Protein AF-0000000083110442 (afdb_homodimer)

Sequence (678 aa):
MTRASTTVEPVLPAAHGPLSTAVRQALAAPSSRDQLVRSGTSVRDSDPYGLDLQLALCMCYELHYRGFAGVDPAWEWNPALLALRAELERVFLAGVRRDVGPIEPDRTAAAEMDAISVEPADGTGPSYHLRDNGTWEQMRELFVHRSVYHLKEGDPHAWAIPRLLGGAKAAFVAVEFDEYGAGQPQRLHQQLFADLMVAAGLDPTYLHYVDAVAAESLAAVNLMSMFGLHRSLRAAAIGHFASTEITSPPGSRRFVVALRRMRAPQECVRFYSEHVEADAVHEQVVRTAVVGDLVAREPHLDRDVVFGIRAHAAVENRLAERLMASWEQGQSSLRKPLDMTRASTTVEPVLPAAHGPLSTAVRQALAAPSSRDQLVRSGTSVRDSDPYGLDLQLALCMCYELHYRGFAGVDPAWEWNPALLALRAELERVFLAGVRRDVGPIEPDRTAAAEMDAISVEPADGTGPSYHLRDNGTWEQMRELFVHRSVYHLKEGDPHAWAIPRLLGGAKAAFVAVEFDEYGAGQPQRLHQQLFADLMVAAGLDPTYLHYVDAVAAESLAAVNLMSMFGLHRSLRAAAIGHFASTEITSPPGSRRFVVALRRMRAPQECVRFYSEHVEADAVHEQVVRTAVVGDLVAREPHLDRDVVFGIRAHAAVENRLAERLMASWEQGQSSLRKPLD

Organism: NCBI:txid185642

Structure (mmCIF, N/CA/C/O backbone):
data_AF-0000000083110442-model_v1
#
loop_
_entity.id
_entity.type
_entity.pdbx_description
1 polymer 'Uncharacterized protein'
#
loop_
_atom_site.group_PDB
_atom_site.id
_atom_site.type_symbol
_atom_site.label_atom_id
_atom_site.label_alt_id
_atom_site.label_comp_id
_atom_site.label_asym_id
_atom_site.label_entity_id
_atom_site.label_seq_id
_atom_site.pdbx_PDB_ins_code
_atom_site.Cartn_x
_atom_site.Cartn_y
_atom_site.Cartn_z
_atom_site.occupancy
_atom_site.B_iso_or_equiv
_atom_site.auth_seq_id
_atom_site.auth_comp_id
_atom_site.auth_asym_id
_atom_site.auth_atom_id
_atom_site.pdbx_PDB_model_num
ATOM 1 N N . MET A 1 1 ? -36.844 -13.227 -7.691 1 24.39 1 MET A N 1
ATOM 2 C CA . MET A 1 1 ? -35.688 -12.719 -8.43 1 24.39 1 MET A CA 1
ATOM 3 C C . MET A 1 1 ? -34.5 -12.492 -7.504 1 24.39 1 MET A C 1
ATOM 5 O O . MET A 1 1 ? -34.562 -11.656 -6.602 1 24.39 1 MET A O 1
ATOM 9 N N . THR A 1 2 ? -33.688 -13.555 -7.145 1 25.77 2 THR A N 1
ATOM 10 C CA . THR A 1 2 ? -32.625 -13.672 -6.16 1 25.77 2 THR A CA 1
ATOM 11 C C . THR A 1 2 ? -31.562 -12.586 -6.387 1 25.77 2 THR A C 1
ATOM 13 O O . THR A 1 2 ? -31.016 -12.469 -7.484 1 25.77 2 THR A O 1
ATOM 16 N N . ARG A 1 3 ? -31.562 -11.523 -5.816 1 30.62 3 ARG A N 1
ATOM 17 C CA . ARG A 1 3 ? -30.625 -10.422 -5.965 1 30.62 3 ARG A CA 1
ATOM 18 C C . ARG A 1 3 ? -29.188 -10.922 -5.996 1 30.62 3 ARG A C 1
ATOM 20 O O . ARG A 1 3 ? -28.75 -11.625 -5.082 1 30.62 3 ARG A O 1
ATOM 27 N N . ALA A 1 4 ? -28.5 -11.148 -7.156 1 35.16 4 ALA A N 1
ATOM 28 C CA . ALA A 1 4 ? -27.109 -11.531 -7.34 1 35.16 4 ALA A CA 1
ATOM 29 C C . ALA A 1 4 ? -26.219 -10.906 -6.266 1 35.16 4 ALA A C 1
ATOM 31 O O . ALA A 1 4 ? -26.328 -9.711 -5.98 1 35.16 4 ALA A O 1
ATOM 32 N N . SER A 1 5 ? -25.797 -11.625 -5.289 1 45.22 5 SER A N 1
ATOM 33 C CA . SER A 1 5 ? -24.922 -11.172 -4.211 1 45.22 5 SER A CA 1
ATOM 34 C C . SER A 1 5 ? -23.906 -10.148 -4.711 1 45.22 5 SER A C 1
ATOM 36 O O . SER A 1 5 ? -23.188 -10.398 -5.676 1 45.22 5 SER A O 1
ATOM 38 N N . THR A 1 6 ? -24.078 -8.711 -4.559 1 57.16 6 THR A N 1
ATOM 39 C CA . THR A 1 6 ? -23.281 -7.531 -4.863 1 57.16 6 THR A CA 1
ATOM 40 C C . THR A 1 6 ? -21.953 -7.566 -4.102 1 57.16 6 THR A C 1
ATOM 42 O O . THR A 1 6 ? -21.188 -6.602 -4.125 1 57.16 6 THR A O 1
ATOM 45 N N . THR A 1 7 ? -21.625 -8.781 -3.492 1 75.44 7 THR A N 1
ATOM 46 C CA . THR A 1 7 ? -20.438 -8.789 -2.654 1 75.44 7 THR A CA 1
ATOM 47 C C . THR A 1 7 ? -19.188 -8.992 -3.5 1 75.44 7 THR A C 1
ATOM 49 O O . THR A 1 7 ? -19.156 -9.867 -4.367 1 75.44 7 THR A O 1
ATOM 52 N N . VAL A 1 8 ? -18.328 -8.133 -3.307 1 89.19 8 VAL A N 1
ATOM 53 C CA . VAL A 1 8 ? -17.078 -8.164 -4.059 1 89.19 8 VAL A CA 1
ATOM 54 C C . VAL A 1 8 ? -16.062 -9.055 -3.342 1 89.19 8 VAL A C 1
ATOM 56 O O . VAL A 1 8 ? -15.078 -9.492 -3.943 1 89.19 8 VAL A O 1
ATOM 59 N N . GLU A 1 9 ? -16.328 -9.461 -2.041 1 95.31 9 GLU A N 1
ATOM 60 C CA . GLU A 1 9 ? -15.414 -10.289 -1.259 1 95.31 9 GLU A CA 1
ATOM 61 C C . GLU A 1 9 ? -15.57 -11.766 -1.619 1 95.31 9 GLU A C 1
ATOM 63 O O . GLU A 1 9 ? -16.688 -12.25 -1.798 1 95.31 9 GLU A O 1
ATOM 68 N N . PRO A 1 10 ? -14.547 -12.484 -1.737 1 97.19 10 PRO A N 1
ATOM 69 C CA . PRO A 1 10 ? -14.633 -13.922 -1.989 1 97.19 10 PRO A CA 1
ATOM 70 C C . PRO A 1 10 ? -15.133 -14.711 -0.777 1 97.19 10 PRO A C 1
ATOM 72 O O . PRO A 1 10 ? -15.156 -14.18 0.336 1 97.19 10 PRO A O 1
ATOM 75 N N . VAL A 1 11 ? -15.523 -15.93 -1.018 1 95.94 11 VAL A N 1
ATOM 76 C CA . VAL A 1 11 ? -15.93 -16.844 0.052 1 95.94 11 VAL A CA 1
ATOM 77 C C . VAL A 1 11 ? -14.688 -17.391 0.753 1 95.94 11 VAL A C 1
ATOM 79 O O . VAL A 1 11 ? -13.633 -17.531 0.138 1 95.94 11 VAL A O 1
ATOM 82 N N . LEU A 1 12 ? -14.805 -17.641 2.016 1 96.62 12 LEU A N 1
ATOM 83 C CA . LEU A 1 12 ? -13.727 -18.281 2.771 1 96.62 12 LEU A CA 1
ATOM 84 C C . LEU A 1 12 ? -13.438 -19.672 2.232 1 96.62 12 LEU A C 1
ATOM 86 O O . LEU A 1 12 ? -14.344 -20.5 2.092 1 96.62 12 LEU A O 1
ATOM 90 N N . PRO A 1 13 ? -12.219 -20 1.858 1 96.81 13 PRO A N 1
ATOM 91 C CA . PRO A 1 13 ? -11.922 -21.312 1.261 1 96.81 13 PRO A CA 1
ATOM 92 C C . PRO A 1 13 ? -12.055 -22.453 2.256 1 96.81 13 PRO A C 1
ATOM 94 O O . PRO A 1 13 ? -12.086 -22.234 3.467 1 96.81 13 PRO A O 1
ATOM 97 N N . ALA A 1 14 ? -12.109 -23.656 1.738 1 95.69 14 ALA A N 1
ATOM 98 C CA . ALA A 1 14 ? -12.117 -24.844 2.58 1 95.69 14 ALA A CA 1
ATOM 99 C C . ALA A 1 14 ? -10.734 -25.094 3.191 1 95.69 14 ALA A C 1
ATOM 101 O O . ALA A 1 14 ? -9.711 -24.875 2.537 1 95.69 14 ALA A O 1
ATOM 102 N N . ALA A 1 15 ? -10.711 -25.484 4.41 1 95.12 15 ALA A N 1
ATOM 103 C CA . ALA A 1 15 ? -9.445 -25.797 5.086 1 95.12 15 ALA A CA 1
ATOM 104 C C . ALA A 1 15 ? -8.891 -27.141 4.633 1 95.12 15 ALA A C 1
ATOM 106 O O . ALA A 1 15 ? -9.617 -27.969 4.078 1 95.12 15 ALA A O 1
ATOM 107 N N . HIS A 1 16 ? -7.531 -27.109 4.758 1 94.5 16 HIS A N 1
ATOM 108 C CA . HIS A 1 16 ? -6.773 -28.312 4.465 1 94.5 16 HIS A CA 1
ATOM 109 C C . HIS A 1 16 ? -5.742 -28.594 5.551 1 94.5 16 HIS A C 1
ATOM 111 O O . HIS A 1 16 ? -4.699 -27.938 5.609 1 94.5 16 HIS A O 1
ATOM 117 N N . GLY A 1 17 ? -6.062 -29.375 6.559 1 95.06 17 GLY A N 1
ATOM 118 C CA . GLY A 1 17 ? -5.156 -29.703 7.648 1 95.06 17 GLY A CA 1
ATOM 119 C C . GLY A 1 17 ? -5.355 -28.828 8.875 1 95.06 17 GLY A C 1
ATOM 120 O O . GLY A 1 17 ? -6.273 -28.016 8.914 1 95.06 17 GLY A O 1
ATOM 121 N N . PRO A 1 18 ? -4.48 -28.969 9.836 1 95.44 18 PRO A N 1
ATOM 122 C CA . PRO A 1 18 ? -4.703 -28.328 11.133 1 95.44 18 PRO A CA 1
ATOM 123 C C . PRO A 1 18 ? -4.488 -26.812 11.094 1 95.44 18 PRO A C 1
ATOM 125 O O . PRO A 1 18 ? -5.207 -26.062 11.758 1 95.44 18 PRO A O 1
ATOM 128 N N . LEU A 1 19 ? -3.508 -26.297 10.375 1 96.56 19 LEU A N 1
ATOM 129 C CA . LEU A 1 19 ? -3.193 -24.875 10.359 1 96.56 19 LEU A CA 1
ATOM 130 C C . LEU A 1 19 ? -4.301 -24.078 9.672 1 96.56 19 LEU A C 1
ATOM 132 O O . LEU A 1 19 ? -4.812 -23.094 10.227 1 96.56 19 LEU A O 1
ATOM 136 N N . SER A 1 20 ? -4.684 -24.516 8.461 1 97.12 20 SER A N 1
ATOM 137 C CA . SER A 1 20 ? -5.738 -23.828 7.73 1 97.12 20 SER A CA 1
ATOM 138 C C . SER A 1 20 ? -7.082 -23.969 8.438 1 97.12 20 SER A C 1
ATOM 140 O O . SER A 1 20 ? -7.91 -23.047 8.391 1 97.12 20 SER A O 1
ATOM 142 N N . THR A 1 21 ? -7.305 -25.062 9.102 1 95.94 21 THR A N 1
ATOM 143 C CA . THR A 1 21 ? -8.531 -25.234 9.875 1 95.94 21 THR A CA 1
ATOM 144 C C . THR A 1 21 ? -8.578 -24.234 11.031 1 95.94 21 THR A C 1
ATOM 146 O O . THR A 1 21 ? -9.625 -23.641 11.281 1 95.94 21 THR A O 1
ATOM 149 N N . ALA A 1 22 ? -7.477 -24.062 11.719 1 94.12 22 ALA A N 1
ATOM 150 C CA . ALA A 1 22 ? -7.414 -23.109 12.828 1 94.12 22 ALA A CA 1
ATOM 151 C C . ALA A 1 22 ? -7.723 -21.703 12.359 1 94.12 22 ALA A C 1
ATOM 153 O O . ALA A 1 22 ? -8.508 -20.984 12.992 1 94.12 22 ALA A O 1
ATOM 154 N N . VAL A 1 23 ? -7.129 -21.297 11.242 1 96.44 23 VAL A N 1
ATOM 155 C CA . VAL A 1 23 ? -7.344 -19.953 10.711 1 96.44 23 VAL A CA 1
ATOM 156 C C . VAL A 1 23 ? -8.797 -19.797 10.266 1 96.44 23 VAL A C 1
ATOM 158 O O . VAL A 1 23 ? -9.453 -18.812 10.602 1 96.44 23 VAL A O 1
ATOM 161 N N . ARG A 1 24 ? -9.266 -20.812 9.547 1 96.19 24 ARG A N 1
ATOM 162 C CA . ARG A 1 24 ? -10.641 -20.734 9.047 1 96.19 24 ARG A CA 1
ATOM 163 C C . ARG A 1 24 ? -11.633 -20.641 10.195 1 96.19 24 ARG A C 1
ATOM 165 O O . ARG A 1 24 ? -12.578 -19.844 10.141 1 96.19 24 ARG A O 1
ATOM 172 N N . GLN A 1 25 ? -11.461 -21.406 11.227 1 93.81 25 GLN A N 1
ATOM 173 C CA . GLN A 1 25 ? -12.359 -21.391 12.383 1 93.81 25 GLN A CA 1
ATOM 174 C C . GLN A 1 25 ? -12.328 -20.047 13.086 1 93.81 25 GLN A C 1
ATOM 176 O O . GLN A 1 25 ? -13.367 -19.531 13.5 1 93.81 25 GLN A O 1
ATOM 181 N N . ALA A 1 26 ? -11.156 -19.5 13.211 1 93.81 26 ALA A N 1
ATOM 182 C CA . ALA A 1 26 ? -11.047 -18.156 13.797 1 93.81 26 ALA A CA 1
ATOM 183 C C . ALA A 1 26 ? -11.836 -17.141 12.984 1 93.81 26 ALA A C 1
ATOM 185 O O . ALA A 1 26 ? -12.648 -16.391 13.539 1 93.81 26 ALA A O 1
ATOM 186 N N . LEU A 1 27 ? -11.648 -17.172 11.68 1 96.12 27 LEU A N 1
ATOM 187 C CA . LEU A 1 27 ? -12.234 -16.172 10.797 1 96.12 27 LEU A CA 1
ATOM 188 C C . LEU A 1 27 ? -13.75 -16.312 10.727 1 96.12 27 LEU A C 1
ATOM 190 O O . LEU A 1 27 ? -14.453 -15.383 10.352 1 96.12 27 LEU A O 1
ATOM 194 N N . ALA A 1 28 ? -14.234 -17.469 11.062 1 93.69 28 ALA A N 1
ATOM 195 C CA . ALA A 1 28 ? -15.672 -17.719 11.023 1 93.69 28 ALA A CA 1
ATOM 196 C C . ALA A 1 28 ? -16.359 -17.125 12.25 1 93.69 28 ALA A C 1
ATOM 198 O O . ALA A 1 28 ? -17.594 -17.078 12.32 1 93.69 28 ALA A O 1
ATOM 199 N N . ALA A 1 29 ? -15.547 -16.656 13.203 1 91.31 29 ALA A N 1
ATOM 200 C CA . ALA A 1 29 ? -16.078 -16.062 14.43 1 91.31 29 ALA A CA 1
ATOM 201 C C . ALA A 1 29 ? -15.734 -14.586 14.531 1 91.31 29 ALA A C 1
ATOM 203 O O . ALA A 1 29 ? -14.883 -14.086 13.781 1 91.31 29 ALA A O 1
ATOM 204 N N . PRO A 1 30 ? -16.422 -13.953 15.492 1 91 30 PRO A N 1
ATOM 205 C CA . PRO A 1 30 ? -16.031 -12.562 15.711 1 91 30 PRO A CA 1
ATOM 206 C C . PRO A 1 30 ? -14.602 -12.43 16.25 1 91 30 PRO A C 1
ATOM 208 O O . PRO A 1 30 ? -14.148 -13.273 17.016 1 91 30 PRO A O 1
ATOM 211 N N . SER A 1 31 ? -13.906 -11.383 15.898 1 88.44 31 SER A N 1
ATOM 212 C CA . SER A 1 31 ? -12.5 -11.188 16.219 1 88.44 31 SER A CA 1
ATOM 213 C C . SER A 1 31 ? -12.305 -10.945 17.719 1 88.44 31 SER A C 1
ATOM 215 O O . SER A 1 31 ? -11.203 -11.102 18.25 1 88.44 31 SER A O 1
ATOM 217 N N . SER A 1 32 ? -13.242 -10.5 18.422 1 78.81 32 SER A N 1
ATOM 218 C CA . SER A 1 32 ? -13.164 -10.203 19.859 1 78.81 32 SER A CA 1
ATOM 219 C C . SER A 1 32 ? -12.953 -11.477 20.672 1 78.81 32 SER A C 1
ATOM 221 O O . SER A 1 32 ? -12.508 -11.414 21.828 1 78.81 32 SER A O 1
ATOM 223 N N . ARG A 1 33 ? -13.32 -12.586 20.094 1 64.38 33 ARG A N 1
ATOM 224 C CA . ARG A 1 33 ? -13.227 -13.844 20.828 1 64.38 33 ARG A CA 1
ATOM 225 C C . ARG A 1 33 ? -11.82 -14.43 20.734 1 64.38 33 ARG A C 1
ATOM 227 O O . ARG A 1 33 ? -11.516 -15.43 21.375 1 64.38 33 ARG A O 1
ATOM 234 N N . ASP A 1 34 ? -10.758 -13.773 20.984 1 59.53 34 ASP A N 1
ATOM 235 C CA . ASP A 1 34 ? -9.32 -14.023 20.859 1 59.53 34 ASP A CA 1
ATOM 236 C C . ASP A 1 34 ? -9.031 -15.523 20.828 1 59.53 34 ASP A C 1
ATOM 238 O O . ASP A 1 34 ? -7.902 -15.945 21.094 1 59.53 34 ASP A O 1
ATOM 242 N N . GLN A 1 35 ? -10.008 -16.375 20.656 1 61.75 35 GLN A N 1
ATOM 243 C CA . GLN A 1 35 ? -9.625 -17.766 20.891 1 61.75 35 GLN A CA 1
ATOM 244 C C . GLN A 1 35 ? -9.078 -18.422 19.625 1 61.75 35 GLN A C 1
ATOM 246 O O . GLN A 1 35 ? -9.836 -18.922 18.797 1 61.75 35 GLN A O 1
ATOM 251 N N . LEU A 1 36 ? -7.859 -17.891 19.141 1 69.62 36 LEU A N 1
ATOM 252 C CA . LEU A 1 36 ? -7.266 -18.797 18.172 1 69.62 36 LEU A CA 1
ATOM 253 C C . LEU A 1 36 ? -7.039 -20.172 18.766 1 69.62 36 LEU A C 1
ATOM 255 O O . LEU A 1 36 ? -6.516 -20.297 19.891 1 69.62 36 LEU A O 1
ATOM 259 N N . VAL A 1 37 ? -7.957 -21.031 18.562 1 58.22 37 VAL A N 1
ATOM 260 C CA . VAL A 1 37 ? -7.715 -22.391 19.047 1 58.22 37 VAL A CA 1
ATOM 261 C C . VAL A 1 37 ? -6.281 -22.812 18.719 1 58.22 37 VAL A C 1
ATOM 263 O O . VAL A 1 37 ? -5.859 -22.75 17.562 1 58.22 37 VAL A O 1
ATOM 266 N N . ARG A 1 38 ? -5.414 -22.781 19.75 1 58.34 38 ARG A N 1
ATOM 267 C CA . ARG A 1 38 ? -4.066 -23.281 19.516 1 58.34 38 ARG A CA 1
ATOM 268 C C . ARG A 1 38 ? -4.102 -24.672 18.891 1 58.34 38 ARG A C 1
ATOM 270 O O . ARG A 1 38 ? -4.754 -25.578 19.422 1 58.34 38 ARG A O 1
ATOM 277 N N . SER A 1 39 ? -3.982 -24.719 17.531 1 58.38 39 SER A N 1
ATOM 278 C CA . SER A 1 39 ? -3.822 -26.031 16.922 1 58.38 39 SER A CA 1
ATOM 279 C C . SER A 1 39 ? -2.742 -26.844 17.625 1 58.38 39 SER A C 1
ATOM 281 O O . SER A 1 39 ? -1.75 -26.297 18.094 1 58.38 39 SER A O 1
ATOM 283 N N . GLY A 1 40 ? -3.053 -27.859 18.297 1 57.62 40 GLY A N 1
ATOM 284 C CA . GLY A 1 40 ? -2.082 -28.75 18.891 1 57.62 40 GLY A CA 1
ATOM 285 C C . GLY A 1 40 ? -0.879 -29.016 18.016 1 57.62 40 GLY A C 1
ATOM 286 O O . GLY A 1 40 ? 0.11 -29.594 18.453 1 57.62 40 GLY A O 1
ATOM 287 N N . THR A 1 41 ? -1.002 -28.672 16.688 1 66.94 41 THR A N 1
ATOM 288 C CA . THR A 1 41 ? 0.1 -28.984 15.797 1 66.94 41 THR A CA 1
ATOM 289 C C . THR A 1 41 ? 1.113 -27.844 15.75 1 66.94 41 THR A C 1
ATOM 291 O O . THR A 1 41 ? 0.735 -26.672 15.688 1 66.94 41 THR A O 1
ATOM 294 N N . SER A 1 42 ? 2.303 -28.234 15.867 1 84.5 42 SER A N 1
ATOM 295 C CA . SER A 1 42 ? 3.428 -27.312 15.859 1 84.5 42 SER A CA 1
ATOM 296 C C . SER A 1 42 ? 3.625 -26.703 14.469 1 84.5 42 SER A C 1
ATOM 298 O O . SER A 1 42 ? 3.865 -27.422 13.5 1 84.5 42 SER A O 1
ATOM 300 N N . VAL A 1 43 ? 3.484 -25.406 14.219 1 92.06 43 VAL A N 1
ATOM 301 C CA . VAL A 1 43 ? 3.738 -24.672 12.977 1 92.06 43 VAL A CA 1
ATOM 302 C C . VAL A 1 43 ? 5.176 -24.922 12.523 1 92.06 43 VAL A C 1
ATOM 304 O O . VAL A 1 43 ? 5.434 -25.094 11.328 1 92.06 43 VAL A O 1
ATOM 307 N N . ARG A 1 44 ? 6.066 -25.156 13.414 1 91.31 44 ARG A N 1
ATOM 308 C CA . ARG A 1 44 ? 7.496 -25.25 13.148 1 91.31 44 ARG A CA 1
ATOM 309 C C . ARG A 1 44 ? 7.82 -26.5 12.336 1 91.31 44 ARG A C 1
ATOM 311 O O . ARG A 1 44 ? 8.758 -26.5 11.531 1 91.31 44 ARG A O 1
ATOM 318 N N . ASP A 1 45 ? 7.039 -27.469 12.469 1 92.62 45 ASP A N 1
ATOM 319 C CA . ASP A 1 45 ? 7.328 -28.734 11.812 1 92.62 45 ASP A CA 1
ATOM 320 C C . ASP A 1 45 ? 6.543 -28.875 10.516 1 92.62 45 ASP A C 1
ATOM 322 O O . ASP A 1 45 ? 6.59 -29.922 9.867 1 92.62 45 ASP A O 1
ATOM 326 N N . SER A 1 46 ? 5.887 -27.844 10.133 1 95.94 46 SER A N 1
ATOM 327 C CA . SER A 1 46 ? 5.062 -27.906 8.938 1 95.94 46 SER A CA 1
ATOM 328 C C . SER A 1 46 ? 5.906 -27.766 7.676 1 95.94 46 SER A C 1
ATOM 330 O O . SER A 1 46 ? 7.004 -27.203 7.719 1 95.94 46 SER A O 1
ATOM 332 N N . ASP A 1 47 ? 5.426 -28.375 6.574 1 97.69 47 ASP A N 1
ATOM 333 C CA . ASP A 1 47 ? 6.027 -28.188 5.258 1 97.69 47 ASP A CA 1
ATOM 334 C C . ASP A 1 47 ? 5.816 -26.766 4.754 1 97.69 47 ASP A C 1
ATOM 336 O O . ASP A 1 47 ? 4.68 -26.344 4.516 1 97.69 47 ASP A O 1
ATOM 340 N N . PRO A 1 48 ? 6.891 -26.031 4.523 1 98.5 48 PRO A N 1
ATOM 341 C CA . PRO A 1 48 ? 6.754 -24.625 4.113 1 98.5 48 PRO A CA 1
ATOM 342 C C . PRO A 1 48 ? 5.953 -24.469 2.824 1 98.5 48 PRO A C 1
ATOM 344 O O . PRO A 1 48 ? 5.352 -23.422 2.596 1 98.5 48 PRO A O 1
ATOM 347 N N . TYR A 1 49 ? 5.922 -25.516 2.061 1 98.62 49 TYR A N 1
ATOM 348 C CA . TYR A 1 49 ? 5.246 -25.438 0.769 1 98.62 49 TYR A CA 1
ATOM 349 C C . TYR A 1 49 ? 3.988 -26.297 0.755 1 98.62 49 TYR A C 1
ATOM 351 O O . TYR A 1 49 ? 3.344 -26.453 -0.285 1 98.62 49 TYR A O 1
ATOM 359 N N . GLY A 1 50 ? 3.656 -26.891 1.888 1 98.38 50 GLY A N 1
ATOM 360 C CA . GLY A 1 50 ? 2.475 -27.734 1.978 1 98.38 50 GLY A CA 1
ATOM 361 C C . GLY A 1 50 ? 1.178 -26.953 1.846 1 98.38 50 GLY A C 1
ATOM 362 O O . GLY A 1 50 ? 1.116 -25.781 2.199 1 98.38 50 GLY A O 1
ATOM 363 N N . LEU A 1 51 ? 0.165 -27.625 1.414 1 98.38 51 LEU A N 1
ATOM 364 C CA . LEU A 1 51 ? -1.131 -27 1.167 1 98.38 51 LEU A CA 1
ATOM 365 C C . LEU A 1 51 ? -1.695 -26.391 2.447 1 98.38 51 LEU A C 1
ATOM 367 O O . LEU A 1 51 ? -2.279 -25.297 2.422 1 98.38 51 LEU A O 1
ATOM 371 N N . ASP A 1 52 ? -1.541 -27.078 3.525 1 98 52 ASP A N 1
ATOM 372 C CA . ASP A 1 52 ? -2.09 -26.609 4.793 1 98 52 ASP A CA 1
ATOM 373 C C . ASP A 1 52 ? -1.522 -25.25 5.172 1 98 52 ASP A C 1
ATOM 375 O O . ASP A 1 52 ? -2.275 -24.297 5.391 1 98 52 ASP A O 1
ATOM 379 N N . LEU A 1 53 ? -0.197 -25.094 5.16 1 98.56 53 LEU A N 1
ATOM 380 C CA . LEU A 1 53 ? 0.468 -23.859 5.523 1 98.56 53 LEU A CA 1
ATOM 381 C C . LEU A 1 53 ? 0.141 -22.75 4.523 1 98.56 53 LEU A C 1
ATOM 383 O O . LEU A 1 53 ? -0.183 -21.625 4.91 1 98.56 53 LEU A O 1
ATOM 387 N N . GLN A 1 54 ? 0.192 -23.062 3.264 1 98.88 54 GLN A N 1
ATOM 388 C CA . GLN A 1 54 ? 0.003 -22.062 2.23 1 98.88 54 GLN A CA 1
ATOM 389 C C . GLN A 1 54 ? -1.44 -21.562 2.203 1 98.88 54 GLN A C 1
ATOM 391 O O . GLN A 1 54 ? -1.693 -20.375 1.958 1 98.88 54 GLN A O 1
ATOM 396 N N . LEU A 1 55 ? -2.363 -22.422 2.447 1 98.69 55 LEU A N 1
ATOM 397 C CA . LEU A 1 55 ? -3.762 -22.016 2.535 1 98.69 55 LEU A CA 1
ATOM 398 C C . LEU A 1 55 ? -3.988 -21.109 3.744 1 98.69 55 LEU A C 1
ATOM 400 O O . LEU A 1 55 ? -4.723 -20.125 3.658 1 98.69 55 LEU A O 1
ATOM 404 N N . ALA A 1 56 ? -3.41 -21.438 4.855 1 98.31 56 ALA A N 1
ATOM 405 C CA . ALA A 1 56 ? -3.494 -20.609 6.047 1 98.31 56 ALA A CA 1
ATOM 406 C C . ALA A 1 56 ? -2.951 -19.203 5.773 1 98.31 56 ALA A C 1
ATOM 408 O O . ALA A 1 56 ? -3.596 -18.203 6.102 1 98.31 56 ALA A O 1
ATOM 409 N N . LEU A 1 57 ? -1.768 -19.141 5.133 1 98.88 57 LEU A N 1
ATOM 410 C CA . LEU A 1 57 ? -1.168 -17.859 4.789 1 98.88 57 LEU A CA 1
ATOM 411 C C . LEU A 1 57 ? -2.055 -17.094 3.818 1 98.88 57 LEU A C 1
ATOM 413 O O . LEU A 1 57 ? -2.238 -15.883 3.965 1 98.88 57 LEU A O 1
ATOM 417 N N . CYS A 1 58 ? -2.576 -17.828 2.875 1 98.88 58 CYS A N 1
ATOM 418 C CA . CYS A 1 58 ? -3.459 -17.188 1.901 1 98.88 58 CYS A CA 1
ATOM 419 C C . CYS A 1 58 ? -4.629 -16.5 2.594 1 98.88 58 CYS A C 1
ATOM 421 O O . CYS A 1 58 ? -4.938 -15.352 2.295 1 98.88 58 CYS A O 1
ATOM 423 N N . MET A 1 59 ? -5.254 -17.203 3.545 1 98.69 59 MET A N 1
ATOM 424 C CA . MET A 1 59 ? -6.383 -16.625 4.27 1 98.69 59 MET A CA 1
ATOM 425 C C . MET A 1 59 ? -5.945 -15.414 5.09 1 98.69 59 MET A C 1
ATOM 427 O O . MET A 1 59 ? -6.652 -14.406 5.141 1 98.69 59 MET A O 1
ATOM 431 N N . CYS A 1 60 ? -4.789 -15.5 5.676 1 98.62 60 CYS A N 1
ATOM 432 C CA . CYS A 1 60 ? -4.281 -14.391 6.469 1 98.62 60 CYS A CA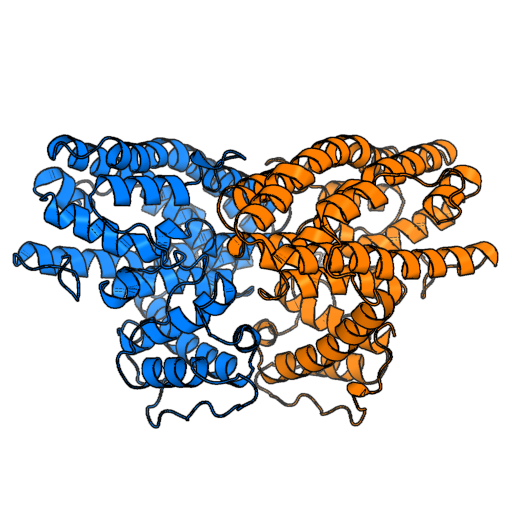 1
ATOM 433 C C . CYS A 1 60 ? -4.004 -13.172 5.594 1 98.62 60 CYS A C 1
ATOM 435 O O . CYS A 1 60 ? -4.41 -12.062 5.926 1 98.62 60 CYS A O 1
ATOM 437 N N . TYR A 1 61 ? -3.33 -13.391 4.469 1 98.88 61 TYR A N 1
ATOM 438 C CA . TYR A 1 61 ? -2.926 -12.281 3.609 1 98.88 61 TYR A CA 1
ATOM 439 C C . TYR A 1 61 ? -4.137 -11.633 2.949 1 98.88 61 TYR A C 1
ATOM 441 O O . TYR A 1 61 ? -4.168 -10.414 2.75 1 98.88 61 TYR A O 1
ATOM 449 N N . GLU A 1 62 ? -5.121 -12.43 2.639 1 98.81 62 GLU A N 1
ATOM 450 C CA . GLU A 1 62 ? -6.289 -11.906 1.933 1 98.81 62 GLU A CA 1
ATOM 451 C C . GLU A 1 62 ? -7.016 -10.852 2.77 1 98.81 62 GLU A C 1
ATOM 453 O O . GLU A 1 62 ? -7.684 -9.969 2.227 1 98.81 62 GLU A O 1
ATOM 458 N N . LEU A 1 63 ? -6.855 -10.906 4.066 1 98.62 63 LEU A N 1
ATOM 459 C CA . LEU A 1 63 ? -7.48 -9.938 4.953 1 98.62 63 LEU A CA 1
ATOM 460 C C . LEU A 1 63 ? -6.953 -8.531 4.676 1 98.62 63 LEU A C 1
ATOM 462 O O . LEU A 1 63 ? -7.574 -7.543 5.078 1 98.62 63 LEU A O 1
ATOM 466 N N . HIS A 1 64 ? -5.859 -8.383 3.998 1 98.62 64 HIS A N 1
ATOM 467 C CA . HIS A 1 64 ? -5.281 -7.082 3.676 1 98.62 64 HIS A CA 1
ATOM 468 C C . HIS A 1 64 ? -5.703 -6.621 2.285 1 98.62 64 HIS A C 1
ATOM 470 O O . HIS A 1 64 ? -5.406 -5.496 1.88 1 98.62 64 HIS A O 1
ATOM 476 N N . TYR A 1 65 ? -6.344 -7.484 1.52 1 98.38 65 TYR A N 1
ATOM 477 C CA . TYR A 1 65 ? -6.824 -7.172 0.178 1 98.38 65 TYR A CA 1
ATOM 478 C C . TYR A 1 65 ? -8.328 -6.941 0.176 1 98.38 65 TYR A C 1
ATOM 480 O O . TYR A 1 65 ? -8.812 -5.941 0.713 1 98.38 65 TYR A O 1
ATOM 488 N N . ARG A 1 66 ? -9.148 -7.945 -0.203 1 97.19 66 ARG A N 1
ATOM 489 C CA . ARG A 1 66 ? -10.594 -7.777 -0.273 1 97.19 66 ARG A CA 1
ATOM 490 C C . ARG A 1 66 ? -11.273 -8.328 0.978 1 97.19 66 ARG A C 1
ATOM 492 O O . ARG A 1 66 ? -12.438 -8.023 1.244 1 97.19 66 ARG A O 1
ATOM 499 N N . GLY A 1 67 ? -10.57 -9.102 1.746 1 97.62 67 GLY A N 1
ATOM 500 C CA . GLY A 1 67 ? -11.211 -9.836 2.826 1 97.62 67 GLY A CA 1
ATOM 501 C C . GLY A 1 67 ? -12.062 -10.992 2.336 1 97.62 67 GLY A C 1
ATOM 502 O O . GLY A 1 67 ? -11.789 -11.57 1.278 1 97.62 67 GLY A O 1
ATOM 503 N N . PHE A 1 68 ? -12.93 -11.469 3.182 1 97.81 68 PHE A N 1
ATOM 504 C CA . PHE A 1 68 ? -13.844 -12.555 2.854 1 97.81 68 PHE A CA 1
ATOM 505 C C . PHE A 1 68 ? -15.273 -12.195 3.234 1 97.81 68 PHE A C 1
ATOM 507 O O . PHE A 1 68 ? -15.5 -11.484 4.215 1 97.81 68 PHE A O 1
ATOM 514 N N . ALA A 1 69 ? -16.156 -12.68 2.441 1 96.69 69 ALA A N 1
ATOM 515 C CA . ALA A 1 69 ? -17.578 -12.469 2.73 1 96.69 69 ALA A CA 1
ATOM 516 C C . ALA A 1 69 ? -17.938 -12.984 4.121 1 96.69 69 ALA A C 1
ATOM 518 O O . ALA A 1 69 ? -17.625 -14.125 4.465 1 96.69 69 ALA A O 1
ATOM 519 N N . GLY A 1 70 ? -18.469 -12.102 4.902 1 95.69 70 GLY A N 1
ATOM 520 C CA . GLY A 1 70 ? -18.984 -12.508 6.203 1 95.69 70 GLY A CA 1
ATOM 521 C C . GLY A 1 70 ? -17.922 -12.5 7.289 1 95.69 70 GLY A C 1
ATOM 522 O O . GLY A 1 70 ? -18.219 -12.773 8.453 1 95.69 70 GLY A O 1
ATOM 523 N N . VAL A 1 71 ? -16.734 -12.289 6.984 1 96.81 71 VAL A N 1
ATOM 524 C CA . VAL A 1 71 ? -15.648 -12.297 7.961 1 96.81 71 VAL A CA 1
ATOM 525 C C . VAL A 1 71 ? -15.484 -10.906 8.57 1 96.81 71 VAL A C 1
ATOM 527 O O . VAL A 1 71 ? -15.5 -9.898 7.852 1 96.81 71 VAL A O 1
ATOM 530 N N . ASP A 1 72 ? -15.43 -10.82 9.875 1 96.56 72 ASP A N 1
ATOM 531 C CA . ASP A 1 72 ? -15.195 -9.586 10.609 1 96.56 72 ASP A CA 1
ATOM 532 C C . ASP A 1 72 ? -13.914 -8.891 10.141 1 96.56 72 ASP A C 1
ATOM 534 O O . ASP A 1 72 ? -12.82 -9.445 10.266 1 96.56 72 ASP A O 1
ATOM 538 N N . PRO A 1 73 ? -14.047 -7.68 9.594 1 96.56 73 PRO A N 1
ATOM 539 C CA . PRO A 1 73 ? -12.867 -7 9.055 1 96.56 73 PRO A CA 1
ATOM 540 C C . PRO A 1 73 ? -11.812 -6.715 10.133 1 96.56 73 PRO A C 1
ATOM 542 O O . PRO A 1 73 ? -10.648 -6.477 9.805 1 96.56 73 PRO A O 1
ATOM 545 N N . ALA A 1 74 ? -12.148 -6.797 11.406 1 96.06 74 ALA A N 1
ATOM 546 C CA . ALA A 1 74 ? -11.219 -6.5 12.492 1 96.06 74 ALA A CA 1
ATOM 547 C C . ALA A 1 74 ? -10.148 -7.586 12.617 1 96.06 74 ALA A C 1
ATOM 549 O O . ALA A 1 74 ? -9.117 -7.383 13.266 1 96.06 74 ALA A O 1
ATOM 550 N N . TRP A 1 75 ? -10.336 -8.703 11.945 1 96.94 75 TRP A N 1
ATOM 551 C CA . TRP A 1 75 ? -9.352 -9.781 11.969 1 96.94 75 TRP A CA 1
ATOM 552 C C . TRP A 1 75 ? -8.07 -9.359 11.258 1 96.94 75 TRP A C 1
ATOM 554 O O . TRP A 1 75 ? -7.004 -9.938 11.492 1 96.94 75 TRP A O 1
ATOM 564 N N . GLU A 1 76 ? -8.172 -8.344 10.383 1 97.94 76 GLU A N 1
ATOM 565 C CA . GLU A 1 76 ? -7.016 -7.859 9.641 1 97.94 76 GLU A CA 1
ATOM 566 C C . GLU A 1 76 ? -5.855 -7.531 10.57 1 97.94 76 GLU A C 1
ATOM 568 O O . GLU A 1 76 ? -4.695 -7.797 10.25 1 97.94 76 GLU A O 1
ATOM 573 N N . TRP A 1 77 ? -6.203 -7.016 11.758 1 97.38 77 TRP A N 1
ATOM 574 C CA . TRP A 1 77 ? -5.164 -6.527 12.664 1 97.38 77 TRP A CA 1
ATOM 575 C C . TRP A 1 77 ? -5.277 -7.191 14.031 1 97.38 77 TRP A C 1
ATOM 577 O O . TRP A 1 77 ? -4.793 -6.656 15.031 1 97.38 77 TRP A O 1
ATOM 587 N N . ASN A 1 78 ? -5.926 -8.344 14.141 1 96.5 78 ASN A N 1
ATOM 588 C CA . ASN A 1 78 ? -6.023 -9.07 15.398 1 96.5 78 ASN A CA 1
ATOM 589 C C . ASN A 1 78 ? -4.664 -9.609 15.836 1 96.5 78 ASN A C 1
ATOM 591 O O . ASN A 1 78 ? -4.023 -10.367 15.109 1 96.5 78 ASN A O 1
ATOM 595 N N . PRO A 1 79 ? -4.227 -9.273 17.031 1 93.88 79 PRO A N 1
ATOM 596 C CA . PRO A 1 79 ? -2.863 -9.617 17.453 1 93.88 79 PRO A CA 1
ATOM 597 C C . PRO A 1 79 ? -2.629 -11.125 17.484 1 93.88 79 PRO A C 1
ATOM 599 O O . PRO A 1 79 ? -1.545 -11.602 17.141 1 93.88 79 PRO A O 1
ATOM 602 N N . ALA A 1 80 ? -3.588 -11.883 17.891 1 93.69 80 ALA A N 1
ATOM 603 C CA . ALA A 1 80 ? -3.418 -13.328 17.969 1 93.69 80 ALA A CA 1
ATOM 604 C C . ALA A 1 80 ? -3.248 -13.938 16.578 1 93.69 80 ALA A C 1
ATOM 606 O O . ALA A 1 80 ? -2.387 -14.797 16.375 1 93.69 80 ALA A O 1
ATOM 607 N N . LEU A 1 81 ? -4.09 -13.508 15.656 1 95.94 81 LEU A N 1
ATOM 608 C CA . LEU A 1 81 ? -3.971 -14.008 14.289 1 95.94 81 LEU A CA 1
ATOM 609 C C . LEU A 1 81 ? -2.646 -13.578 13.664 1 95.94 81 LEU A C 1
ATOM 611 O O . LEU A 1 81 ? -2.01 -14.359 12.953 1 95.94 81 LEU A O 1
ATOM 615 N N . LEU A 1 82 ? -2.242 -12.367 13.992 1 96.38 82 LEU A N 1
ATOM 616 C CA . LEU A 1 82 ? -0.987 -11.859 13.453 1 96.38 82 LEU A CA 1
ATOM 617 C C . LEU A 1 82 ? 0.202 -12.625 14.023 1 96.38 82 LEU A C 1
ATOM 619 O O . LEU A 1 82 ? 1.205 -12.828 13.336 1 96.38 82 LEU A O 1
ATOM 623 N N . ALA A 1 83 ? 0.093 -13.023 15.25 1 94.5 83 ALA A N 1
ATOM 624 C CA . ALA A 1 83 ? 1.137 -13.859 15.836 1 94.5 83 ALA A CA 1
ATOM 625 C C . ALA A 1 83 ? 1.234 -15.203 15.117 1 94.5 83 ALA A C 1
ATOM 627 O O . ALA A 1 83 ? 2.334 -15.68 14.82 1 94.5 83 ALA A O 1
ATOM 628 N N . LEU A 1 84 ? 0.099 -15.781 14.844 1 95.38 84 LEU A N 1
ATOM 629 C CA . LEU A 1 84 ? 0.083 -17.031 14.102 1 95.38 84 LEU A CA 1
ATOM 630 C C . LEU A 1 84 ? 0.643 -16.844 12.695 1 95.38 84 LEU A C 1
ATOM 632 O O . LEU A 1 84 ? 1.457 -17.656 12.234 1 95.38 84 LEU A O 1
ATOM 636 N N . ARG A 1 85 ? 0.222 -15.82 12.016 1 97.69 85 ARG A N 1
ATOM 637 C CA . ARG A 1 85 ? 0.743 -15.531 10.688 1 97.69 85 ARG A CA 1
ATOM 638 C C . ARG A 1 85 ? 2.264 -15.422 10.703 1 97.69 85 ARG A C 1
ATOM 640 O O . ARG A 1 85 ? 2.938 -15.938 9.812 1 97.69 85 ARG A O 1
ATOM 647 N N . ALA A 1 86 ? 2.744 -14.781 11.727 1 97 86 ALA A N 1
ATOM 648 C CA . ALA A 1 86 ? 4.191 -14.617 11.852 1 97 86 ALA A CA 1
ATOM 649 C C . ALA A 1 86 ? 4.895 -15.969 11.93 1 97 86 ALA A C 1
ATOM 651 O O . ALA A 1 86 ? 5.961 -16.156 11.344 1 97 86 ALA A O 1
ATOM 652 N N . GLU A 1 87 ? 4.332 -16.844 12.656 1 96.88 87 GLU A N 1
ATOM 653 C CA . GLU A 1 87 ? 4.902 -18.188 12.758 1 96.88 87 GLU A CA 1
ATOM 654 C C . GLU A 1 87 ? 4.879 -18.906 11.406 1 96.88 87 GLU A C 1
ATOM 656 O O . GLU A 1 87 ? 5.855 -19.547 11.023 1 96.88 87 GLU A O 1
ATOM 661 N N . LEU A 1 88 ? 3.764 -18.812 10.742 1 98.44 88 LEU A N 1
ATOM 662 C CA . LEU A 1 88 ? 3.637 -19.406 9.422 1 98.44 88 LEU A CA 1
ATOM 663 C C . LEU A 1 88 ? 4.656 -18.812 8.453 1 98.44 88 LEU A C 1
ATOM 665 O O . LEU A 1 88 ? 5.305 -19.547 7.703 1 98.44 88 LEU A O 1
ATOM 669 N N . GLU A 1 89 ? 4.82 -17.5 8.508 1 98.75 89 GLU A N 1
ATOM 670 C CA . GLU A 1 89 ? 5.762 -16.781 7.645 1 98.75 89 GLU A CA 1
ATOM 671 C C . GLU A 1 89 ? 7.195 -17.234 7.91 1 98.75 89 GLU A C 1
ATOM 673 O O . GLU A 1 89 ? 7.992 -17.359 6.98 1 98.75 89 GLU A O 1
ATOM 678 N N . ARG A 1 90 ? 7.5 -17.391 9.172 1 98 90 ARG A N 1
ATOM 679 C CA . ARG A 1 90 ? 8.852 -17.812 9.523 1 98 90 ARG A CA 1
ATOM 680 C C . ARG A 1 90 ? 9.195 -19.141 8.867 1 98 90 ARG A C 1
ATOM 682 O O . ARG A 1 90 ? 10.289 -19.312 8.32 1 98 90 ARG A O 1
ATOM 689 N N . VAL A 1 91 ? 8.289 -20.078 8.953 1 98.62 91 VAL A N 1
ATOM 690 C CA . VAL A 1 91 ? 8.5 -21.406 8.367 1 98.62 91 VAL A CA 1
ATOM 691 C C . VAL A 1 91 ? 8.609 -21.281 6.848 1 98.62 91 VAL A C 1
ATOM 693 O O . VAL A 1 91 ? 9.531 -21.828 6.238 1 98.62 91 VAL A O 1
ATOM 696 N N . PHE A 1 92 ? 7.711 -20.578 6.227 1 98.88 92 PHE A N 1
ATOM 697 C CA . PHE A 1 92 ? 7.695 -20.406 4.777 1 98.88 92 PHE A CA 1
ATOM 698 C C . PHE A 1 92 ? 8.977 -19.734 4.301 1 98.88 92 PHE A C 1
ATOM 700 O O . PHE A 1 92 ? 9.641 -20.219 3.389 1 98.88 92 PHE A O 1
ATOM 707 N N . LEU A 1 93 ? 9.359 -18.625 4.977 1 98.88 93 LEU A N 1
ATOM 708 C CA . LEU A 1 93 ? 10.547 -17.859 4.59 1 98.88 93 LEU A CA 1
ATOM 709 C C . LEU A 1 93 ? 11.805 -18.703 4.766 1 98.88 93 LEU A C 1
ATOM 711 O O . LEU A 1 93 ? 12.727 -18.609 3.951 1 98.88 93 LEU A O 1
ATOM 715 N N . ALA A 1 94 ? 11.828 -19.438 5.828 1 98.62 94 ALA A N 1
ATOM 716 C CA . ALA A 1 94 ? 12.969 -20.344 6.02 1 98.62 94 ALA A CA 1
ATOM 717 C C . ALA A 1 94 ? 13.078 -21.344 4.871 1 98.62 94 ALA A C 1
ATOM 719 O O . ALA A 1 94 ? 14.18 -21.641 4.406 1 98.62 94 ALA A O 1
ATOM 720 N N . GLY A 1 95 ? 11.922 -21.891 4.461 1 98.75 95 GLY A N 1
ATOM 721 C CA . GLY A 1 95 ? 11.922 -22.781 3.307 1 98.75 95 GLY A CA 1
ATOM 722 C C . GLY A 1 95 ? 12.422 -22.109 2.041 1 98.75 95 GLY A C 1
ATOM 723 O O . GLY A 1 95 ? 13.234 -22.672 1.311 1 98.75 95 GLY A O 1
ATOM 724 N N . VAL A 1 96 ? 12.023 -20.891 1.796 1 98.94 96 VAL A N 1
ATOM 725 C CA . VAL A 1 96 ? 12.445 -20.141 0.619 1 98.94 96 VAL A CA 1
ATOM 726 C C . VAL A 1 96 ? 13.945 -19.875 0.683 1 98.94 96 VAL A C 1
ATOM 728 O O . VAL A 1 96 ? 14.656 -20.047 -0.312 1 98.94 96 VAL A O 1
ATOM 731 N N . ARG A 1 97 ? 14.438 -19.469 1.849 1 98.75 97 ARG A N 1
ATOM 732 C CA . ARG A 1 97 ? 15.859 -19.188 2.02 1 98.75 97 ARG A CA 1
ATOM 733 C C . ARG A 1 97 ? 16.688 -20.438 1.774 1 98.75 97 ARG A C 1
ATOM 735 O O . ARG A 1 97 ? 17.766 -20.375 1.177 1 98.75 97 ARG A O 1
ATOM 742 N N . ARG A 1 98 ? 16.172 -21.531 2.246 1 98.44 98 ARG A N 1
ATOM 743 C CA . ARG A 1 98 ? 16.859 -22.797 2.01 1 98.44 98 ARG A CA 1
ATOM 744 C C . ARG A 1 98 ? 16.953 -23.109 0.519 1 98.44 98 ARG A C 1
ATOM 746 O O . ARG A 1 98 ? 18.016 -23.516 0.028 1 98.44 98 ARG A O 1
ATOM 753 N N . ASP A 1 99 ? 15.906 -22.891 -0.181 1 98.44 99 ASP A N 1
ATOM 754 C CA . ASP A 1 99 ? 15.859 -23.188 -1.608 1 98.44 99 ASP A CA 1
ATOM 755 C C . ASP A 1 99 ? 16.719 -22.219 -2.404 1 98.44 99 ASP A C 1
ATOM 757 O O . ASP A 1 99 ? 17.328 -22.594 -3.416 1 98.44 99 ASP A O 1
ATOM 761 N N . VAL A 1 100 ? 16.766 -20.969 -2.037 1 98.62 100 VAL A N 1
ATOM 762 C CA . VAL A 1 100 ? 17.594 -19.953 -2.689 1 98.62 100 VAL A CA 1
ATOM 763 C C . VAL A 1 100 ? 19.078 -20.266 -2.473 1 98.62 100 VAL A C 1
ATOM 765 O O . VAL A 1 100 ? 19.891 -20.094 -3.383 1 98.62 100 VAL A O 1
ATOM 768 N N . GLY A 1 101 ? 19.391 -20.719 -1.24 1 98 101 GLY A N 1
ATOM 769 C CA . GLY A 1 101 ? 20.781 -21.016 -0.899 1 98 101 GLY A CA 1
ATOM 770 C C . GLY A 1 101 ? 21.609 -19.781 -0.635 1 98 101 GLY A C 1
ATOM 771 O O . GLY A 1 101 ? 21.094 -18.672 -0.593 1 98 101 GLY A O 1
ATOM 772 N N . PRO A 1 102 ? 22.875 -19.969 -0.468 1 97.69 102 PRO A N 1
ATOM 773 C CA . PRO A 1 102 ? 23.75 -18.844 -0.156 1 97.69 102 PRO A CA 1
ATOM 774 C C . PRO A 1 102 ? 23.891 -17.859 -1.323 1 97.69 102 PRO A C 1
ATOM 776 O O . PRO A 1 102 ? 23.938 -18.281 -2.48 1 97.69 102 PRO A O 1
ATOM 779 N N . ILE A 1 103 ? 23.859 -16.656 -1.02 1 98 103 ILE A N 1
ATOM 780 C CA . ILE A 1 103 ? 24.156 -15.594 -1.986 1 98 103 ILE A CA 1
ATOM 781 C C . ILE A 1 103 ? 25.594 -15.102 -1.797 1 98 103 ILE A C 1
ATOM 783 O O . ILE A 1 103 ? 25.938 -14.586 -0.733 1 98 103 ILE A O 1
ATOM 787 N N . GLU A 1 104 ? 26.375 -15.266 -2.807 1 97 104 GLU A N 1
ATOM 788 C CA . GLU A 1 104 ? 27.781 -14.867 -2.738 1 97 104 GLU A CA 1
ATOM 789 C C . GLU A 1 104 ? 27.906 -13.398 -2.361 1 97 104 GLU A C 1
ATOM 791 O O . GLU A 1 104 ? 27.125 -12.555 -2.816 1 97 104 GLU A O 1
ATOM 796 N N . PRO A 1 105 ? 28.906 -13.078 -1.616 1 94.5 105 PRO A N 1
ATOM 797 C CA . PRO A 1 105 ? 29.062 -11.703 -1.125 1 94.5 105 PRO A CA 1
ATOM 798 C C . PRO A 1 105 ? 29.219 -10.688 -2.254 1 94.5 105 PRO A C 1
ATOM 800 O O . PRO A 1 105 ? 28.859 -9.516 -2.092 1 94.5 105 PRO A O 1
ATOM 803 N N . ASP A 1 106 ? 29.719 -11.141 -3.4 1 95.06 106 ASP A N 1
ATOM 804 C CA . ASP A 1 106 ? 30 -10.188 -4.477 1 95.06 106 ASP A CA 1
ATOM 805 C C . ASP A 1 106 ? 28.891 -10.219 -5.527 1 95.06 106 ASP A C 1
ATOM 807 O O . ASP A 1 106 ? 28.969 -9.516 -6.539 1 95.06 106 ASP A O 1
ATOM 811 N N . ARG A 1 107 ? 27.891 -11.047 -5.262 1 97.5 107 ARG A N 1
ATOM 812 C CA . ARG A 1 107 ? 26.797 -11.094 -6.219 1 97.5 107 ARG A CA 1
ATOM 813 C C . ARG A 1 107 ? 25.953 -9.828 -6.141 1 97.5 107 ARG A C 1
ATOM 815 O O . ARG A 1 107 ? 25.547 -9.414 -5.051 1 97.5 107 ARG A O 1
ATOM 822 N N . THR A 1 108 ? 25.734 -9.172 -7.32 1 98.44 108 THR A N 1
ATOM 823 C CA . THR A 1 108 ? 24.969 -7.934 -7.359 1 98.44 108 THR A CA 1
ATOM 824 C C . THR A 1 108 ? 23.609 -8.164 -8.016 1 98.44 108 THR A C 1
ATOM 826 O O . THR A 1 108 ? 23.422 -9.125 -8.766 1 98.44 108 THR A O 1
ATOM 829 N N . ALA A 1 109 ? 22.703 -7.32 -7.707 1 98.62 109 ALA A N 1
ATOM 830 C CA . ALA A 1 109 ? 21.391 -7.336 -8.367 1 98.62 109 ALA A CA 1
ATOM 831 C C . ALA A 1 109 ? 21.547 -7.203 -9.875 1 98.62 109 ALA A C 1
ATOM 833 O O . ALA A 1 109 ? 20.844 -7.887 -10.641 1 98.62 109 ALA A O 1
ATOM 834 N N . ALA A 1 110 ? 22.438 -6.309 -10.328 1 98.19 110 ALA A N 1
ATOM 835 C CA . ALA A 1 110 ? 22.672 -6.098 -11.75 1 98.19 110 ALA A CA 1
ATOM 836 C C . ALA A 1 110 ? 23.109 -7.387 -12.438 1 98.19 110 ALA A C 1
ATOM 838 O O . ALA A 1 110 ? 22.578 -7.754 -13.484 1 98.19 110 ALA A O 1
ATOM 839 N N . ALA A 1 111 ? 24.031 -8.078 -11.836 1 98.31 111 ALA A N 1
ATOM 840 C CA . ALA A 1 111 ? 24.531 -9.336 -12.391 1 98.31 111 ALA A CA 1
ATOM 841 C C . ALA A 1 111 ? 23.438 -10.398 -12.406 1 98.31 111 ALA A C 1
ATOM 843 O O . ALA A 1 111 ? 23.344 -11.195 -13.344 1 98.31 111 ALA A O 1
ATOM 844 N N . GLU A 1 112 ? 22.672 -10.422 -11.328 1 98.44 112 GLU A N 1
ATOM 845 C CA . GLU A 1 112 ? 21.578 -11.383 -11.25 1 98.44 112 GLU A CA 1
ATOM 846 C C . GLU A 1 112 ? 20.547 -11.125 -12.344 1 98.44 112 GLU A C 1
ATOM 848 O O . GLU A 1 112 ? 20.062 -12.062 -12.977 1 98.44 112 GLU A O 1
ATOM 853 N N . MET A 1 113 ? 20.156 -9.852 -12.539 1 98.5 113 MET A N 1
ATOM 854 C CA . MET A 1 113 ? 19.203 -9.492 -13.586 1 98.5 113 MET A CA 1
ATOM 855 C C . MET A 1 113 ? 19.75 -9.844 -14.961 1 98.5 113 MET A C 1
ATOM 857 O O . MET A 1 113 ? 19.016 -10.312 -15.828 1 98.5 113 MET A O 1
ATOM 861 N N . ASP A 1 114 ? 21.031 -9.656 -15.172 1 97.69 114 ASP A N 1
ATOM 862 C CA . ASP A 1 114 ? 21.656 -10.055 -16.438 1 97.69 114 ASP A CA 1
ATOM 863 C C . ASP A 1 114 ? 21.531 -11.562 -16.656 1 97.69 114 ASP A C 1
ATOM 865 O O . ASP A 1 114 ? 21.234 -12.016 -17.75 1 97.69 114 ASP A O 1
ATOM 869 N N . ALA A 1 115 ? 21.734 -12.289 -15.664 1 97.06 115 ALA A N 1
ATOM 870 C CA . ALA A 1 115 ? 21.734 -13.75 -15.766 1 97.06 115 ALA A CA 1
ATOM 871 C C . ALA A 1 115 ? 20.344 -14.273 -16.141 1 97.06 115 ALA A C 1
ATOM 873 O O . ALA A 1 115 ? 20.219 -15.164 -16.984 1 97.06 115 ALA A O 1
ATOM 874 N N . ILE A 1 116 ? 19.312 -13.68 -15.57 1 96.38 116 ILE A N 1
ATOM 875 C CA . ILE A 1 116 ? 17.984 -14.234 -15.797 1 96.38 116 ILE A CA 1
ATOM 876 C C . ILE A 1 116 ? 17.406 -13.688 -17.094 1 96.38 116 ILE A C 1
ATOM 878 O O . ILE A 1 116 ? 16.359 -14.141 -17.562 1 96.38 116 ILE A O 1
ATOM 882 N N . SER A 1 117 ? 18.047 -12.68 -17.703 1 95 117 SER A N 1
ATOM 883 C CA . SER A 1 117 ? 17.594 -12.125 -18.984 1 95 117 SER A CA 1
ATOM 884 C C . SER A 1 117 ? 17.969 -13.047 -20.141 1 95 117 SER A C 1
ATOM 886 O O . SER A 1 117 ? 17.453 -12.883 -21.25 1 95 117 SER A O 1
ATOM 888 N N . VAL A 1 118 ? 18.812 -14.023 -19.859 1 92.12 118 VAL A N 1
ATOM 889 C CA . VAL A 1 118 ? 19.234 -14.977 -20.891 1 92.12 118 VAL A CA 1
ATOM 890 C C . VAL A 1 118 ? 18.297 -16.188 -20.891 1 92.12 118 VAL A C 1
ATOM 892 O O . VAL A 1 118 ? 18.219 -16.922 -19.906 1 92.12 118 VAL A O 1
ATOM 895 N N . GLU A 1 119 ? 17.594 -16.312 -21.953 1 86 119 GLU A N 1
ATOM 896 C CA . GLU A 1 119 ? 16.703 -17.469 -22.078 1 86 119 GLU A CA 1
ATOM 897 C C . GLU A 1 119 ? 17.484 -18.75 -22.359 1 86 119 GLU A C 1
ATOM 899 O O . GLU A 1 119 ? 18.391 -18.766 -23.203 1 86 119 GLU A O 1
ATOM 904 N N . PRO A 1 120 ? 17.031 -19.75 -21.719 1 81.38 120 PRO A N 1
ATOM 905 C CA . PRO A 1 120 ? 17.688 -21.016 -22.078 1 81.38 120 PRO A CA 1
ATOM 906 C C . PRO A 1 120 ? 17.297 -21.5 -23.469 1 81.38 120 PRO A C 1
ATOM 908 O O . PRO A 1 120 ? 16.141 -21.391 -23.859 1 81.38 120 PRO A O 1
ATOM 911 N N . ALA A 1 121 ? 18.219 -21.953 -24.234 1 78.25 121 ALA A N 1
ATOM 912 C CA . ALA A 1 121 ? 18 -22.469 -25.578 1 78.25 121 ALA A CA 1
ATOM 913 C C . ALA A 1 121 ? 17.125 -23.719 -25.562 1 78.25 121 ALA A C 1
ATOM 915 O O . ALA A 1 121 ? 16.297 -23.922 -26.438 1 78.25 121 ALA A O 1
ATOM 916 N N . ASP A 1 122 ? 17.234 -24.531 -24.547 1 84.12 122 ASP A N 1
ATOM 917 C CA . ASP A 1 122 ? 16.547 -25.812 -24.469 1 84.12 122 ASP A CA 1
ATOM 918 C C . ASP A 1 122 ? 15.641 -25.891 -23.25 1 84.12 122 ASP A C 1
ATOM 920 O O . ASP A 1 122 ? 15.703 -26.859 -22.484 1 84.12 122 ASP A O 1
ATOM 924 N N . GLY A 1 123 ? 14.734 -24.953 -23.141 1 86.88 123 GLY A N 1
ATOM 925 C CA . GLY A 1 123 ? 13.828 -24.938 -22 1 86.88 123 GLY A CA 1
ATOM 926 C C . GLY A 1 123 ? 12.773 -26.031 -22.078 1 86.88 123 GLY A C 1
ATOM 927 O O . GLY A 1 123 ? 12.414 -26.484 -23.156 1 86.88 123 GLY A O 1
ATOM 928 N N . THR A 1 124 ? 12.32 -26.641 -20.984 1 89.5 124 THR A N 1
ATOM 929 C CA . THR A 1 124 ? 11.367 -27.734 -20.953 1 89.5 124 THR A CA 1
ATOM 930 C C . THR A 1 124 ? 10.203 -27.422 -20.016 1 89.5 124 THR A C 1
ATOM 932 O O . THR A 1 124 ? 9.359 -28.281 -19.75 1 89.5 124 THR A O 1
ATOM 935 N N . GLY A 1 125 ? 10.055 -26.281 -19.578 1 94.94 125 GLY A N 1
ATOM 936 C CA . GLY A 1 125 ? 9.016 -25.906 -18.625 1 94.94 125 GLY A CA 1
ATOM 937 C C . GLY A 1 125 ? 7.648 -25.766 -19.266 1 94.94 125 GLY A C 1
ATOM 938 O O . GLY A 1 125 ? 7.473 -26.094 -20.438 1 94.94 125 GLY A O 1
ATOM 939 N N . PRO A 1 126 ? 6.664 -25.359 -18.516 1 97.31 126 PRO A N 1
ATOM 940 C CA . PRO A 1 126 ? 5.27 -25.328 -18.969 1 97.31 126 PRO A CA 1
ATOM 941 C C . PRO A 1 126 ? 5.074 -24.516 -20.234 1 97.31 126 PRO A C 1
ATOM 943 O O . PRO A 1 126 ? 4.312 -24.922 -21.125 1 97.31 126 PRO A O 1
ATOM 946 N N . SER A 1 127 ? 5.746 -23.312 -20.328 1 97 127 SER A N 1
ATOM 947 C CA . SER A 1 127 ? 5.527 -22.484 -21.5 1 97 127 SER A CA 1
ATOM 948 C C . SER A 1 127 ? 6.043 -23.156 -22.766 1 97 127 SER A C 1
ATOM 950 O O . SER A 1 127 ? 5.434 -23.047 -23.828 1 97 127 SER A O 1
ATOM 952 N N . TYR A 1 128 ? 7.164 -23.906 -22.688 1 97.19 128 TYR A N 1
ATOM 953 C CA . TYR A 1 128 ? 7.691 -24.672 -23.828 1 97.19 128 TYR A CA 1
ATOM 954 C C . TYR A 1 128 ? 6.77 -25.828 -24.188 1 97.19 128 TYR A C 1
ATOM 956 O O . TYR A 1 128 ? 6.449 -26.031 -25.359 1 97.19 128 TYR A O 1
ATOM 964 N N . HIS A 1 129 ? 6.387 -26.562 -23.203 1 97.75 129 HIS A N 1
ATOM 965 C CA . HIS A 1 129 ? 5.488 -27.688 -23.406 1 97.75 129 HIS A CA 1
ATOM 966 C C . HIS A 1 129 ? 4.191 -27.234 -24.078 1 97.75 129 HIS A C 1
ATOM 968 O O . HIS A 1 129 ? 3.74 -27.859 -25.047 1 97.75 129 HIS A O 1
ATOM 974 N N . LEU A 1 130 ? 3.566 -26.188 -23.531 1 98.31 130 LEU A N 1
ATOM 975 C CA . LEU A 1 130 ? 2.303 -25.703 -24.078 1 98.31 130 LEU A CA 1
ATOM 976 C C . LEU A 1 130 ? 2.482 -25.203 -25.5 1 98.31 130 LEU A C 1
ATOM 978 O O . LEU A 1 130 ? 1.619 -25.422 -26.359 1 98.31 130 LEU A O 1
ATOM 982 N N . ARG A 1 131 ? 3.592 -24.453 -25.75 1 97.69 131 ARG A N 1
ATOM 983 C CA . ARG A 1 131 ? 3.898 -23.953 -27.094 1 97.69 131 ARG A CA 1
ATOM 984 C C . ARG A 1 131 ? 3.994 -25.109 -28.078 1 97.69 131 ARG A C 1
ATOM 986 O O . ARG A 1 131 ? 3.396 -25.047 -29.156 1 97.69 131 ARG A O 1
ATOM 993 N N . ASP A 1 132 ? 4.641 -26.234 -27.688 1 96.75 132 ASP A N 1
ATOM 994 C CA . ASP A 1 132 ? 5.027 -27.266 -28.625 1 96.75 132 ASP A CA 1
ATOM 995 C C . ASP A 1 132 ? 3.979 -28.375 -28.688 1 96.75 132 ASP A C 1
ATOM 997 O O . ASP A 1 132 ? 3.693 -28.922 -29.766 1 96.75 132 ASP A O 1
ATOM 1001 N N . ASN A 1 133 ? 3.451 -28.75 -27.5 1 95 133 ASN A N 1
ATOM 1002 C CA . ASN A 1 133 ? 2.666 -29.984 -27.453 1 95 133 ASN A CA 1
ATOM 1003 C C . ASN A 1 133 ? 1.446 -29.828 -26.547 1 95 133 ASN A C 1
ATOM 1005 O O . ASN A 1 133 ? 0.689 -30.781 -26.344 1 95 133 ASN A O 1
ATOM 1009 N N . GLY A 1 134 ? 1.285 -28.734 -25.984 1 96.56 134 GLY A N 1
ATOM 1010 C CA . GLY A 1 134 ? 0.254 -28.594 -24.969 1 96.56 134 GLY A CA 1
ATOM 1011 C C . GLY A 1 134 ? -1.152 -28.672 -25.531 1 96.56 134 GLY A C 1
ATOM 1012 O O . GLY A 1 134 ? -1.357 -28.484 -26.734 1 96.56 134 GLY A O 1
ATOM 1013 N N . THR A 1 135 ? -2.094 -28.984 -24.688 1 97.69 135 THR A N 1
ATOM 1014 C CA . THR A 1 135 ? -3.506 -29.047 -25.047 1 97.69 135 THR A CA 1
ATOM 1015 C C . THR A 1 135 ? -4.266 -27.859 -24.469 1 97.69 135 THR A C 1
ATOM 1017 O O . THR A 1 135 ? -3.764 -27.172 -23.578 1 97.69 135 THR A O 1
ATOM 1020 N N . TRP A 1 136 ? -5.469 -27.625 -25.031 1 98.06 136 TRP A N 1
ATOM 1021 C CA . TRP A 1 136 ? -6.32 -26.562 -24.516 1 98.06 136 TRP A CA 1
ATOM 1022 C C . TRP A 1 136 ? -6.68 -26.797 -23.062 1 98.06 136 TRP A C 1
ATOM 1024 O O . TRP A 1 136 ? -6.758 -25.859 -22.266 1 98.06 136 TRP A O 1
ATOM 1034 N N . GLU A 1 137 ? -6.879 -28.078 -22.703 1 97.31 137 GLU A N 1
ATOM 1035 C CA . GLU A 1 137 ? -7.184 -28.438 -21.328 1 97.31 137 GLU A CA 1
ATOM 1036 C C . GLU A 1 137 ? -6.047 -28.047 -20.391 1 97.31 137 GLU A C 1
ATOM 1038 O O . GLU A 1 137 ? -6.281 -27.5 -19.312 1 97.31 137 GLU A O 1
ATOM 1043 N N . GLN A 1 138 ? -4.859 -28.281 -20.812 1 98.19 138 GLN A N 1
ATOM 1044 C CA . GLN A 1 138 ? -3.688 -27.922 -20.031 1 98.19 138 GLN A CA 1
ATOM 1045 C C . GLN A 1 138 ? -3.549 -26.406 -19.906 1 98.19 138 GLN A C 1
ATOM 1047 O O . GLN A 1 138 ? -3.213 -25.891 -18.844 1 98.19 138 GLN A O 1
ATOM 1052 N N . MET A 1 139 ? -3.852 -25.672 -21 1 98.62 139 MET A N 1
ATOM 1053 C CA . MET A 1 139 ? -3.818 -24.219 -20.969 1 98.62 139 MET A CA 1
ATOM 1054 C C . MET A 1 139 ? -4.84 -23.672 -19.984 1 98.62 139 MET A C 1
ATOM 1056 O O . MET A 1 139 ? -4.527 -22.766 -19.203 1 98.62 139 MET A O 1
ATOM 1060 N N . ARG A 1 140 ? -6.016 -24.234 -20 1 98.5 140 ARG A N 1
ATOM 1061 C CA . ARG A 1 140 ? -7.062 -23.812 -19.078 1 98.5 140 ARG A CA 1
ATOM 1062 C C . ARG A 1 140 ? -6.637 -24.047 -17.625 1 98.5 140 ARG A C 1
ATOM 1064 O O . ARG A 1 140 ? -6.922 -23.234 -16.75 1 98.5 140 ARG A O 1
ATOM 1071 N N . GLU A 1 141 ? -5.953 -25.172 -17.391 1 98.44 141 GLU A N 1
ATOM 1072 C CA . GLU A 1 141 ? -5.438 -25.422 -16.047 1 98.44 141 GLU A CA 1
ATOM 1073 C C . GLU A 1 141 ? -4.441 -24.359 -15.617 1 98.44 141 GLU A C 1
ATOM 1075 O O . GLU A 1 141 ? -4.457 -23.906 -14.469 1 98.44 141 GLU A O 1
ATOM 1080 N N . LEU A 1 142 ? -3.572 -23.969 -16.547 1 98.69 142 LEU A N 1
ATOM 1081 C CA . LEU A 1 142 ? -2.619 -22.906 -16.25 1 98.69 142 LEU A CA 1
ATOM 1082 C C . LEU A 1 142 ? -3.344 -21.609 -15.883 1 98.69 142 LEU A C 1
ATOM 1084 O O . LEU A 1 142 ? -2.965 -20.922 -14.922 1 98.69 142 LEU A O 1
ATOM 1088 N N . PHE A 1 143 ? -4.445 -21.281 -16.656 1 98.81 143 PHE A N 1
ATOM 1089 C CA . PHE A 1 143 ? -5.227 -20.094 -16.344 1 98.81 143 P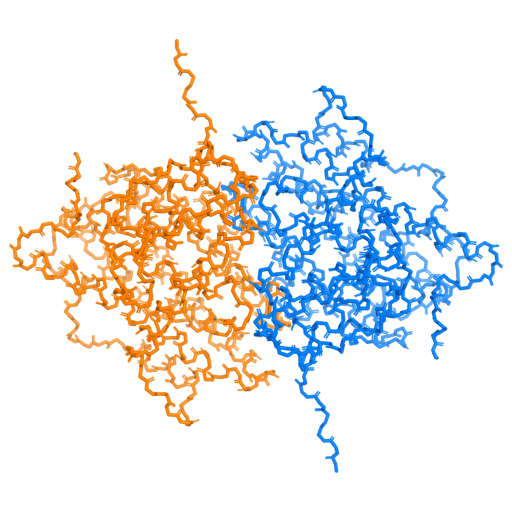HE A CA 1
ATOM 1090 C C . PHE A 1 143 ? -5.785 -20.156 -14.922 1 98.81 143 PHE A C 1
ATOM 1092 O O . PHE A 1 143 ? -5.762 -19.172 -14.188 1 98.81 143 PHE A O 1
ATOM 1099 N N . VAL A 1 144 ? -6.227 -21.312 -14.539 1 98.81 144 VAL A N 1
ATOM 1100 C CA . VAL A 1 144 ? -6.816 -21.516 -13.219 1 98.81 144 VAL A CA 1
ATOM 1101 C C . VAL A 1 144 ? -5.754 -21.328 -12.141 1 98.81 144 VAL A C 1
ATOM 1103 O O . VAL A 1 144 ? -5.973 -20.578 -11.18 1 98.81 144 VAL A O 1
ATOM 1106 N N . HIS A 1 145 ? -4.578 -21.906 -12.32 1 98.81 145 HIS A N 1
ATOM 1107 C CA . HIS A 1 145 ? -3.486 -21.719 -11.375 1 98.81 145 HIS A CA 1
ATOM 1108 C C . HIS A 1 145 ? -3.107 -20.25 -11.242 1 98.81 145 HIS A C 1
ATOM 1110 O O . HIS A 1 145 ? -2.936 -19.75 -10.133 1 98.81 145 HIS A O 1
ATOM 1116 N N . ARG A 1 146 ? -3.059 -19.562 -12.336 1 98.69 146 ARG A N 1
ATOM 1117 C CA . ARG A 1 146 ? -2.555 -18.203 -12.367 1 98.69 146 ARG A CA 1
ATOM 1118 C C . ARG A 1 146 ? -3.633 -17.203 -11.938 1 98.69 146 ARG A C 1
ATOM 1120 O O . ARG A 1 146 ? -3.334 -16.062 -11.617 1 98.69 146 ARG A O 1
ATOM 1127 N N . SER A 1 147 ? -4.918 -17.672 -11.852 1 98.75 147 SER A N 1
ATOM 1128 C CA . SER A 1 147 ? -6.02 -16.781 -11.492 1 98.75 147 SER A CA 1
ATOM 1129 C C . SER A 1 147 ? -5.859 -16.234 -10.078 1 98.75 147 SER A C 1
ATOM 1131 O O . SER A 1 147 ? -6.301 -15.125 -9.773 1 98.75 147 SER A O 1
ATOM 1133 N N . VAL A 1 148 ? -5.188 -16.984 -9.203 1 98.38 148 VAL A N 1
ATOM 1134 C CA . VAL A 1 148 ? -5.031 -16.578 -7.812 1 98.38 148 VAL A CA 1
ATOM 1135 C C . VAL A 1 148 ? -4.207 -15.297 -7.742 1 98.38 148 VAL A C 1
ATOM 1137 O O . VAL A 1 148 ? -4.395 -14.477 -6.836 1 98.38 148 VAL A O 1
ATOM 1140 N N . TYR A 1 149 ? -3.361 -15.109 -8.719 1 98.69 149 TYR A N 1
ATOM 1141 C CA . TYR A 1 149 ? -2.561 -13.891 -8.758 1 98.69 149 TYR A CA 1
ATOM 1142 C C . TYR A 1 149 ? -3.148 -12.883 -9.742 1 98.69 149 TYR A C 1
ATOM 1144 O O . TYR A 1 149 ? -3.402 -11.734 -9.383 1 98.69 149 TYR A O 1
ATOM 1152 N N . HIS A 1 150 ? -3.393 -13.273 -10.977 1 98.69 150 HIS A N 1
ATOM 1153 C CA . HIS A 1 150 ? -3.617 -12.336 -12.062 1 98.69 150 HIS A CA 1
ATOM 1154 C C . HIS A 1 150 ? -4.906 -11.555 -11.859 1 98.69 150 HIS A C 1
ATOM 1156 O O . HIS A 1 150 ? -5.078 -10.469 -12.43 1 98.69 150 HIS A O 1
ATOM 1162 N N . LEU A 1 151 ? -5.797 -12.055 -11 1 98.69 151 LEU A N 1
ATOM 1163 C CA . LEU A 1 151 ? -7.004 -11.289 -10.711 1 98.69 151 LEU A CA 1
ATOM 1164 C C . LEU A 1 151 ? -6.73 -10.211 -9.664 1 98.69 151 LEU A C 1
ATOM 1166 O O . LEU A 1 151 ? -7.594 -9.375 -9.391 1 98.69 151 LEU A O 1
ATOM 1170 N N . LYS A 1 152 ? -5.578 -10.164 -9.062 1 98.44 152 LYS A N 1
ATOM 1171 C CA . LYS A 1 152 ? -5.105 -9.031 -8.273 1 98.44 152 LYS A CA 1
ATOM 1172 C C . LYS A 1 152 ? -3.699 -8.617 -8.688 1 98.44 152 LYS A C 1
ATOM 1174 O O . LYS A 1 152 ? -2.896 -8.195 -7.855 1 98.44 152 LYS A O 1
ATOM 1179 N N . GLU A 1 153 ? -3.383 -8.867 -9.961 1 98.44 153 GLU A N 1
ATOM 1180 C CA . GLU A 1 153 ? -2.07 -8.539 -10.508 1 98.44 153 GLU A CA 1
ATOM 1181 C C . GLU A 1 153 ? -1.686 -7.098 -10.18 1 98.44 153 GLU A C 1
ATOM 1183 O O . GLU A 1 153 ? -2.5 -6.188 -10.328 1 98.44 153 GLU A O 1
ATOM 1188 N N . GLY A 1 154 ? -0.468 -6.934 -9.695 1 98.31 154 GLY A N 1
ATOM 1189 C CA . GLY A 1 154 ? 0.036 -5.621 -9.312 1 98.31 154 GLY A CA 1
ATOM 1190 C C . GLY A 1 154 ? -0.14 -5.316 -7.84 1 98.31 154 GLY A C 1
ATOM 1191 O O . GLY A 1 154 ? 0.663 -4.59 -7.25 1 98.31 154 GLY A O 1
ATOM 1192 N N . ASP A 1 155 ? -1.194 -5.844 -7.156 1 98.81 155 ASP A N 1
ATOM 1193 C CA . ASP A 1 155 ? -1.58 -5.477 -5.797 1 98.81 155 ASP A CA 1
ATOM 1194 C C . ASP A 1 155 ? -0.494 -5.859 -4.797 1 98.81 155 ASP A C 1
ATOM 1196 O O . ASP A 1 155 ? -0.094 -5.043 -3.963 1 98.81 155 ASP A O 1
ATOM 1200 N N . PRO A 1 156 ? 0.084 -7.078 -4.84 1 98.81 156 PRO A N 1
ATOM 1201 C CA . PRO A 1 156 ? 1.09 -7.418 -3.832 1 98.81 156 PRO A CA 1
ATOM 1202 C C . PRO A 1 156 ? 2.326 -6.527 -3.904 1 98.81 156 PRO A C 1
ATOM 1204 O O . PRO A 1 156 ? 2.908 -6.184 -2.871 1 98.81 156 PRO A O 1
ATOM 1207 N N . HIS A 1 157 ? 2.674 -6.102 -5.137 1 98.69 157 HIS A N 1
ATOM 1208 C CA . HIS A 1 157 ? 3.84 -5.238 -5.301 1 98.69 157 HIS A CA 1
ATOM 1209 C C . HIS A 1 157 ? 3.535 -3.809 -4.867 1 98.69 157 HIS A C 1
ATOM 1211 O O . HIS A 1 157 ? 4.418 -3.105 -4.371 1 98.69 157 HIS A O 1
ATOM 1217 N N . ALA A 1 158 ? 2.279 -3.428 -4.992 1 98.81 158 ALA A N 1
ATOM 1218 C CA . ALA A 1 158 ? 1.893 -2.051 -4.699 1 98.81 158 ALA A CA 1
ATOM 1219 C C . ALA A 1 158 ? 2.121 -1.719 -3.227 1 98.81 158 ALA A C 1
ATOM 1221 O O . ALA A 1 158 ? 2.268 -0.549 -2.861 1 98.81 158 ALA A O 1
ATOM 1222 N N . TRP A 1 159 ? 2.207 -2.754 -2.334 1 98.81 159 TRP A N 1
ATOM 1223 C CA . TRP A 1 159 ? 2.486 -2.539 -0.917 1 98.81 159 TRP A CA 1
ATOM 1224 C C . TRP A 1 159 ? 3.867 -1.921 -0.724 1 98.81 159 TRP A C 1
ATOM 1226 O O . TRP A 1 159 ? 4.164 -1.372 0.34 1 98.81 159 TRP A O 1
ATOM 1236 N N . ALA A 1 160 ? 4.754 -1.949 -1.731 1 98.62 160 ALA A N 1
ATOM 1237 C CA . ALA A 1 160 ? 6.121 -1.447 -1.609 1 98.62 160 ALA A CA 1
ATOM 1238 C C . ALA A 1 160 ? 6.172 0.06 -1.837 1 98.62 160 ALA A C 1
ATOM 1240 O O . ALA A 1 160 ? 7.164 0.711 -1.498 1 98.62 160 ALA A O 1
ATOM 1241 N N . ILE A 1 161 ? 5.141 0.678 -2.365 1 98.81 161 ILE A N 1
ATOM 1242 C CA . ILE A 1 161 ? 5.172 2.051 -2.857 1 98.81 161 ILE A CA 1
ATOM 1243 C C . ILE A 1 161 ? 5.539 3 -1.717 1 98.81 161 ILE A C 1
ATOM 1245 O O . ILE A 1 161 ? 6.523 3.734 -1.806 1 98.81 161 ILE A O 1
ATOM 1249 N N . PRO A 1 162 ? 4.844 2.918 -0.554 1 98.75 162 PRO A N 1
ATOM 1250 C CA . PRO A 1 162 ? 5.176 3.877 0.504 1 98.75 162 PRO A CA 1
ATOM 1251 C C . PRO A 1 162 ? 6.539 3.607 1.138 1 98.75 162 PRO A C 1
ATOM 1253 O O . PRO A 1 162 ? 7.031 4.418 1.927 1 98.75 162 PRO A O 1
ATOM 1256 N N . ARG A 1 163 ? 7.16 2.508 0.737 1 98.25 163 ARG A N 1
ATOM 1257 C CA . ARG A 1 163 ? 8.391 2.066 1.379 1 98.25 163 ARG A CA 1
ATOM 1258 C C . ARG A 1 163 ? 9.609 2.402 0.521 1 98.25 163 ARG A C 1
ATOM 1260 O O . ARG A 1 163 ? 10.75 2.162 0.925 1 98.25 163 ARG A O 1
ATOM 1267 N N . LEU A 1 164 ? 9.367 2.947 -0.652 1 98.25 164 LEU A N 1
ATOM 1268 C CA . LEU A 1 164 ? 10.414 3.354 -1.58 1 98.25 164 LEU A CA 1
ATOM 1269 C C . LEU A 1 164 ? 10.633 4.863 -1.531 1 98.25 164 LEU A C 1
ATOM 1271 O O . LEU A 1 164 ? 9.828 5.59 -0.948 1 98.25 164 LEU A O 1
ATOM 1275 N N . LEU A 1 165 ? 11.766 5.355 -2.107 1 96.81 165 LEU A N 1
ATOM 1276 C CA . LEU A 1 165 ? 12.125 6.77 -2.08 1 96.81 165 LEU A CA 1
ATOM 1277 C C . LEU A 1 165 ? 12.57 7.242 -3.461 1 96.81 165 LEU A C 1
ATOM 1279 O O . LEU A 1 165 ? 13.094 6.457 -4.254 1 96.81 165 LEU A O 1
ATOM 1283 N N . GLY A 1 166 ? 12.344 8.484 -3.76 1 96.31 166 GLY A N 1
ATOM 1284 C CA . GLY A 1 166 ? 12.984 9.195 -4.859 1 96.31 166 GLY A CA 1
ATOM 1285 C C . GLY A 1 166 ? 12.711 8.562 -6.211 1 96.31 166 GLY A C 1
ATOM 1286 O O . GLY A 1 166 ? 11.562 8.273 -6.547 1 96.31 166 GLY A O 1
ATOM 1287 N N . GLY A 1 167 ? 13.797 8.43 -6.934 1 97.62 167 GLY A N 1
ATOM 1288 C CA . GLY A 1 167 ? 13.68 7.938 -8.297 1 97.62 167 GLY A CA 1
ATOM 1289 C C . GLY A 1 167 ? 13.117 6.535 -8.383 1 97.62 167 GLY A C 1
ATOM 1290 O O . GLY A 1 167 ? 12.312 6.234 -9.266 1 97.62 167 GLY A O 1
ATOM 1291 N N . ALA A 1 168 ? 13.547 5.688 -7.469 1 98.5 168 ALA A N 1
ATOM 1292 C CA . ALA A 1 168 ? 13.039 4.316 -7.457 1 98.5 168 ALA A CA 1
ATOM 1293 C C . ALA A 1 168 ? 11.523 4.297 -7.285 1 98.5 168 ALA A C 1
ATOM 1295 O O . ALA A 1 168 ? 10.828 3.539 -7.961 1 98.5 168 ALA A O 1
ATOM 1296 N N . LYS A 1 169 ? 11.031 5.18 -6.395 1 98.5 169 LYS A N 1
ATOM 1297 C CA . LYS A 1 169 ? 9.594 5.285 -6.168 1 98.5 169 LYS A CA 1
ATOM 1298 C C . LYS A 1 169 ? 8.875 5.781 -7.418 1 98.5 169 LYS A C 1
ATOM 1300 O O . LYS A 1 169 ? 7.887 5.184 -7.852 1 98.5 169 LYS A O 1
ATOM 1305 N N . ALA A 1 170 ? 9.352 6.828 -8 1 98.62 170 ALA A N 1
ATOM 1306 C CA . ALA A 1 170 ? 8.727 7.41 -9.18 1 98.62 170 ALA A CA 1
ATOM 1307 C C . ALA A 1 170 ? 8.672 6.402 -10.328 1 98.62 170 ALA A C 1
ATOM 1309 O O . ALA A 1 170 ? 7.625 6.23 -10.961 1 98.62 170 ALA A O 1
ATOM 1310 N N . ALA A 1 171 ? 9.773 5.727 -10.555 1 98.69 171 ALA A N 1
ATOM 1311 C CA . ALA A 1 171 ? 9.852 4.758 -11.648 1 98.69 171 ALA A CA 1
ATOM 1312 C C . ALA A 1 171 ? 8.961 3.549 -11.375 1 98.69 171 ALA A C 1
ATOM 1314 O O . ALA A 1 171 ? 8.289 3.051 -12.281 1 98.69 171 ALA A O 1
ATOM 1315 N N . PHE A 1 172 ? 8.969 3.041 -10.172 1 98.81 172 PHE A N 1
ATOM 1316 C CA . PHE A 1 172 ? 8.164 1.885 -9.797 1 98.81 172 PHE A CA 1
ATOM 1317 C C . PHE A 1 172 ? 6.68 2.176 -9.992 1 98.81 172 PHE A C 1
ATOM 1319 O O . PHE A 1 172 ? 5.949 1.356 -10.547 1 98.81 172 PHE A O 1
ATOM 1326 N N . VAL A 1 173 ? 6.238 3.361 -9.531 1 98.75 173 VAL A N 1
ATOM 1327 C CA . VAL A 1 173 ? 4.836 3.738 -9.648 1 98.75 173 VAL A CA 1
ATOM 1328 C C . VAL A 1 173 ? 4.465 3.893 -11.125 1 98.75 173 VAL A C 1
ATOM 1330 O O . VAL A 1 173 ? 3.348 3.562 -11.531 1 98.75 173 VAL A O 1
ATOM 1333 N N . ALA A 1 174 ? 5.402 4.336 -11.961 1 98.5 174 ALA A N 1
ATOM 1334 C CA . ALA A 1 174 ? 5.137 4.449 -13.398 1 98.5 174 ALA A CA 1
ATOM 1335 C C . ALA A 1 174 ? 4.828 3.086 -14.008 1 98.5 174 ALA A C 1
ATOM 1337 O O . ALA A 1 174 ? 3.916 2.957 -14.828 1 98.5 174 ALA A O 1
ATOM 1338 N N . VAL A 1 175 ? 5.594 2.066 -13.594 1 98.5 175 VAL A N 1
ATOM 1339 C CA . VAL A 1 175 ? 5.348 0.714 -14.078 1 98.5 175 VAL A CA 1
ATOM 1340 C C . VAL A 1 175 ? 3.998 0.217 -13.562 1 98.5 175 VAL A C 1
ATOM 1342 O O . VAL A 1 175 ? 3.199 -0.333 -14.328 1 98.5 175 VAL A O 1
ATOM 1345 N N . GLU A 1 176 ? 3.699 0.42 -12.273 1 98.56 176 GLU A N 1
ATOM 1346 C CA . GLU A 1 176 ? 2.422 0.009 -11.695 1 98.56 176 GLU A CA 1
ATOM 1347 C C . GLU A 1 176 ? 1.255 0.709 -12.383 1 98.56 176 GLU A C 1
ATOM 1349 O O . GLU A 1 176 ? 0.194 0.111 -12.578 1 98.56 176 GLU A O 1
ATOM 1354 N N . PHE A 1 177 ? 1.475 1.976 -12.742 1 98.69 177 PHE A N 1
ATOM 1355 C CA . PHE A 1 177 ? 0.461 2.738 -13.461 1 98.69 177 PHE A CA 1
ATOM 1356 C C . PHE A 1 177 ? 0.047 2.016 -14.742 1 98.69 177 PHE A C 1
ATOM 1358 O O . PHE A 1 177 ? -1.146 1.883 -15.023 1 98.69 177 PHE A O 1
ATOM 1365 N N . ASP A 1 178 ? 1.001 1.5 -15.445 1 98 178 ASP A N 1
ATOM 1366 C CA . ASP A 1 178 ? 0.729 0.747 -16.656 1 98 178 ASP A CA 1
ATOM 1367 C C . ASP A 1 178 ? -0.01 -0.553 -16.359 1 98 178 ASP A C 1
ATOM 1369 O O . ASP A 1 178 ? -0.959 -0.916 -17.047 1 98 178 ASP A O 1
ATOM 1373 N N . GLU A 1 179 ? 0.412 -1.243 -15.297 1 98.06 179 GLU A N 1
ATOM 1374 C CA . GLU A 1 179 ? -0.217 -2.502 -14.906 1 98.06 179 GLU A CA 1
ATOM 1375 C C . GLU A 1 179 ? -1.686 -2.297 -14.547 1 98.06 179 GLU A C 1
ATOM 1377 O O . GLU A 1 179 ? -2.516 -3.178 -14.781 1 98.06 179 GLU A O 1
ATOM 1382 N N . TYR A 1 180 ? -1.944 -1.131 -13.977 1 98.44 180 TYR A N 1
ATOM 1383 C CA . TYR A 1 180 ? -3.305 -0.852 -13.523 1 98.44 180 TYR A CA 1
ATOM 1384 C C . TYR A 1 180 ? -4.113 -0.172 -14.625 1 98.44 180 TYR A C 1
ATOM 1386 O O . TYR A 1 180 ? -5.121 0.478 -14.352 1 98.44 180 TYR A O 1
ATOM 1394 N N . GLY A 1 181 ? -3.623 -0.168 -15.891 1 97.69 181 GLY A N 1
ATOM 1395 C CA . GLY A 1 181 ? -4.449 0.186 -17.031 1 97.69 181 GLY A CA 1
ATOM 1396 C C . GLY A 1 181 ? -4.273 1.627 -17.469 1 97.69 181 GLY A C 1
ATOM 1397 O O . GLY A 1 181 ? -4.996 2.105 -18.344 1 97.69 181 GLY A O 1
ATOM 1398 N N . ALA A 1 182 ? -3.363 2.4 -16.797 1 97.38 182 ALA A N 1
ATOM 1399 C CA . ALA A 1 182 ? -3.072 3.785 -17.172 1 97.38 182 ALA A CA 1
ATOM 1400 C C . ALA A 1 182 ? -4.344 4.629 -17.172 1 97.38 182 ALA A C 1
ATOM 1402 O O . ALA A 1 182 ? -4.594 5.379 -18.125 1 97.38 182 ALA A O 1
ATOM 1403 N N . GLY A 1 183 ? -5.172 4.414 -16.219 1 96.56 183 GLY A N 1
ATOM 1404 C CA . GLY A 1 183 ? -6.375 5.215 -16.047 1 96.56 183 GLY A CA 1
ATOM 1405 C C . GLY A 1 183 ? -7.574 4.652 -16.797 1 96.56 183 GLY A C 1
ATOM 1406 O O . GLY A 1 183 ? -8.68 5.176 -16.672 1 96.56 183 GLY A O 1
ATOM 1407 N N . GLN A 1 184 ? -7.348 3.615 -17.547 1 97.31 184 GLN A N 1
ATOM 1408 C CA . GLN A 1 184 ? -8.414 3.006 -18.328 1 97.31 184 GLN A CA 1
ATOM 1409 C C . GLN A 1 184 ? -8.844 1.667 -17.734 1 97.31 184 GLN A C 1
ATOM 1411 O O . GLN A 1 184 ? -8.086 0.691 -17.781 1 97.31 184 GLN A O 1
ATOM 1416 N N . PRO A 1 185 ? -10.078 1.57 -17.266 1 96.12 185 PRO A N 1
ATOM 1417 C CA . PRO A 1 185 ? -10.516 0.367 -16.562 1 96.12 185 PRO A CA 1
ATOM 1418 C C . PRO A 1 185 ? -10.406 -0.895 -17.406 1 96.12 185 PRO A C 1
ATOM 1420 O O . PRO A 1 185 ? -10.086 -1.969 -16.891 1 96.12 185 PRO A O 1
ATOM 1423 N N . GLN A 1 186 ? -10.641 -0.794 -18.719 1 96.62 186 GLN A N 1
ATOM 1424 C CA . GLN A 1 186 ? -10.656 -1.967 -19.578 1 96.62 186 GLN A CA 1
ATOM 1425 C C . GLN A 1 186 ? -9.242 -2.457 -19.875 1 96.62 186 GLN A C 1
ATOM 1427 O O . GLN A 1 186 ? -9.062 -3.547 -20.422 1 96.62 186 GLN A O 1
ATOM 1432 N N . ARG A 1 187 ? -8.242 -1.646 -19.484 1 97.5 187 ARG A N 1
ATOM 1433 C CA . ARG A 1 187 ? -6.852 -2.008 -19.75 1 97.5 187 ARG A CA 1
ATOM 1434 C C . ARG A 1 187 ? -6.16 -2.516 -18.484 1 97.5 187 ARG A C 1
ATOM 1436 O O . ARG A 1 187 ? -4.988 -2.9 -18.531 1 97.5 187 ARG A O 1
ATOM 1443 N N . LEU A 1 188 ? -6.941 -2.508 -17.406 1 97.81 188 LEU A N 1
ATOM 1444 C CA . LEU A 1 188 ? -6.41 -3.121 -16.188 1 97.81 188 LEU A CA 1
ATOM 1445 C C . LEU A 1 188 ? -6 -4.566 -16.453 1 97.81 188 LEU A C 1
ATOM 1447 O O . LEU A 1 188 ? -6.789 -5.355 -16.969 1 97.81 188 LEU A O 1
ATOM 1451 N N . HIS A 1 189 ? -4.742 -4.855 -16.094 1 98.56 189 HIS A N 1
ATOM 1452 C CA . HIS A 1 189 ? -4.289 -6.223 -16.344 1 98.56 189 HIS A CA 1
ATOM 1453 C C . HIS A 1 189 ? -5.184 -7.23 -15.625 1 98.56 189 HIS A C 1
ATOM 1455 O O . HIS A 1 189 ? -5.406 -8.336 -16.141 1 98.56 189 HIS A O 1
ATOM 1461 N N . GLN A 1 190 ? -5.699 -6.926 -14.453 1 98.56 190 GLN A N 1
ATOM 1462 C CA . GLN A 1 190 ? -6.66 -7.766 -13.75 1 98.56 190 GLN A CA 1
ATOM 1463 C C . GLN A 1 190 ? -7.906 -8.008 -14.594 1 98.56 190 GLN A C 1
ATOM 1465 O O . GLN A 1 190 ? -8.414 -9.125 -14.656 1 98.56 190 GLN A O 1
ATOM 1470 N N . GLN A 1 191 ? -8.375 -6.926 -15.266 1 98.5 191 GLN A N 1
ATOM 1471 C CA . GLN A 1 191 ? -9.555 -7.031 -16.109 1 98.5 191 GLN A CA 1
ATOM 1472 C C . GLN A 1 191 ? -9.258 -7.84 -17.375 1 98.5 191 GLN A C 1
ATOM 1474 O O . GLN A 1 191 ? -10.062 -8.664 -17.797 1 98.5 191 GLN A O 1
ATOM 1479 N N . LEU A 1 192 ? -8.094 -7.582 -17.969 1 98.69 192 LEU A N 1
ATOM 1480 C CA . LEU A 1 192 ? -7.684 -8.359 -19.141 1 98.69 192 LEU A CA 1
ATOM 1481 C C . LEU A 1 192 ? -7.672 -9.852 -18.812 1 98.69 192 LEU A C 1
ATOM 1483 O O . LEU A 1 192 ? -8.094 -10.664 -19.641 1 98.69 192 LEU A O 1
ATOM 1487 N N . PHE A 1 193 ? -7.188 -10.211 -17.656 1 98.81 193 PHE A N 1
ATOM 1488 C CA . PHE A 1 193 ? -7.152 -11.625 -17.297 1 98.81 193 PHE A CA 1
ATOM 1489 C C . PHE A 1 193 ? -8.562 -12.164 -17.047 1 98.81 193 PHE A C 1
ATOM 1491 O O . PHE A 1 193 ? -8.867 -13.297 -17.422 1 98.81 193 PHE A O 1
ATOM 1498 N N . ALA A 1 194 ? -9.367 -11.352 -16.359 1 98.75 194 ALA A N 1
ATOM 1499 C CA . ALA A 1 194 ? -10.758 -11.766 -16.188 1 98.75 194 ALA A CA 1
ATOM 1500 C C . ALA A 1 194 ? -11.422 -12.039 -17.531 1 98.75 194 ALA A C 1
ATOM 1502 O O . ALA A 1 194 ? -12.141 -13.039 -17.672 1 98.75 194 ALA A O 1
ATOM 1503 N N . ASP A 1 195 ? -11.211 -11.172 -18.5 1 98.75 195 ASP A N 1
ATOM 1504 C CA . ASP A 1 195 ? -11.758 -11.352 -19.828 1 98.75 195 ASP A CA 1
ATOM 1505 C C . ASP A 1 195 ? -11.25 -12.648 -20.469 1 98.75 195 ASP A C 1
ATOM 1507 O O . ASP A 1 195 ? -12.008 -13.367 -21.109 1 98.75 195 ASP A O 1
ATOM 1511 N N . LEU A 1 196 ? -9.961 -12.93 -20.266 1 98.81 196 LEU A N 1
ATOM 1512 C CA . LEU A 1 196 ? -9.359 -14.18 -20.719 1 98.81 196 LEU A CA 1
ATOM 1513 C C . LEU A 1 196 ? -10.062 -15.383 -20.109 1 98.81 196 LEU A C 1
ATOM 1515 O O . LEU A 1 196 ? -10.359 -16.359 -20.797 1 98.81 196 LEU A O 1
ATOM 1519 N N . MET A 1 197 ? -10.352 -15.344 -18.859 1 98.75 197 MET A N 1
ATOM 1520 C CA . MET A 1 197 ? -11 -16.469 -18.172 1 98.75 197 MET A CA 1
ATOM 1521 C C . MET A 1 197 ? -12.398 -16.703 -18.734 1 98.75 197 MET A C 1
ATOM 1523 O O . MET A 1 197 ? -12.758 -17.844 -19.031 1 98.75 197 MET A O 1
ATOM 1527 N N . VAL A 1 198 ? -13.148 -15.617 -18.906 1 98.81 198 VAL A N 1
ATOM 1528 C CA . VAL A 1 198 ? -14.492 -15.734 -19.469 1 98.81 198 VAL A CA 1
ATOM 1529 C C . VAL A 1 198 ? -14.422 -16.359 -20.859 1 98.81 198 VAL A C 1
ATOM 1531 O O . VAL A 1 198 ? -15.148 -17.312 -21.156 1 98.81 198 VAL A O 1
ATOM 1534 N N . ALA A 1 199 ? -13.531 -15.875 -21.672 1 98.88 199 ALA A N 1
ATOM 1535 C CA . ALA A 1 199 ? -13.383 -16.344 -23.047 1 98.88 199 ALA A CA 1
ATOM 1536 C C . ALA A 1 199 ? -12.961 -17.812 -23.078 1 98.88 199 ALA A C 1
ATOM 1538 O O . ALA A 1 199 ? -13.305 -18.547 -24.016 1 98.88 199 ALA A O 1
ATOM 1539 N N . ALA A 1 200 ? -12.258 -18.281 -22.078 1 98.75 200 ALA A N 1
ATOM 1540 C CA . ALA A 1 200 ? -11.773 -19.656 -21.984 1 98.75 200 ALA A CA 1
ATOM 1541 C C . ALA A 1 200 ? -12.812 -20.562 -21.328 1 98.75 200 ALA A C 1
ATOM 1543 O O . ALA A 1 200 ? -12.539 -21.734 -21.062 1 98.75 200 ALA A O 1
ATOM 1544 N N . GLY A 1 201 ? -13.977 -19.984 -21.031 1 98.38 201 GLY A N 1
ATOM 1545 C CA . GLY A 1 201 ? -15.039 -20.75 -20.406 1 98.38 201 GLY A CA 1
ATOM 1546 C C . GLY A 1 201 ? -14.812 -20.969 -18.922 1 98.38 201 GLY A C 1
ATOM 1547 O O . GLY A 1 201 ? -15.305 -21.953 -18.359 1 98.38 201 GLY A O 1
ATOM 1548 N N . LEU A 1 202 ? -14 -20.156 -18.312 1 98.5 202 LEU A N 1
ATOM 1549 C CA . LEU A 1 202 ? -13.695 -20.25 -16.875 1 98.5 202 LEU A CA 1
ATOM 1550 C C . LEU A 1 202 ? -14.422 -19.172 -16.094 1 98.5 202 LEU A C 1
ATOM 1552 O O . LEU A 1 202 ? -14.961 -18.219 -16.688 1 98.5 202 LEU A O 1
ATOM 1556 N N . ASP A 1 203 ? -14.539 -19.312 -14.75 1 97.88 203 ASP A N 1
ATOM 1557 C CA . ASP A 1 203 ? -15.164 -18.344 -13.852 1 97.88 203 ASP A CA 1
ATOM 1558 C C . ASP A 1 203 ? -14.172 -17.266 -13.445 1 97.88 203 ASP A C 1
ATOM 1560 O O . ASP A 1 203 ? -13.141 -17.547 -12.828 1 97.88 203 ASP A O 1
ATOM 1564 N N . PRO A 1 204 ? -14.414 -16.047 -13.789 1 97.69 204 PRO A N 1
ATOM 1565 C CA . PRO A 1 204 ? -13.469 -14.961 -13.492 1 97.69 204 PRO A CA 1
ATOM 1566 C C . PRO A 1 204 ? -13.625 -14.414 -12.078 1 97.69 204 PRO A C 1
ATOM 1568 O O . PRO A 1 204 ? -12.961 -13.438 -11.719 1 97.69 204 PRO A O 1
ATOM 1571 N N . THR A 1 205 ? -14.477 -15.016 -11.219 1 97.25 205 THR A N 1
ATOM 1572 C CA . THR A 1 205 ? -14.695 -14.508 -9.867 1 97.25 205 THR A CA 1
ATOM 1573 C C . THR A 1 205 ? -13.406 -14.57 -9.047 1 97.25 205 THR A C 1
ATOM 1575 O O . THR A 1 205 ? -12.68 -15.57 -9.102 1 97.25 205 THR A O 1
ATOM 1578 N N . TYR A 1 206 ? -13.164 -13.453 -8.336 1 97.69 206 TYR A N 1
ATOM 1579 C CA . TYR A 1 206 ? -11.969 -13.297 -7.512 1 97.69 206 TYR A CA 1
ATOM 1580 C C . TYR A 1 206 ? -11.852 -14.438 -6.504 1 97.69 206 TYR A C 1
ATOM 1582 O O . TYR A 1 206 ? -12.773 -14.672 -5.719 1 97.69 206 TYR A O 1
ATOM 1590 N N . LEU A 1 207 ? -10.75 -15.273 -6.562 1 97.75 207 LEU A N 1
ATOM 1591 C CA . LEU A 1 207 ? -10.359 -16.359 -5.68 1 97.75 207 LEU A CA 1
ATOM 1592 C C . LEU A 1 207 ? -11.344 -17.531 -5.781 1 97.75 207 LEU A C 1
ATOM 1594 O O . LEU A 1 207 ? -11.414 -18.359 -4.879 1 97.75 207 LEU A O 1
ATOM 1598 N N . HIS A 1 208 ? -12.039 -17.609 -6.852 1 96.75 208 HIS A N 1
ATOM 1599 C CA . HIS A 1 208 ? -13 -18.688 -7.062 1 96.75 208 HIS A CA 1
ATOM 1600 C C . HIS A 1 208 ? -12.312 -20.047 -7.051 1 96.75 208 HIS A C 1
ATOM 1602 O O . HIS A 1 208 ? -12.859 -21.031 -6.531 1 96.75 208 HIS A O 1
ATOM 1608 N N . TYR A 1 209 ? -11.078 -20.125 -7.551 1 97.75 209 TYR A N 1
ATOM 1609 C CA . TYR A 1 209 ? -10.438 -21.406 -7.797 1 97.75 209 TYR A CA 1
ATOM 1610 C C . TYR A 1 209 ? -9.422 -21.734 -6.707 1 97.75 209 TYR A C 1
ATOM 1612 O O . TYR A 1 209 ? -8.578 -22.609 -6.883 1 97.75 209 TYR A O 1
ATOM 1620 N N . VAL A 1 210 ? -9.453 -21.047 -5.582 1 97.81 210 VAL A N 1
ATOM 1621 C CA . VAL A 1 210 ? -8.469 -21.234 -4.52 1 97.81 210 VAL A CA 1
ATOM 1622 C C . VAL A 1 210 ? -8.492 -22.688 -4.043 1 97.81 210 VAL A C 1
ATOM 1624 O O . VAL A 1 210 ? -7.457 -23.25 -3.686 1 97.81 210 VAL A O 1
ATOM 1627 N N . ASP A 1 211 ? -9.602 -23.359 -4.145 1 96.56 211 ASP A N 1
ATOM 1628 C CA . ASP A 1 211 ? -9.734 -24.734 -3.672 1 96.56 211 ASP A CA 1
ATOM 1629 C C . ASP A 1 211 ? -9.227 -25.719 -4.719 1 96.56 211 ASP A C 1
ATOM 1631 O O . ASP A 1 211 ? -9.008 -26.891 -4.418 1 96.56 211 ASP A O 1
ATOM 1635 N N . ALA A 1 212 ? -9.016 -25.234 -5.906 1 97.75 212 ALA A N 1
ATOM 1636 C CA . ALA A 1 212 ? -8.664 -26.141 -6.996 1 97.75 212 ALA A CA 1
ATOM 1637 C C . ALA A 1 212 ? -7.172 -26.094 -7.301 1 97.75 212 ALA A C 1
ATOM 1639 O O . ALA A 1 212 ? -6.609 -27.031 -7.848 1 97.75 212 ALA A O 1
ATOM 1640 N N . VAL A 1 213 ? -6.52 -25.062 -6.938 1 98.44 213 VAL A N 1
ATOM 1641 C CA . VAL A 1 213 ? -5.129 -24.875 -7.34 1 98.44 213 VAL A CA 1
ATOM 1642 C C . VAL A 1 213 ? -4.215 -25.656 -6.391 1 98.44 213 VAL A C 1
ATOM 1644 O O . VAL A 1 213 ? -4.602 -25.969 -5.266 1 98.44 213 VAL A O 1
ATOM 1647 N N . ALA A 1 214 ? -3.031 -26 -6.852 1 97.94 214 ALA A N 1
ATOM 1648 C CA . ALA A 1 214 ? -2.01 -26.688 -6.062 1 97.94 214 ALA A CA 1
ATOM 1649 C C . ALA A 1 214 ? -1.383 -25.734 -5.039 1 97.94 214 ALA A C 1
ATOM 1651 O O . ALA A 1 214 ? -1.474 -24.516 -5.172 1 97.94 214 ALA A O 1
ATOM 1652 N N . ALA A 1 215 ? -0.773 -26.297 -4.023 1 98.56 215 ALA A N 1
ATOM 1653 C CA . ALA A 1 215 ? -0.082 -25.531 -2.988 1 98.56 215 ALA A CA 1
ATOM 1654 C C . ALA A 1 215 ? 0.966 -24.594 -3.602 1 98.56 215 ALA A C 1
ATOM 1656 O O . ALA A 1 215 ? 1.196 -23.5 -3.1 1 98.56 215 ALA A O 1
ATOM 1657 N N . GLU A 1 216 ? 1.582 -25.094 -4.684 1 98.75 216 GLU A N 1
ATOM 1658 C CA . GLU A 1 216 ? 2.656 -24.344 -5.332 1 98.75 216 GLU A CA 1
ATOM 1659 C C . GLU A 1 216 ? 2.141 -23.031 -5.914 1 98.75 216 GLU A C 1
ATOM 1661 O O . GLU A 1 216 ? 2.855 -22.031 -5.926 1 98.75 216 GLU A O 1
ATOM 1666 N N . SER A 1 217 ? 0.858 -23 -6.383 1 98.75 217 SER A N 1
ATOM 1667 C CA . SER A 1 217 ? 0.244 -21.781 -6.875 1 98.75 217 SER A CA 1
ATOM 1668 C C . SER A 1 217 ? 0.056 -20.766 -5.754 1 98.75 217 SER A C 1
ATOM 1670 O O . SER A 1 217 ? 0.295 -19.562 -5.941 1 98.75 217 SER A O 1
ATOM 1672 N N . LEU A 1 218 ? -0.354 -21.25 -4.609 1 98.88 218 LEU A N 1
ATOM 1673 C CA . LEU A 1 218 ? -0.55 -20.375 -3.455 1 98.88 218 LEU A CA 1
ATOM 1674 C C . LEU A 1 218 ? 0.784 -19.844 -2.947 1 98.88 218 LEU A C 1
ATOM 1676 O O . LEU A 1 218 ? 0.886 -18.672 -2.574 1 98.88 218 LEU A O 1
ATOM 1680 N N . ALA A 1 219 ? 1.818 -20.703 -2.967 1 98.94 219 ALA A N 1
ATOM 1681 C CA . ALA A 1 219 ? 3.141 -20.312 -2.494 1 98.94 219 ALA A CA 1
ATOM 1682 C C . ALA A 1 219 ? 3.678 -19.125 -3.309 1 98.94 219 ALA A C 1
ATOM 1684 O O . ALA A 1 219 ? 4.266 -18.203 -2.754 1 98.94 219 ALA A O 1
ATOM 1685 N N . ALA A 1 220 ? 3.453 -19.156 -4.602 1 98.88 220 ALA A N 1
ATOM 1686 C CA . ALA A 1 220 ? 3.936 -18.109 -5.484 1 98.88 220 ALA A CA 1
ATOM 1687 C C . ALA A 1 220 ? 3.299 -16.766 -5.129 1 98.88 220 ALA A C 1
ATOM 1689 O O . ALA A 1 220 ? 3.984 -15.742 -5.062 1 98.88 220 ALA A O 1
ATOM 1690 N N . VAL A 1 221 ? 2.051 -16.75 -4.809 1 98.81 221 VAL A N 1
ATOM 1691 C CA . VAL A 1 221 ? 1.327 -15.516 -4.523 1 98.81 221 VAL A CA 1
ATOM 1692 C C . VAL A 1 221 ? 1.591 -15.078 -3.082 1 98.81 221 VAL A C 1
ATOM 1694 O O . VAL A 1 221 ? 1.72 -13.891 -2.799 1 98.81 221 VAL A O 1
ATOM 1697 N N . ASN A 1 222 ? 1.659 -16.094 -2.178 1 98.94 222 ASN A N 1
ATOM 1698 C CA . ASN A 1 222 ? 1.933 -15.781 -0.779 1 98.94 222 ASN A CA 1
ATOM 1699 C C . ASN A 1 222 ? 3.307 -15.141 -0.603 1 98.94 222 ASN A C 1
ATOM 1701 O O . ASN A 1 222 ? 3.488 -14.273 0.252 1 98.94 222 ASN A O 1
ATOM 1705 N N . LEU A 1 223 ? 4.27 -15.562 -1.409 1 98.94 223 LEU A N 1
ATOM 1706 C CA . LEU A 1 223 ? 5.598 -14.961 -1.339 1 98.94 223 LEU A CA 1
ATOM 1707 C C . LEU A 1 223 ? 5.543 -13.477 -1.667 1 98.94 223 LEU A C 1
ATOM 1709 O O . LEU A 1 223 ? 6.121 -12.656 -0.951 1 98.94 223 LEU A O 1
ATOM 1713 N N . MET A 1 224 ? 4.781 -13.102 -2.715 1 98.88 224 MET A N 1
ATOM 1714 C CA . MET A 1 224 ? 4.613 -11.703 -3.096 1 98.88 224 MET A CA 1
ATOM 1715 C C . MET A 1 224 ? 3.988 -10.898 -1.96 1 98.88 224 MET A C 1
ATOM 1717 O O . MET A 1 224 ? 4.449 -9.805 -1.643 1 98.88 224 MET A O 1
ATOM 1721 N N . SER A 1 225 ? 2.986 -11.477 -1.389 1 98.88 225 SER A N 1
ATOM 1722 C CA . SER A 1 225 ? 2.293 -10.789 -0.305 1 98.88 225 SER A CA 1
ATOM 1723 C C . SER A 1 225 ? 3.201 -10.609 0.907 1 98.88 225 SER A C 1
ATOM 1725 O O . SER A 1 225 ? 3.217 -9.539 1.524 1 98.88 225 SER A O 1
ATOM 1727 N N . MET A 1 226 ? 3.963 -11.695 1.229 1 98.94 226 MET A N 1
ATOM 1728 C CA . MET A 1 226 ? 4.902 -11.602 2.344 1 98.94 226 MET A CA 1
ATOM 1729 C C . MET A 1 226 ? 5.914 -10.484 2.105 1 98.94 226 MET A C 1
ATOM 1731 O O . MET A 1 226 ? 6.133 -9.641 2.977 1 98.94 226 MET A O 1
ATOM 1735 N N . PHE A 1 227 ? 6.508 -10.461 0.939 1 98.94 227 PHE A N 1
ATOM 1736 C CA . PHE A 1 227 ? 7.484 -9.43 0.607 1 98.94 227 PHE A CA 1
ATOM 1737 C C . PHE A 1 227 ? 6.855 -8.047 0.667 1 98.94 227 PHE A C 1
ATOM 1739 O O . PHE A 1 227 ? 7.406 -7.133 1.285 1 98.94 227 PHE A O 1
ATOM 1746 N N . GLY A 1 228 ? 5.656 -7.891 0.067 1 98.75 228 GLY A N 1
ATOM 1747 C CA . GLY A 1 228 ? 5.008 -6.59 -0.015 1 98.75 228 GLY A CA 1
ATOM 1748 C C . GLY A 1 228 ? 4.566 -6.055 1.335 1 98.75 228 GLY A C 1
ATOM 1749 O O . GLY A 1 228 ? 4.637 -4.852 1.583 1 98.75 228 GLY A O 1
ATOM 1750 N N . LEU A 1 229 ? 4.184 -6.914 2.246 1 98.69 229 LEU A N 1
ATOM 1751 C CA . LEU A 1 229 ? 3.572 -6.492 3.502 1 98.69 229 LEU A CA 1
ATOM 1752 C C . LEU A 1 229 ? 4.633 -6.242 4.566 1 98.69 229 LEU A C 1
ATOM 1754 O O . LEU A 1 229 ? 4.34 -5.68 5.625 1 98.69 229 LEU A O 1
ATOM 1758 N N . HIS A 1 230 ? 5.891 -6.594 4.316 1 98.69 230 HIS A N 1
ATOM 1759 C CA . HIS A 1 230 ? 6.953 -6.391 5.297 1 98.69 230 HIS A CA 1
ATOM 1760 C C . HIS A 1 230 ? 7.973 -5.375 4.793 1 98.69 230 HIS A C 1
ATOM 1762 O O . HIS A 1 230 ? 8.703 -5.641 3.834 1 98.69 230 HIS A O 1
ATOM 1768 N N . ARG A 1 231 ? 8.086 -4.336 5.492 1 98.06 231 ARG A N 1
ATOM 1769 C CA . ARG A 1 231 ? 9.008 -3.271 5.125 1 98.06 231 ARG A CA 1
ATOM 1770 C C . ARG A 1 231 ? 10.438 -3.797 5.035 1 98.06 231 ARG A C 1
ATOM 1772 O O . ARG A 1 231 ? 11.195 -3.406 4.141 1 98.06 231 ARG A O 1
ATOM 1779 N N . SER A 1 232 ? 10.805 -4.695 5.91 1 98 232 SER A N 1
ATOM 1780 C CA . SER A 1 232 ? 12.164 -5.23 5.949 1 98 232 SER A CA 1
ATOM 1781 C C . SER A 1 232 ? 12.461 -6.074 4.715 1 98 232 SER A C 1
ATOM 1783 O O . SER A 1 232 ? 13.617 -6.398 4.441 1 98 232 SER A O 1
ATOM 1785 N N . LEU A 1 233 ? 11.438 -6.414 3.967 1 98.75 233 LEU A N 1
ATOM 1786 C CA . LEU A 1 233 ? 11.594 -7.25 2.781 1 98.75 233 LEU A CA 1
ATOM 1787 C C . LEU A 1 233 ? 11.305 -6.453 1.514 1 98.75 233 LEU A C 1
ATOM 1789 O O . LEU A 1 233 ? 11.078 -7.031 0.448 1 98.75 233 LEU A O 1
ATOM 1793 N N . ARG A 1 234 ? 11.312 -5.125 1.585 1 98.62 234 ARG A N 1
ATOM 1794 C CA . ARG A 1 234 ? 10.938 -4.27 0.462 1 98.62 234 ARG A CA 1
ATOM 1795 C C . ARG A 1 234 ? 11.891 -4.461 -0.712 1 98.62 234 ARG A C 1
ATOM 1797 O O . ARG A 1 234 ? 11.477 -4.398 -1.872 1 98.62 234 ARG A O 1
ATOM 1804 N N . ALA A 1 235 ? 13.172 -4.676 -0.441 1 98.81 235 ALA A N 1
ATOM 1805 C CA . ALA A 1 235 ? 14.117 -4.887 -1.533 1 98.81 235 ALA A CA 1
ATOM 1806 C C . ALA A 1 235 ? 13.898 -6.246 -2.189 1 98.81 235 ALA A C 1
ATOM 1808 O O . ALA A 1 235 ? 14.086 -6.395 -3.4 1 98.81 235 ALA A O 1
ATOM 1809 N N . ALA A 1 236 ? 13.531 -7.246 -1.391 1 98.94 236 ALA A N 1
ATOM 1810 C CA . ALA A 1 236 ? 13.148 -8.539 -1.953 1 98.94 236 ALA A CA 1
ATOM 1811 C C . ALA A 1 236 ? 11.93 -8.406 -2.854 1 98.94 236 ALA A C 1
ATOM 1813 O O . ALA A 1 236 ? 11.852 -9.039 -3.908 1 98.94 236 ALA A O 1
ATOM 1814 N N . ALA A 1 237 ? 10.977 -7.578 -2.418 1 98.94 237 ALA A N 1
ATOM 1815 C CA . ALA A 1 237 ? 9.805 -7.309 -3.25 1 98.94 237 ALA A CA 1
ATOM 1816 C C . ALA A 1 237 ? 10.219 -6.727 -4.598 1 98.94 237 ALA A C 1
ATOM 1818 O O . ALA A 1 237 ? 9.695 -7.129 -5.641 1 98.94 237 ALA A O 1
ATOM 1819 N N . ILE A 1 238 ? 11.156 -5.828 -4.59 1 98.94 238 ILE A N 1
ATOM 1820 C CA . ILE A 1 238 ? 11.633 -5.176 -5.805 1 98.94 238 ILE A CA 1
ATOM 1821 C C . ILE A 1 238 ? 12.391 -6.18 -6.668 1 98.94 238 ILE A C 1
ATOM 1823 O O . ILE A 1 238 ? 12.25 -6.184 -7.895 1 98.94 238 ILE A O 1
ATOM 1827 N N . GLY A 1 239 ? 13.195 -7.023 -6.043 1 98.94 239 GLY A N 1
ATOM 1828 C CA . GLY A 1 239 ? 13.852 -8.086 -6.785 1 98.94 239 GLY A CA 1
ATOM 1829 C C . GLY A 1 239 ? 12.883 -9.047 -7.445 1 98.94 239 GLY A C 1
ATOM 1830 O O . GLY A 1 239 ? 13.07 -9.43 -8.602 1 98.94 239 GLY A O 1
ATOM 1831 N N . HIS A 1 240 ? 11.922 -9.492 -6.672 1 98.94 240 HIS A N 1
ATOM 1832 C CA . HIS A 1 240 ? 10.859 -10.344 -7.191 1 98.94 240 HIS A CA 1
ATOM 1833 C C . HIS A 1 240 ? 10.188 -9.711 -8.398 1 98.94 240 HIS A C 1
ATOM 1835 O O . HIS A 1 240 ? 9.984 -10.367 -9.422 1 98.94 240 HIS A O 1
ATOM 1841 N N . PHE A 1 241 ? 9.867 -8.414 -8.273 1 98.81 241 PHE A N 1
ATOM 1842 C CA . PHE A 1 241 ? 9.242 -7.633 -9.336 1 98.81 241 PHE A CA 1
ATOM 1843 C C . PHE A 1 241 ? 10.125 -7.586 -10.57 1 98.81 241 PHE A C 1
ATOM 1845 O O . PHE A 1 241 ? 9.656 -7.781 -11.695 1 98.81 241 PHE A O 1
ATOM 1852 N N . ALA A 1 242 ? 11.375 -7.332 -10.367 1 98.75 242 ALA A N 1
ATOM 1853 C CA . ALA A 1 242 ? 12.336 -7.289 -11.469 1 98.75 242 ALA A CA 1
ATOM 1854 C C . ALA A 1 242 ? 12.398 -8.633 -12.195 1 98.75 242 ALA A C 1
ATOM 1856 O O . ALA A 1 242 ? 12.383 -8.68 -13.422 1 98.75 242 ALA A O 1
ATOM 1857 N N . SER A 1 243 ? 12.461 -9.711 -11.43 1 98.5 243 SER A N 1
ATOM 1858 C CA . SER A 1 243 ? 12.492 -11.047 -12.016 1 98.5 243 SER A CA 1
ATOM 1859 C C . SER A 1 243 ? 11.266 -11.305 -12.883 1 98.5 243 SER A C 1
ATOM 1861 O O . SER A 1 243 ? 11.383 -11.844 -13.984 1 98.5 243 SER A O 1
ATOM 1863 N N . THR A 1 244 ? 10.109 -10.906 -12.383 1 98.12 244 THR A N 1
ATOM 1864 C CA . THR A 1 244 ? 8.859 -11.062 -13.117 1 98.12 244 THR A CA 1
ATOM 1865 C C . THR A 1 244 ? 8.906 -10.297 -14.438 1 98.12 244 THR A C 1
ATOM 1867 O O . THR A 1 244 ? 8.602 -10.852 -15.492 1 98.12 244 THR A O 1
ATOM 1870 N N . GLU A 1 245 ? 9.344 -9.062 -14.422 1 98.06 245 GLU A N 1
ATOM 1871 C CA . GLU A 1 245 ? 9.352 -8.203 -15.602 1 98.06 245 GLU A CA 1
ATOM 1872 C C . GLU A 1 245 ? 10.359 -8.703 -16.641 1 98.06 245 GLU A C 1
ATOM 1874 O O . GLU A 1 245 ? 10.133 -8.562 -17.844 1 98.06 245 GLU A O 1
ATOM 1879 N N . ILE A 1 246 ? 11.43 -9.281 -16.141 1 97.31 246 ILE A N 1
ATOM 1880 C CA . ILE A 1 246 ? 12.492 -9.734 -17.031 1 97.31 246 ILE A CA 1
ATOM 1881 C C . ILE A 1 246 ? 12.094 -11.039 -17.703 1 97.31 246 ILE A C 1
ATOM 1883 O O . ILE A 1 246 ? 12.32 -11.227 -18.906 1 97.31 246 ILE A O 1
ATOM 1887 N N . THR A 1 247 ? 11.453 -11.922 -17.016 1 96.12 247 THR A N 1
ATOM 1888 C CA . THR A 1 247 ? 11.219 -13.273 -17.516 1 96.12 247 THR A CA 1
ATOM 1889 C C . THR A 1 247 ? 9.836 -13.375 -18.156 1 96.12 247 THR A C 1
ATOM 1891 O O . THR A 1 247 ? 9.562 -14.32 -18.906 1 96.12 247 THR A O 1
ATOM 1894 N N . SER A 1 248 ? 8.961 -12.391 -17.938 1 95.88 248 SER A N 1
ATOM 1895 C CA . SER A 1 248 ? 7.578 -12.43 -18.406 1 95.88 248 SER A CA 1
ATOM 1896 C C . SER A 1 248 ? 7.516 -12.328 -19.938 1 95.88 248 SER A C 1
ATOM 1898 O O . SER A 1 248 ? 6.789 -13.094 -20.578 1 95.88 248 SER A O 1
ATOM 1900 N N . PRO A 1 249 ? 8.305 -11.445 -20.656 1 95.56 249 PRO A N 1
ATOM 1901 C CA . PRO A 1 249 ? 8.109 -11.273 -22.094 1 95.56 249 PRO A CA 1
ATOM 1902 C C . PRO A 1 249 ? 8.414 -12.539 -22.891 1 95.56 249 PRO A C 1
ATOM 1904 O O . PRO A 1 249 ? 7.582 -12.984 -23.688 1 95.56 249 PRO A O 1
ATOM 1907 N N . PRO A 1 250 ? 9.523 -13.195 -22.703 1 95.44 250 PRO A N 1
ATOM 1908 C CA . PRO A 1 250 ? 9.75 -14.422 -23.484 1 95.44 250 PRO A CA 1
ATOM 1909 C C . PRO A 1 250 ? 8.734 -15.516 -23.156 1 95.44 250 PRO A C 1
ATOM 1911 O O . PRO A 1 250 ? 8.305 -16.234 -24.062 1 95.44 250 PRO A O 1
ATOM 1914 N N . GLY A 1 251 ? 8.375 -15.672 -21.891 1 96.12 251 GLY A N 1
ATOM 1915 C CA . GLY A 1 251 ? 7.328 -16.625 -21.547 1 96.12 251 GLY A CA 1
ATOM 1916 C C . GLY A 1 251 ? 5.996 -16.312 -22.203 1 96.12 251 GLY A C 1
ATOM 1917 O O . GLY A 1 251 ? 5.336 -17.219 -22.734 1 96.12 251 GLY A O 1
ATOM 1918 N N . SER A 1 252 ? 5.637 -15.039 -22.172 1 97.94 252 SER A N 1
ATOM 1919 C CA . SER A 1 252 ? 4.383 -14.609 -22.781 1 97.94 252 SER A CA 1
ATOM 1920 C C . SER A 1 252 ? 4.391 -14.828 -24.297 1 97.94 252 SER A C 1
ATOM 1922 O O . SER A 1 252 ? 3.363 -15.172 -24.875 1 97.94 252 SER A O 1
ATOM 1924 N N . ARG A 1 253 ? 5.52 -14.602 -24.938 1 97.62 253 ARG A N 1
ATOM 1925 C CA . ARG A 1 253 ? 5.633 -14.875 -26.359 1 97.62 253 ARG A CA 1
ATOM 1926 C C . ARG A 1 253 ? 5.32 -16.328 -26.672 1 97.62 253 ARG A C 1
ATOM 1928 O O . ARG A 1 253 ? 4.609 -16.641 -27.625 1 97.62 253 ARG A O 1
ATOM 1935 N N . ARG A 1 254 ? 5.844 -17.25 -25.891 1 97.94 254 ARG A N 1
ATOM 1936 C CA . ARG A 1 254 ? 5.574 -18.672 -26.094 1 97.94 254 ARG A CA 1
ATOM 1937 C C . ARG A 1 254 ? 4.098 -18.984 -25.875 1 97.94 254 ARG A C 1
ATOM 1939 O O . ARG A 1 254 ? 3.514 -19.797 -26.594 1 97.94 254 ARG A O 1
ATOM 1946 N N . PHE A 1 255 ? 3.492 -18.312 -24.891 1 98.5 255 PHE A N 1
ATOM 1947 C CA . PHE A 1 255 ? 2.072 -18.531 -24.641 1 98.5 255 PHE A CA 1
ATOM 1948 C C . PHE A 1 255 ? 1.234 -18.031 -25.812 1 98.5 255 PHE A C 1
ATOM 1950 O O . PHE A 1 255 ? 0.222 -18.641 -26.156 1 98.5 255 PHE A O 1
ATOM 1957 N N . VAL A 1 256 ? 1.638 -16.875 -26.406 1 98.75 256 VAL A N 1
ATOM 1958 C CA . VAL A 1 256 ? 0.922 -16.359 -27.562 1 98.75 256 VAL A CA 1
ATOM 1959 C C . VAL A 1 256 ? 0.953 -17.406 -28.688 1 98.75 256 VAL A C 1
ATOM 1961 O O . VAL A 1 256 ? -0.078 -17.703 -29.297 1 98.75 256 VAL A O 1
ATOM 1964 N N . VAL A 1 257 ? 2.111 -18 -28.969 1 98.62 257 VAL A N 1
ATOM 1965 C CA . VAL A 1 257 ? 2.256 -19.031 -30 1 98.62 257 VAL A CA 1
ATOM 1966 C C . VAL A 1 257 ? 1.368 -20.219 -29.656 1 98.62 257 VAL A C 1
ATOM 1968 O O . VAL A 1 257 ? 0.647 -20.734 -30.516 1 98.62 257 VAL A O 1
ATOM 1971 N N . ALA A 1 258 ? 1.424 -20.656 -28.422 1 98.81 258 ALA A N 1
ATOM 1972 C CA . ALA A 1 258 ? 0.625 -21.797 -27.969 1 98.81 258 ALA A CA 1
ATOM 1973 C C . ALA A 1 258 ? -0.865 -21.531 -28.172 1 98.81 258 ALA A C 1
ATOM 1975 O O . ALA A 1 258 ? -1.591 -22.391 -28.672 1 98.81 258 ALA A O 1
ATOM 1976 N N . LEU A 1 259 ? -1.305 -20.375 -27.766 1 98.88 259 LEU A N 1
ATOM 1977 C CA . LEU A 1 259 ? -2.719 -20.031 -27.812 1 98.88 259 LEU A CA 1
ATOM 1978 C C . LEU A 1 259 ? -3.205 -19.969 -29.266 1 98.88 259 LEU A C 1
ATOM 1980 O O . LEU A 1 259 ? -4.312 -20.422 -29.562 1 98.88 259 LEU A O 1
ATOM 1984 N N . ARG A 1 260 ? -2.396 -19.422 -30.109 1 98.69 260 ARG A N 1
ATOM 1985 C CA . ARG A 1 260 ? -2.744 -19.375 -31.516 1 98.69 260 ARG A CA 1
ATOM 1986 C C . ARG A 1 260 ? -2.799 -20.781 -32.125 1 98.69 260 ARG A C 1
ATOM 1988 O O . ARG A 1 260 ? -3.717 -21.094 -32.875 1 98.69 260 ARG A O 1
ATOM 1995 N N . ARG A 1 261 ? -1.803 -21.609 -31.766 1 98.56 261 ARG A N 1
ATOM 1996 C CA . ARG A 1 261 ? -1.804 -22.984 -32.219 1 98.56 261 ARG A CA 1
ATOM 1997 C C . ARG A 1 261 ? -3.082 -23.703 -31.797 1 98.56 261 ARG A C 1
ATOM 1999 O O . ARG A 1 261 ? -3.617 -24.531 -32.531 1 98.56 261 ARG A O 1
ATOM 2006 N N . MET A 1 262 ? -3.592 -23.359 -30.672 1 98.5 262 MET A N 1
ATOM 2007 C CA . MET A 1 262 ? -4.766 -24 -30.094 1 98.5 262 MET A CA 1
ATOM 2008 C C . MET A 1 262 ? -6.047 -23.344 -30.578 1 98.5 262 MET A C 1
ATOM 2010 O O . MET A 1 262 ? -7.145 -23.703 -30.156 1 98.5 262 MET A O 1
ATOM 2014 N N . ARG A 1 263 ? -5.926 -22.328 -31.406 1 98.38 263 ARG A N 1
ATOM 2015 C CA . ARG A 1 263 ? -7.055 -21.531 -31.891 1 98.38 263 ARG A CA 1
ATOM 2016 C C . ARG A 1 263 ? -7.883 -20.984 -30.719 1 98.38 263 ARG A C 1
ATOM 2018 O O . ARG A 1 263 ? -9.109 -21.078 -30.734 1 98.38 263 ARG A O 1
ATOM 2025 N N . ALA A 1 264 ? -7.199 -20.562 -29.719 1 98.75 264 ALA A N 1
ATOM 2026 C CA . ALA A 1 264 ? -7.828 -20 -28.516 1 98.75 264 ALA A CA 1
ATOM 2027 C C . ALA A 1 264 ? -8.539 -18.688 -28.828 1 98.75 264 ALA A C 1
ATOM 2029 O O . ALA A 1 264 ? -8.227 -18.031 -29.828 1 98.75 264 ALA A O 1
ATOM 2030 N N . PRO A 1 265 ? -9.539 -18.297 -27.953 1 98.62 265 PRO A N 1
ATOM 2031 C CA . PRO A 1 265 ? -10.195 -17 -28.125 1 98.62 265 PRO A CA 1
ATOM 2032 C C . PRO A 1 265 ? -9.211 -15.836 -28.094 1 98.62 265 PRO A C 1
ATOM 2034 O O . PRO A 1 265 ? -8.18 -15.906 -27.422 1 98.62 265 PRO A O 1
ATOM 2037 N N . GLN A 1 266 ? -9.578 -14.742 -28.734 1 98.62 266 GLN A N 1
ATOM 2038 C CA . GLN A 1 266 ? -8.703 -13.586 -28.891 1 98.62 266 GLN A CA 1
ATOM 2039 C C . GLN A 1 266 ? -8.367 -12.945 -27.547 1 98.62 266 GLN A C 1
ATOM 2041 O O . GLN A 1 266 ? -7.266 -12.438 -27.359 1 98.62 266 GLN A O 1
ATOM 2046 N N . GLU A 1 267 ? -9.289 -12.969 -26.625 1 98.69 267 GLU A N 1
ATOM 2047 C CA . GLU A 1 267 ? -9.062 -12.398 -25.297 1 98.69 267 GLU A CA 1
ATOM 2048 C C . GLU A 1 267 ? -7.906 -13.094 -24.594 1 98.69 267 GLU A C 1
ATOM 2050 O O . GLU A 1 267 ? -7.168 -12.469 -23.828 1 98.69 267 GLU A O 1
ATOM 2055 N N . CYS A 1 268 ? -7.762 -14.398 -24.828 1 98.88 268 CYS A N 1
ATOM 2056 C CA . CYS A 1 268 ? -6.656 -15.148 -24.25 1 98.88 268 CYS A CA 1
ATOM 2057 C C . CYS A 1 268 ? -5.324 -14.711 -24.859 1 98.88 268 CYS A C 1
ATOM 2059 O O . CYS A 1 268 ? -4.348 -14.508 -24.125 1 98.88 268 CYS A O 1
ATOM 2061 N N . VAL A 1 269 ? -5.312 -14.508 -26.141 1 98.88 269 VAL A N 1
ATOM 2062 C CA . VAL A 1 269 ? -4.105 -14.078 -26.828 1 98.88 269 VAL A CA 1
ATOM 2063 C C . VAL A 1 269 ? -3.756 -12.648 -26.422 1 98.88 269 VAL A C 1
ATOM 2065 O O . VAL A 1 269 ? -2.584 -12.328 -26.203 1 98.88 269 VAL A O 1
ATOM 2068 N N . ARG A 1 270 ? -4.75 -11.82 -26.297 1 98.62 270 ARG A N 1
ATOM 2069 C CA . ARG A 1 270 ? -4.566 -10.398 -25.984 1 98.62 270 ARG A CA 1
ATOM 2070 C C . ARG A 1 270 ? -3.844 -10.219 -24.656 1 98.62 270 ARG A C 1
ATOM 2072 O O . ARG A 1 270 ? -2.943 -9.383 -24.547 1 98.62 270 ARG A O 1
ATOM 2079 N N . PHE A 1 271 ? -4.242 -10.953 -23.688 1 98.69 271 PHE A N 1
ATOM 2080 C CA . PHE A 1 271 ? -3.615 -10.812 -22.375 1 98.69 271 PHE A CA 1
ATOM 2081 C C . PHE A 1 271 ? -2.109 -11.023 -22.469 1 98.69 271 PHE A C 1
ATOM 2083 O O . PHE A 1 271 ? -1.331 -10.211 -21.969 1 98.69 271 PHE A O 1
ATOM 2090 N N . TYR A 1 272 ? -1.688 -12.078 -23.062 1 98.62 272 TYR A N 1
ATOM 2091 C CA . TYR A 1 272 ? -0.268 -12.414 -23.109 1 98.62 272 TYR A CA 1
ATOM 2092 C C . TYR A 1 272 ? 0.464 -11.531 -24.109 1 98.62 272 TYR A C 1
ATOM 2094 O O . TYR A 1 272 ? 1.632 -11.188 -23.922 1 98.62 272 TYR A O 1
ATOM 2102 N N . SER A 1 273 ? -0.195 -11.133 -25.219 1 98.38 273 SER A N 1
ATOM 2103 C CA . SER A 1 273 ? 0.426 -10.219 -26.172 1 98.38 273 SER A CA 1
ATOM 2104 C C . SER A 1 273 ? 0.724 -8.867 -25.531 1 98.38 273 SER A C 1
ATOM 2106 O O . SER A 1 273 ? 1.758 -8.258 -25.797 1 98.38 273 SER A O 1
ATOM 2108 N N . GLU A 1 274 ? -0.21 -8.422 -24.656 1 97.69 274 GLU A N 1
ATOM 2109 C CA . GLU A 1 274 ? 0.013 -7.195 -23.906 1 97.69 274 GLU A CA 1
ATOM 2110 C C . GLU A 1 274 ? 1.251 -7.312 -23.016 1 97.69 274 GLU A C 1
ATOM 2112 O O . GLU A 1 274 ? 2.027 -6.363 -22.891 1 97.69 274 GLU A O 1
ATOM 2117 N N . HIS A 1 275 ? 1.481 -8.445 -22.453 1 97.38 275 HIS A N 1
ATOM 2118 C CA . HIS A 1 275 ? 2.609 -8.648 -21.547 1 97.38 275 HIS A CA 1
ATOM 2119 C C . HIS A 1 275 ? 3.918 -8.781 -22.312 1 97.38 275 HIS A C 1
ATOM 2121 O O . HIS A 1 275 ? 4.988 -8.453 -21.797 1 97.38 275 HIS A O 1
ATOM 2127 N N . VAL A 1 276 ? 3.867 -9.297 -23.625 1 96.69 276 VAL A N 1
ATOM 2128 C CA . VAL A 1 276 ? 5.062 -9.312 -24.453 1 96.69 276 VAL A CA 1
ATOM 2129 C C . VAL A 1 276 ? 5.578 -7.891 -24.656 1 96.69 276 VAL A C 1
ATOM 2131 O O . VAL A 1 276 ? 6.773 -7.625 -24.484 1 96.69 276 VAL A O 1
ATOM 2134 N N . GLU A 1 277 ? 4.691 -6.961 -24.906 1 92.69 277 GLU A N 1
ATOM 2135 C CA . GLU A 1 277 ? 5.055 -5.582 -25.234 1 92.69 277 GLU A CA 1
ATOM 2136 C C . GLU A 1 277 ? 5.344 -4.777 -23.969 1 92.69 277 GLU A C 1
ATOM 2138 O O . GLU A 1 277 ? 6.422 -4.191 -23.828 1 92.69 277 GLU A O 1
ATOM 2143 N N . ALA A 1 278 ? 4.461 -4.797 -23.047 1 89.5 278 ALA A N 1
ATOM 2144 C CA . ALA A 1 278 ? 4.547 -3.957 -21.859 1 89.5 278 ALA A CA 1
ATOM 2145 C C . ALA A 1 278 ? 5.75 -4.332 -21 1 89.5 278 ALA A C 1
ATOM 2147 O O . ALA A 1 278 ? 6.539 -3.469 -20.609 1 89.5 278 ALA A O 1
ATOM 2148 N N . ASP A 1 279 ? 5.918 -5.609 -20.75 1 91.06 279 ASP A N 1
ATOM 2149 C CA . ASP A 1 279 ? 6.953 -6.039 -19.812 1 91.06 279 ASP A CA 1
ATOM 2150 C C . ASP A 1 279 ? 8.344 -5.871 -20.422 1 91.06 279 ASP A C 1
ATOM 2152 O O . ASP A 1 279 ? 9.32 -5.668 -19.688 1 91.06 279 ASP A O 1
ATOM 2156 N N . ALA A 1 280 ? 8.453 -5.836 -21.719 1 89.31 280 ALA A N 1
ATOM 2157 C CA . ALA A 1 280 ? 9.727 -5.555 -22.375 1 89.31 280 ALA A CA 1
ATOM 2158 C C . ALA A 1 280 ? 10.18 -4.121 -22.109 1 89.31 280 ALA A C 1
ATOM 2160 O O . ALA A 1 280 ? 11.359 -3.863 -21.891 1 89.31 280 ALA A O 1
ATOM 2161 N N . VAL A 1 281 ? 9.266 -3.25 -22.109 1 90.5 281 VAL A N 1
ATOM 2162 C CA . VAL A 1 281 ? 9.547 -1.851 -21.797 1 90.5 281 VAL A CA 1
ATOM 2163 C C . VAL A 1 281 ? 9.812 -1.689 -20.312 1 90.5 281 VAL A C 1
ATOM 2165 O O . VAL A 1 281 ? 10.75 -0.988 -19.906 1 90.5 281 VAL A O 1
ATOM 2168 N N . HIS A 1 282 ? 9.031 -2.344 -19.469 1 95.5 282 HIS A N 1
ATOM 2169 C CA . HIS A 1 282 ? 9.141 -2.248 -18.031 1 95.5 282 HIS A CA 1
ATOM 2170 C C . HIS A 1 282 ? 10.492 -2.76 -17.531 1 95.5 282 HIS A C 1
ATOM 2172 O O . HIS A 1 282 ? 11.039 -2.232 -16.562 1 95.5 282 HIS A O 1
ATOM 2178 N N . GLU A 1 283 ? 10.945 -3.811 -18.219 1 94.81 283 GLU A N 1
ATOM 2179 C CA . GLU A 1 283 ? 12.211 -4.398 -17.781 1 94.81 283 GLU A CA 1
ATOM 2180 C C . GLU A 1 283 ? 13.328 -3.354 -17.75 1 94.81 283 GLU A C 1
ATOM 2182 O O . GLU A 1 283 ? 14.102 -3.297 -16.797 1 94.81 283 GLU A O 1
ATOM 2187 N N . GLN A 1 284 ? 13.391 -2.531 -18.719 1 93.25 284 GLN A N 1
ATOM 2188 C CA . GLN A 1 284 ? 14.438 -1.52 -18.797 1 93.25 284 GLN A CA 1
ATOM 2189 C C . GLN A 1 284 ? 14.289 -0.482 -17.688 1 93.25 284 GLN A C 1
ATOM 2191 O O . GLN A 1 284 ? 15.273 -0.093 -17.047 1 93.25 284 GLN A O 1
ATOM 2196 N N . VAL A 1 285 ? 13.094 -0.077 -17.453 1 96 285 VAL A N 1
ATOM 2197 C CA . VAL A 1 285 ? 12.812 0.895 -16.391 1 96 285 VAL A CA 1
ATOM 2198 C C . VAL A 1 285 ? 13.148 0.297 -15.031 1 96 285 VAL A C 1
ATOM 2200 O O . VAL A 1 285 ? 13.789 0.95 -14.203 1 96 285 VAL A O 1
ATOM 2203 N N . VAL A 1 286 ? 12.781 -0.969 -14.828 1 97.88 286 VAL A N 1
ATOM 2204 C CA . VAL A 1 286 ? 12.977 -1.622 -13.539 1 97.88 286 VAL A CA 1
ATOM 2205 C C . VAL A 1 286 ? 14.469 -1.797 -13.266 1 97.88 286 VAL A C 1
ATOM 2207 O O . VAL A 1 286 ? 14.938 -1.561 -12.148 1 97.88 286 VAL A O 1
ATOM 2210 N N . ARG A 1 287 ? 15.234 -2.143 -14.281 1 97.19 287 ARG A N 1
ATOM 2211 C CA . ARG A 1 287 ? 16.656 -2.404 -14.141 1 97.19 287 ARG A CA 1
ATOM 2212 C C . ARG A 1 287 ? 17.406 -1.15 -13.695 1 97.19 287 ARG A C 1
ATOM 2214 O O . ARG A 1 287 ? 18.141 -1.176 -12.703 1 97.19 287 ARG A O 1
ATOM 2221 N N . THR A 1 288 ? 17.141 -0.084 -14.344 1 96.44 288 THR A N 1
ATOM 2222 C CA . THR A 1 288 ? 17.984 1.09 -14.141 1 96.44 288 THR A CA 1
ATOM 2223 C C . THR A 1 288 ? 17.328 2.057 -13.148 1 96.44 288 THR A C 1
ATOM 2225 O O . THR A 1 288 ? 17.984 2.502 -12.203 1 96.44 288 THR A O 1
ATOM 2228 N N . ALA A 1 289 ? 16.094 2.283 -13.305 1 97.75 289 ALA A N 1
ATOM 2229 C CA . ALA A 1 289 ? 15.461 3.389 -12.586 1 97.75 289 ALA A CA 1
ATOM 2230 C C . ALA A 1 289 ? 14.859 2.914 -11.266 1 97.75 289 ALA A C 1
ATOM 2232 O O . ALA A 1 289 ? 14.711 3.699 -10.328 1 97.75 289 ALA A O 1
ATOM 2233 N N . VAL A 1 290 ? 14.523 1.634 -11.125 1 98.69 290 VAL A N 1
ATOM 2234 C CA . VAL A 1 290 ? 14 1.135 -9.859 1 98.69 290 VAL A CA 1
ATOM 2235 C C . VAL A 1 290 ? 15.117 0.474 -9.062 1 98.69 290 VAL A C 1
ATOM 2237 O O . VAL A 1 290 ? 15.609 1.045 -8.086 1 98.69 290 VAL A O 1
ATOM 2240 N N . VAL A 1 291 ? 15.648 -0.639 -9.57 1 98.81 291 VAL A N 1
ATOM 2241 C CA . VAL A 1 291 ? 16.672 -1.383 -8.852 1 98.81 291 VAL A CA 1
ATOM 2242 C C . VAL A 1 291 ? 17.953 -0.554 -8.773 1 98.81 291 VAL A C 1
ATOM 2244 O O . VAL A 1 291 ? 18.562 -0.423 -7.707 1 98.81 291 VAL A O 1
ATOM 2247 N N . GLY A 1 292 ? 18.375 0.02 -9.961 1 98.38 292 GLY A N 1
ATOM 2248 C CA . GLY A 1 292 ? 19.594 0.811 -9.992 1 98.38 292 GLY A CA 1
ATOM 2249 C C . GLY A 1 292 ? 19.594 1.964 -9.008 1 98.38 292 GLY A C 1
ATOM 2250 O O . GLY A 1 292 ? 20.531 2.139 -8.234 1 98.38 292 GLY A O 1
ATOM 2251 N N . ASP A 1 293 ? 18.531 2.727 -9 1 98.06 293 ASP A N 1
ATOM 2252 C CA . ASP A 1 293 ? 18.422 3.871 -8.102 1 98.06 293 ASP A CA 1
ATOM 2253 C C . ASP A 1 293 ? 18.344 3.42 -6.648 1 98.06 293 ASP A C 1
ATOM 2255 O O . ASP A 1 293 ? 18.969 4.02 -5.77 1 98.06 293 ASP A O 1
ATOM 2259 N N . LEU A 1 294 ? 17.578 2.355 -6.336 1 98.19 294 LEU A N 1
ATOM 2260 C CA . LEU A 1 294 ? 17.438 1.821 -4.984 1 98.19 294 LEU A CA 1
ATOM 2261 C C . LEU A 1 294 ? 18.797 1.428 -4.406 1 98.19 294 LEU A C 1
ATOM 2263 O O . LEU A 1 294 ? 19.141 1.835 -3.293 1 98.19 294 LEU A O 1
ATOM 2267 N N . VAL A 1 295 ? 19.562 0.735 -5.168 1 98 295 VAL A N 1
ATOM 2268 C CA . VAL A 1 295 ? 20.844 0.199 -4.695 1 98 295 VAL A CA 1
ATOM 2269 C C . VAL A 1 295 ? 21.875 1.32 -4.605 1 98 295 VAL A C 1
ATOM 2271 O O . VAL A 1 295 ? 22.719 1.318 -3.713 1 98 295 VAL A O 1
ATOM 2274 N N . ALA A 1 296 ? 21.781 2.281 -5.547 1 97.31 296 ALA A N 1
ATOM 2275 C CA . ALA A 1 296 ? 22.703 3.424 -5.477 1 97.31 296 ALA A CA 1
ATOM 2276 C C . ALA A 1 296 ? 22.484 4.215 -4.191 1 97.31 296 ALA A C 1
ATOM 2278 O O . ALA A 1 296 ? 23.438 4.656 -3.555 1 97.31 296 ALA A O 1
ATOM 2279 N N . ARG A 1 297 ? 21.25 4.363 -3.824 1 95.62 297 ARG A N 1
ATOM 2280 C CA . ARG A 1 297 ? 20.891 5.133 -2.633 1 95.62 297 ARG A CA 1
ATOM 2281 C C . ARG A 1 297 ? 21.141 4.316 -1.367 1 95.62 297 ARG A C 1
ATOM 2283 O O . ARG A 1 297 ? 21.578 4.859 -0.348 1 95.62 297 ARG A O 1
ATOM 2290 N N . GLU A 1 298 ? 20.828 3.043 -1.431 1 96.44 298 GLU A N 1
ATOM 2291 C CA . GLU A 1 298 ? 20.953 2.133 -0.297 1 96.44 298 GLU A CA 1
ATOM 2292 C C . GLU A 1 298 ? 21.688 0.858 -0.693 1 96.44 298 GLU A C 1
ATOM 2294 O O . GLU A 1 298 ? 21.094 -0.214 -0.781 1 96.44 298 GLU A O 1
ATOM 2299 N N . PRO A 1 299 ? 22.969 0.91 -0.765 1 96.38 299 PRO A N 1
ATOM 2300 C CA . PRO A 1 299 ? 23.75 -0.205 -1.297 1 96.38 299 PRO A CA 1
ATOM 2301 C C . PRO A 1 299 ? 23.594 -1.484 -0.479 1 96.38 299 PRO A C 1
ATOM 2303 O O . PRO A 1 299 ? 23.734 -2.586 -1.013 1 96.38 299 PRO A O 1
ATOM 2306 N N . HIS A 1 300 ? 23.234 -1.353 0.804 1 95 300 HIS A N 1
ATOM 2307 C CA . HIS A 1 300 ? 23.109 -2.521 1.668 1 95 300 HIS A CA 1
ATOM 2308 C C . HIS A 1 300 ? 21.906 -3.375 1.268 1 95 300 HIS A C 1
ATOM 2310 O O . HIS A 1 300 ? 21.781 -4.52 1.709 1 95 300 HIS A O 1
ATOM 2316 N N . LEU A 1 301 ? 21.062 -2.906 0.368 1 97.31 301 LEU A N 1
ATOM 2317 C CA . LEU A 1 301 ? 19.859 -3.615 -0.057 1 97.31 301 LEU A CA 1
ATOM 2318 C C . LEU A 1 301 ? 20.141 -4.496 -1.269 1 97.31 301 LEU A C 1
ATOM 2320 O O . LEU A 1 301 ? 19.297 -5.281 -1.688 1 97.31 301 LEU A O 1
ATOM 2324 N N . ASP A 1 302 ? 21.328 -4.387 -1.827 1 98.44 302 ASP A N 1
ATOM 2325 C CA . ASP A 1 302 ? 21.656 -5.09 -3.061 1 98.44 302 ASP A CA 1
ATOM 2326 C C . ASP A 1 302 ? 21.438 -6.594 -2.916 1 98.44 302 ASP A C 1
ATOM 2328 O O . ASP A 1 302 ? 20.781 -7.211 -3.764 1 98.44 302 ASP A O 1
ATOM 2332 N N . ARG A 1 303 ? 21.859 -7.152 -1.828 1 98.31 303 ARG A N 1
ATOM 2333 C CA . ARG A 1 303 ? 21.75 -8.586 -1.575 1 98.31 303 ARG A CA 1
ATOM 2334 C C . ARG A 1 303 ? 20.281 -9.008 -1.441 1 98.31 303 ARG A C 1
ATOM 2336 O O . ARG A 1 303 ? 19.906 -10.102 -1.874 1 98.31 303 ARG A O 1
ATOM 2343 N N . ASP A 1 304 ? 19.484 -8.203 -0.821 1 98.62 304 ASP A N 1
ATOM 2344 C CA . ASP A 1 304 ? 18.062 -8.5 -0.653 1 98.62 304 ASP A CA 1
ATOM 2345 C C . ASP A 1 304 ? 17.344 -8.516 -1.998 1 98.62 304 ASP A C 1
ATOM 2347 O O . ASP A 1 304 ? 16.391 -9.281 -2.191 1 98.62 304 ASP A O 1
ATOM 2351 N N . VAL A 1 305 ? 17.766 -7.621 -2.947 1 98.94 305 VAL A N 1
ATOM 2352 C CA . VAL A 1 305 ? 17.219 -7.652 -4.297 1 98.94 305 VAL A CA 1
ATOM 2353 C C . VAL A 1 305 ? 17.562 -8.984 -4.961 1 98.94 305 VAL A C 1
ATOM 2355 O O . VAL A 1 305 ? 16.688 -9.625 -5.566 1 98.94 305 VAL A O 1
ATOM 2358 N N . VAL A 1 306 ? 18.781 -9.453 -4.773 1 98.94 306 VAL A N 1
ATOM 2359 C CA . VAL A 1 306 ? 19.188 -10.75 -5.305 1 98.94 306 VAL A CA 1
ATOM 2360 C C . VAL A 1 306 ? 18.312 -11.852 -4.711 1 98.94 306 VAL A C 1
ATOM 2362 O O . VAL A 1 306 ? 17.828 -12.719 -5.434 1 98.94 306 VAL A O 1
ATOM 2365 N N . PHE A 1 307 ? 18.125 -11.812 -3.434 1 98.94 307 PHE A N 1
ATOM 2366 C CA . PHE A 1 307 ? 17.281 -12.789 -2.762 1 98.94 307 PHE A CA 1
ATOM 2367 C C . PHE A 1 307 ? 15.883 -12.812 -3.379 1 98.94 307 PHE A C 1
ATOM 2369 O O . PHE A 1 307 ? 15.336 -13.883 -3.645 1 98.94 307 PHE A O 1
ATOM 2376 N N . GLY A 1 308 ? 15.32 -11.609 -3.607 1 98.94 308 GLY A N 1
ATOM 2377 C CA . GLY A 1 308 ? 14 -11.531 -4.211 1 98.94 308 GLY A CA 1
ATOM 2378 C C . GLY A 1 308 ? 13.938 -12.172 -5.586 1 98.94 308 GLY A C 1
ATOM 2379 O O . GLY A 1 308 ? 12.977 -12.875 -5.902 1 98.94 308 GLY A O 1
ATOM 2380 N N . ILE A 1 309 ? 14.93 -11.945 -6.391 1 98.94 309 ILE A N 1
ATOM 2381 C CA . ILE A 1 309 ? 15 -12.508 -7.734 1 98.94 309 ILE A CA 1
ATOM 2382 C C . ILE A 1 309 ? 15.039 -14.039 -7.652 1 98.94 309 ILE A C 1
ATOM 2384 O O . ILE A 1 309 ? 14.258 -14.719 -8.32 1 98.94 309 ILE A O 1
ATOM 2388 N N . ARG A 1 310 ? 15.867 -14.562 -6.781 1 98.88 310 ARG A N 1
ATOM 2389 C CA . ARG A 1 310 ? 16.047 -16 -6.668 1 98.88 310 ARG A CA 1
ATOM 2390 C C . ARG A 1 310 ? 14.82 -16.656 -6.016 1 98.88 310 ARG A C 1
ATOM 2392 O O . ARG A 1 310 ? 14.461 -17.781 -6.352 1 98.88 310 ARG A O 1
ATOM 2399 N N . ALA A 1 311 ? 14.25 -15.961 -5.086 1 98.94 311 ALA A N 1
ATOM 2400 C CA . ALA A 1 311 ? 13.047 -16.484 -4.434 1 98.94 311 ALA A CA 1
ATOM 2401 C C . ALA A 1 311 ? 11.898 -16.625 -5.43 1 98.94 311 ALA A C 1
ATOM 2403 O O . ALA A 1 311 ? 11.148 -17.594 -5.383 1 98.94 311 ALA A O 1
ATOM 2404 N N . HIS A 1 312 ? 11.75 -15.609 -6.32 1 98.88 312 HIS A N 1
ATOM 2405 C CA . HIS A 1 312 ? 10.773 -15.703 -7.395 1 98.88 312 HIS A CA 1
ATOM 2406 C C . HIS A 1 312 ? 10.961 -16.984 -8.203 1 98.88 312 HIS A C 1
ATOM 2408 O O . HIS A 1 312 ? 10.008 -17.734 -8.422 1 98.88 312 HIS A O 1
ATOM 2414 N N . ALA A 1 313 ? 12.18 -17.266 -8.625 1 98.06 313 ALA A N 1
ATOM 2415 C CA . ALA A 1 313 ? 12.484 -18.469 -9.398 1 98.06 313 ALA A CA 1
ATOM 2416 C C . ALA A 1 313 ? 12.18 -19.734 -8.602 1 98.06 313 ALA A C 1
ATOM 2418 O O . ALA A 1 313 ? 11.648 -20.703 -9.148 1 98.06 313 ALA A O 1
ATOM 2419 N N . ALA A 1 314 ? 12.516 -19.688 -7.355 1 98.62 314 ALA A N 1
ATOM 2420 C CA . ALA A 1 314 ? 12.336 -20.875 -6.512 1 98.62 314 ALA A CA 1
ATOM 2421 C C . ALA A 1 314 ? 10.875 -21.297 -6.465 1 98.62 314 ALA A C 1
ATOM 2423 O O . ALA A 1 314 ? 10.547 -22.469 -6.68 1 98.62 314 ALA A O 1
ATOM 2424 N N . VAL A 1 315 ? 9.969 -20.391 -6.254 1 98.75 315 VAL A N 1
ATOM 2425 C CA . VAL A 1 315 ? 8.57 -20.75 -6.094 1 98.75 315 VAL A CA 1
ATOM 2426 C C . VAL A 1 315 ? 7.941 -21.016 -7.465 1 98.75 315 VAL A C 1
ATOM 2428 O O . VAL A 1 315 ? 7.094 -21.891 -7.605 1 98.75 315 VAL A O 1
ATOM 2431 N N . GLU A 1 316 ? 8.32 -20.281 -8.523 1 98.25 316 GLU A N 1
ATOM 2432 C CA . GLU A 1 316 ? 7.785 -20.484 -9.867 1 98.25 316 GLU A CA 1
ATOM 2433 C C . GLU A 1 316 ? 8.234 -21.844 -10.43 1 98.25 316 GLU A C 1
ATOM 2435 O O . GLU A 1 316 ? 7.469 -22.5 -11.125 1 98.25 316 GLU A O 1
ATOM 2440 N N . ASN A 1 317 ? 9.469 -22.203 -10.117 1 97.56 317 ASN A N 1
ATOM 2441 C CA . ASN A 1 317 ? 9.969 -23.5 -10.562 1 97.56 317 ASN A CA 1
ATOM 2442 C C . ASN A 1 317 ? 9.203 -24.641 -9.914 1 97.56 317 ASN A C 1
ATOM 2444 O O . ASN A 1 317 ? 8.969 -25.672 -10.547 1 97.56 317 ASN A O 1
ATOM 2448 N N . ARG A 1 318 ? 8.852 -24.516 -8.68 1 98.19 318 ARG A N 1
ATOM 2449 C CA . ARG A 1 318 ? 8.062 -25.531 -8.016 1 98.19 318 ARG A CA 1
ATOM 2450 C C . ARG A 1 318 ? 6.707 -25.719 -8.695 1 98.19 318 ARG A C 1
ATOM 2452 O O . ARG A 1 318 ? 6.242 -26.844 -8.883 1 98.19 318 ARG A O 1
ATOM 2459 N N . LEU A 1 319 ? 6.078 -24.594 -9.031 1 98.44 319 LEU A N 1
ATOM 2460 C CA . LEU A 1 319 ? 4.801 -24.672 -9.742 1 98.44 319 LEU A CA 1
ATOM 2461 C C . LEU A 1 319 ? 4.977 -25.312 -11.109 1 98.44 319 LEU A C 1
ATOM 2463 O O . LEU A 1 319 ? 4.188 -26.172 -11.5 1 98.44 319 LEU A O 1
ATOM 2467 N N . ALA A 1 320 ? 6.035 -24.906 -11.789 1 98.19 320 ALA A N 1
ATOM 2468 C CA . ALA A 1 320 ? 6.328 -25.469 -13.102 1 98.19 320 ALA A CA 1
ATOM 2469 C C . ALA A 1 320 ? 6.512 -26.984 -13.016 1 98.19 320 ALA A C 1
ATOM 2471 O O . ALA A 1 320 ? 5.98 -27.734 -13.844 1 98.19 320 ALA A O 1
ATOM 2472 N N . GLU A 1 321 ? 7.238 -27.391 -12.016 1 98.06 321 GLU A N 1
ATOM 2473 C CA . GLU A 1 321 ? 7.484 -28.812 -11.82 1 98.06 321 GLU A CA 1
ATOM 2474 C C . GLU A 1 321 ? 6.184 -29.562 -11.547 1 98.06 321 GLU A C 1
ATOM 2476 O O . GLU A 1 321 ? 5.969 -30.656 -12.078 1 98.06 321 GLU A O 1
ATOM 2481 N N . ARG A 1 322 ? 5.359 -28.984 -10.758 1 97.75 322 ARG A N 1
ATOM 2482 C CA . ARG A 1 322 ? 4.066 -29.578 -10.445 1 97.75 322 ARG A CA 1
ATOM 2483 C C . ARG A 1 322 ? 3.215 -29.75 -11.695 1 97.75 322 ARG A C 1
ATOM 2485 O O . ARG A 1 322 ? 2.615 -30.797 -11.914 1 97.75 322 ARG A O 1
ATOM 2492 N N . LEU A 1 323 ? 3.129 -28.719 -12.547 1 98.31 323 LEU A N 1
ATOM 2493 C CA . LEU A 1 323 ? 2.363 -28.766 -13.789 1 98.31 323 LEU A CA 1
ATOM 2494 C C . LEU A 1 323 ? 2.902 -29.828 -14.727 1 98.31 323 LEU A C 1
ATOM 2496 O O . LEU A 1 323 ? 2.148 -30.688 -15.203 1 98.31 323 LEU A O 1
ATOM 2500 N N . MET A 1 324 ? 4.215 -29.875 -14.906 1 98.25 324 MET A N 1
ATOM 2501 C CA . MET A 1 324 ? 4.844 -30.781 -15.867 1 98.25 324 MET A CA 1
ATOM 2502 C C . MET A 1 324 ? 4.715 -32.219 -15.414 1 98.25 324 MET A C 1
ATOM 2504 O O . MET A 1 324 ? 4.434 -33.125 -16.219 1 98.25 324 MET A O 1
ATOM 2508 N N . ALA A 1 325 ? 4.949 -32.406 -14.133 1 98.06 325 ALA A N 1
ATOM 2509 C CA . ALA A 1 325 ? 4.824 -33.75 -13.609 1 98.06 325 ALA A CA 1
ATOM 2510 C C . ALA A 1 325 ? 3.428 -34.312 -13.859 1 98.06 325 ALA A C 1
ATOM 2512 O O . ALA A 1 325 ? 3.275 -35.5 -14.242 1 98.06 325 ALA A O 1
ATOM 2513 N N . SER A 1 326 ? 2.416 -33.531 -13.633 1 97.75 326 SER A N 1
ATOM 2514 C CA . SER A 1 326 ? 1.036 -33.969 -13.852 1 97.75 326 SER A CA 1
ATOM 2515 C C . SER A 1 326 ? 0.756 -34.188 -15.336 1 97.75 326 SER A C 1
ATOM 2517 O O . SER A 1 326 ? 0.226 -35.219 -15.727 1 97.75 326 SER A O 1
ATOM 2519 N N . TRP A 1 327 ? 1.154 -33.25 -16.172 1 97.5 327 TRP A N 1
ATOM 2520 C CA . TRP A 1 327 ? 0.839 -33.281 -17.594 1 97.5 327 TRP A CA 1
ATOM 2521 C C . TRP A 1 327 ? 1.578 -34.406 -18.297 1 97.5 327 TRP A C 1
ATOM 2523 O O . TRP A 1 327 ? 1.031 -35.062 -19.188 1 97.5 327 TRP A O 1
ATOM 2533 N N . GLU A 1 328 ? 2.816 -34.688 -17.875 1 96.69 328 GLU A N 1
ATOM 2534 C CA . GLU A 1 328 ? 3.604 -35.781 -18.453 1 96.69 328 GLU A CA 1
ATOM 2535 C C . GLU A 1 328 ? 2.982 -37.125 -18.141 1 96.69 328 GLU A C 1
ATOM 2537 O O . GLU A 1 328 ? 3.143 -38.094 -18.891 1 96.69 328 GLU A O 1
ATOM 2542 N N . GLN A 1 329 ? 2.219 -37.156 -17.125 1 97.06 329 GLN A N 1
ATOM 2543 C CA . GLN A 1 329 ? 1.552 -38.406 -16.734 1 97.06 329 GLN A CA 1
ATOM 2544 C C . GLN A 1 329 ? 0.122 -38.438 -17.25 1 97.06 329 GLN A C 1
ATOM 2546 O O . GLN A 1 329 ? -0.632 -39.375 -16.938 1 97.06 329 GLN A O 1
ATOM 2551 N N . GLY A 1 330 ? -0.21 -37.438 -17.953 1 95.94 330 GLY A N 1
ATOM 2552 C CA . GLY A 1 330 ? -1.558 -37.375 -18.5 1 95.94 330 GLY A CA 1
ATOM 2553 C C . GLY A 1 330 ? -2.613 -37.094 -17.438 1 95.94 330 GLY A C 1
ATOM 2554 O O . GLY A 1 330 ? -3.762 -37.531 -17.578 1 95.94 330 GLY A O 1
ATOM 2555 N N . GLN A 1 331 ? -2.137 -36.469 -16.359 1 96.69 331 GLN A N 1
ATOM 2556 C CA . GLN A 1 331 ? -3.041 -36.156 -15.266 1 96.69 331 GLN A CA 1
ATOM 2557 C C . GLN A 1 331 ? -3.238 -34.625 -15.133 1 96.69 331 GLN A C 1
ATOM 2559 O O . GLN A 1 331 ? -2.432 -33.844 -15.641 1 96.69 331 GLN A O 1
ATOM 2564 N N . SER A 1 332 ? -4.344 -34.312 -14.461 1 97.5 332 SER A N 1
ATOM 2565 C CA . SER A 1 332 ? -4.59 -32.906 -14.188 1 97.5 332 SER A CA 1
ATOM 2566 C C . SER A 1 332 ? -3.65 -32.375 -13.102 1 97.5 332 SER A C 1
ATOM 2568 O O . SER A 1 332 ? -3.359 -33.094 -12.133 1 97.5 332 SER A O 1
ATOM 2570 N N . SER A 1 333 ? -3.234 -31.156 -13.25 1 97.69 333 SER A N 1
ATOM 2571 C CA . SER A 1 333 ? -2.404 -30.5 -12.242 1 97.69 333 SER A CA 1
ATOM 2572 C C . SER A 1 333 ? -3.254 -29.891 -11.133 1 97.69 333 SER A C 1
ATOM 2574 O O . SER A 1 333 ? -2.725 -29.422 -10.117 1 97.69 333 SER A O 1
ATOM 2576 N N . LEU A 1 334 ? -4.574 -29.844 -11.273 1 98.44 334 LEU A N 1
ATOM 2577 C CA . LEU A 1 334 ? -5.488 -29.234 -10.305 1 98.44 334 LEU A CA 1
ATOM 2578 C C . LEU A 1 334 ? -5.883 -30.25 -9.234 1 98.44 334 LEU A C 1
ATOM 2580 O O . LEU A 1 334 ? -5.863 -31.453 -9.477 1 98.44 334 LEU A O 1
ATOM 2584 N N . ARG A 1 335 ? -6.273 -29.766 -8.117 1 97 335 ARG A N 1
ATOM 2585 C CA . ARG A 1 335 ? -6.688 -30.625 -7.016 1 97 335 ARG A CA 1
ATOM 2586 C C . ARG A 1 335 ? -8.141 -31.062 -7.18 1 97 335 ARG A C 1
ATOM 2588 O O . ARG A 1 335 ? -8.578 -32.031 -6.551 1 97 335 ARG A O 1
ATOM 2595 N N . LYS A 1 336 ? -8.859 -30.234 -7.895 1 93.5 336 LYS A N 1
ATOM 2596 C CA . LYS A 1 336 ? -10.25 -30.516 -8.242 1 93.5 336 LYS A CA 1
ATOM 2597 C C . LYS A 1 336 ? -10.484 -30.359 -9.742 1 93.5 336 LYS A C 1
ATOM 2599 O O . LYS A 1 336 ? -9.938 -29.453 -10.367 1 93.5 336 LYS A O 1
ATOM 2604 N N . PRO A 1 337 ? -11.289 -31.266 -10.289 1 88.56 337 PRO A N 1
ATOM 2605 C CA . PRO A 1 337 ? -11.578 -31.141 -11.719 1 88.56 337 PRO A CA 1
ATOM 2606 C C . PRO A 1 337 ? -12.359 -29.875 -12.055 1 88.56 337 PRO A C 1
ATOM 2608 O O . PRO A 1 337 ? -13.141 -29.391 -11.227 1 88.56 337 PRO A O 1
ATOM 2611 N N . LEU A 1 338 ? -12.07 -29.359 -13.195 1 88.44 338 LEU A N 1
ATOM 2612 C CA . LEU A 1 338 ? -12.836 -28.219 -13.688 1 88.44 338 LEU A CA 1
ATOM 2613 C C . LEU A 1 338 ? -14.195 -28.656 -14.211 1 88.44 338 LEU A C 1
ATOM 2615 O O . LEU A 1 338 ? -14.328 -29.75 -14.766 1 88.44 338 LEU A O 1
ATOM 2619 N N . ASP A 1 339 ? -15.359 -28.25 -13.844 1 68.06 339 ASP A N 1
ATOM 2620 C CA . ASP A 1 339 ? -16.656 -28.625 -14.375 1 68.06 339 ASP A CA 1
ATOM 2621 C C . ASP A 1 339 ? -16.75 -28.344 -15.867 1 68.06 339 ASP A C 1
ATOM 2623 O O . ASP A 1 339 ? -16.078 -27.438 -16.375 1 68.06 339 ASP A O 1
ATOM 2627 N N . MET B 1 1 ? 37.219 12.18 8.133 1 24.11 1 MET B N 1
ATOM 2628 C CA . MET B 1 1 ? 36.125 12.586 7.254 1 24.11 1 MET B CA 1
ATOM 2629 C C . MET B 1 1 ? 34.875 11.773 7.543 1 24.11 1 MET B C 1
ATOM 2631 O O . MET B 1 1 ? 34.875 10.555 7.383 1 24.11 1 MET B O 1
ATOM 2635 N N . THR B 1 2 ? 34 12.156 8.555 1 25.69 2 THR B N 1
ATOM 2636 C CA . THR B 1 2 ? 32.875 11.477 9.156 1 25.69 2 THR B CA 1
ATOM 2637 C C . THR B 1 2 ? 31.859 11.07 8.086 1 25.69 2 THR B C 1
ATOM 2639 O O . THR B 1 2 ? 31.391 11.914 7.305 1 25.69 2 THR B O 1
ATOM 2642 N N . ARG B 1 3 ? 31.844 9.984 7.578 1 30.84 3 ARG B N 1
ATOM 2643 C CA . ARG B 1 3 ? 30.953 9.508 6.531 1 30.84 3 ARG B CA 1
ATOM 2644 C C . ARG B 1 3 ? 29.5 9.906 6.82 1 30.84 3 ARG B C 1
ATOM 2646 O O . ARG B 1 3 ? 28.984 9.617 7.895 1 30.84 3 ARG B O 1
ATOM 2653 N N . ALA B 1 4 ? 28.938 11.008 6.258 1 35.09 4 ALA B N 1
ATOM 2654 C CA . ALA B 1 4 ? 27.547 11.445 6.359 1 35.09 4 ALA B CA 1
ATOM 2655 C C . ALA B 1 4 ? 26.594 10.258 6.453 1 35.09 4 ALA B C 1
ATOM 2657 O O . ALA B 1 4 ? 26.719 9.297 5.691 1 35.09 4 ALA B O 1
ATOM 2658 N N . SER B 1 5 ? 26.062 9.953 7.578 1 45.09 5 SER B N 1
ATOM 2659 C CA . SER B 1 5 ? 25.125 8.859 7.816 1 45.09 5 SER B CA 1
ATOM 2660 C C . SER B 1 5 ? 24.203 8.656 6.625 1 45.09 5 SER B C 1
ATOM 2662 O O . SER B 1 5 ? 23.547 9.602 6.172 1 45.09 5 SER B O 1
ATOM 2664 N N . THR B 1 6 ? 24.422 7.648 5.59 1 56.81 6 THR B N 1
ATOM 2665 C CA . THR B 1 6 ? 23.688 7.188 4.414 1 56.81 6 THR B CA 1
ATOM 2666 C C . THR B 1 6 ? 22.312 6.652 4.809 1 56.81 6 THR B C 1
ATOM 2668 O O . THR B 1 6 ? 21.594 6.105 3.975 1 56.81 6 THR B O 1
ATOM 2671 N N . THR B 1 7 ? 21.891 6.926 6.117 1 74.94 7 THR B N 1
ATOM 2672 C CA . THR B 1 7 ? 20.641 6.316 6.551 1 74.94 7 THR B CA 1
ATOM 2673 C C . THR B 1 7 ? 19.453 7.152 6.094 1 74.94 7 THR B C 1
ATOM 2675 O O . THR B 1 7 ? 19.453 8.375 6.238 1 74.94 7 THR B O 1
ATOM 2678 N N . VAL B 1 8 ? 18.594 6.5 5.48 1 89.19 8 VAL B N 1
ATOM 2679 C CA . VAL B 1 8 ? 17.406 7.156 4.945 1 89.19 8 VAL B CA 1
ATOM 2680 C C . VAL B 1 8 ? 16.312 7.184 6.008 1 89.19 8 VAL B C 1
ATOM 2682 O O . VAL B 1 8 ? 15.359 7.957 5.906 1 89.19 8 VAL B O 1
ATOM 2685 N N . GLU B 1 9 ? 16.453 6.406 7.152 1 95.31 9 GLU B N 1
ATOM 2686 C CA . GLU B 1 9 ? 15.469 6.34 8.219 1 95.31 9 GLU B CA 1
ATOM 2687 C C . GLU B 1 9 ? 15.594 7.531 9.164 1 95.31 9 GLU B C 1
ATOM 2689 O O . GLU B 1 9 ? 16.703 7.934 9.516 1 95.31 9 GLU B O 1
ATOM 2694 N N . PRO B 1 10 ? 14.555 8.102 9.578 1 97.19 10 PRO B N 1
ATOM 2695 C CA . PRO B 1 10 ? 14.602 9.188 10.562 1 97.19 10 PRO B CA 1
ATOM 2696 C C . PRO B 1 10 ? 14.984 8.703 11.961 1 97.19 10 PRO B C 1
ATOM 2698 O O . PRO B 1 10 ? 14.953 7.504 12.227 1 97.19 10 PRO B O 1
ATOM 2701 N N . VAL B 1 11 ? 15.336 9.633 12.797 1 95.94 11 VAL B N 1
ATOM 2702 C CA . VAL B 1 11 ? 15.633 9.344 14.195 1 95.94 11 VAL B CA 1
ATOM 2703 C C . VAL B 1 11 ? 14.328 9.188 14.977 1 95.94 11 VAL B C 1
ATOM 2705 O O . VAL B 1 11 ? 13.312 9.797 14.625 1 95.94 11 VAL B O 1
ATOM 2708 N N . LEU B 1 12 ? 14.344 8.344 15.969 1 96.62 12 LEU B N 1
ATOM 2709 C CA . LEU B 1 12 ? 13.195 8.188 16.844 1 96.62 12 LEU B CA 1
ATOM 2710 C C . LEU B 1 12 ? 12.891 9.484 17.578 1 96.62 12 LEU B C 1
ATOM 2712 O O . LEU B 1 12 ? 13.773 10.078 18.203 1 96.62 12 LEU B O 1
ATOM 2716 N N . PRO B 1 13 ? 11.695 10.023 17.531 1 96.75 13 PRO B N 1
ATOM 2717 C CA . PRO B 1 13 ? 11.391 11.305 18.156 1 96.75 13 PRO B CA 1
ATOM 2718 C C . PRO B 1 13 ? 11.406 11.234 19.688 1 96.75 13 PRO B C 1
ATOM 2720 O O . PRO B 1 13 ? 11.359 10.141 20.25 1 96.75 13 PRO B O 1
ATOM 2723 N N . ALA B 1 14 ? 11.461 12.383 20.297 1 95.56 14 ALA B N 1
ATOM 2724 C CA . ALA B 1 14 ? 11.359 12.461 21.75 1 95.56 14 ALA B CA 1
ATOM 2725 C C . ALA B 1 14 ? 9.938 12.188 22.219 1 95.56 14 ALA B C 1
ATOM 2727 O O . ALA B 1 14 ? 8.969 12.602 21.578 1 95.56 14 ALA B O 1
ATOM 2728 N N . ALA B 1 15 ? 9.797 11.469 23.281 1 95 15 ALA B N 1
ATOM 2729 C CA . ALA B 1 15 ? 8.484 11.172 23.828 1 95 15 ALA B CA 1
ATOM 2730 C C . ALA B 1 15 ? 7.918 12.375 24.578 1 95 15 ALA B C 1
ATOM 2732 O O . ALA B 1 15 ? 8.656 13.297 24.938 1 95 15 ALA B O 1
ATOM 2733 N N . HIS B 1 16 ? 6.555 12.297 24.516 1 94.38 16 HIS B N 1
ATOM 2734 C CA . HIS B 1 16 ? 5.777 13.305 25.234 1 94.38 16 HIS B CA 1
ATOM 2735 C C . HIS B 1 16 ? 4.664 12.664 26.047 1 94.38 16 HIS B C 1
ATOM 2737 O O . HIS B 1 16 ? 3.652 12.227 25.5 1 94.38 16 HIS B O 1
ATOM 2743 N N . GLY B 1 17 ? 4.879 12.344 27.297 1 95.06 17 GLY B N 1
ATOM 2744 C CA . GLY B 1 17 ? 3.891 11.727 28.172 1 95.06 17 GLY B CA 1
ATOM 2745 C C . GLY B 1 17 ? 4.027 10.219 28.25 1 95.06 17 GLY B C 1
ATOM 2746 O O . GLY B 1 17 ? 4.965 9.641 27.703 1 95.06 17 GLY B O 1
ATOM 2747 N N . PRO B 1 18 ? 3.078 9.594 28.891 1 95.44 18 PRO B N 1
ATOM 2748 C CA . PRO B 1 18 ? 3.229 8.172 29.203 1 95.44 18 PRO B CA 1
ATOM 2749 C C . PRO B 1 18 ? 3.068 7.277 27.984 1 95.44 18 PRO B C 1
ATOM 2751 O O . PRO B 1 18 ? 3.764 6.266 27.859 1 95.44 18 PRO B O 1
ATOM 2754 N N . LEU B 1 19 ? 2.164 7.543 27.047 1 96.56 19 LEU B N 1
ATOM 2755 C CA . LEU B 1 19 ? 1.904 6.684 25.906 1 96.56 19 LEU B CA 1
ATOM 2756 C C . LEU B 1 19 ? 3.088 6.691 24.938 1 96.56 19 LEU B C 1
ATOM 2758 O O . LEU B 1 19 ? 3.59 5.633 24.562 1 96.56 19 LEU B O 1
ATOM 2762 N N . SER B 1 20 ? 3.535 7.902 24.562 1 97.19 20 SER B N 1
ATOM 2763 C CA . SER B 1 20 ? 4.668 8.008 23.656 1 97.19 20 SER B CA 1
ATOM 2764 C C . SER B 1 20 ? 5.949 7.492 24.297 1 97.19 20 SER B C 1
ATOM 2766 O O . SER B 1 20 ? 6.809 6.934 23.609 1 97.19 20 SER B O 1
ATOM 2768 N N . THR B 1 21 ? 6.086 7.648 25.578 1 96 21 THR B N 1
ATOM 2769 C CA . THR B 1 21 ? 7.242 7.105 26.281 1 96 21 THR B CA 1
ATOM 2770 C C . THR B 1 21 ? 7.25 5.582 26.219 1 96 21 THR B C 1
ATOM 2772 O O . THR B 1 21 ? 8.289 4.969 25.984 1 96 21 THR B O 1
ATOM 2775 N N . ALA B 1 22 ? 6.102 4.973 26.422 1 94.12 22 ALA B N 1
ATOM 2776 C CA . ALA B 1 22 ? 5.992 3.516 26.359 1 94.12 22 ALA B CA 1
ATOM 2777 C C . ALA B 1 22 ? 6.387 2.996 24.984 1 94.12 22 ALA B C 1
ATOM 2779 O O . ALA B 1 22 ? 7.145 2.031 24.875 1 94.12 22 ALA B O 1
ATOM 2780 N N . VAL B 1 23 ? 5.895 3.641 23.938 1 96.44 23 VAL B N 1
ATOM 2781 C CA . VAL B 1 23 ? 6.191 3.217 22.562 1 96.44 23 VAL B CA 1
ATOM 2782 C C . VAL B 1 23 ? 7.676 3.418 22.281 1 96.44 23 VAL B C 1
ATOM 2784 O O . VAL B 1 23 ? 8.344 2.52 21.75 1 96.44 23 VAL B O 1
ATOM 2787 N N . ARG B 1 24 ? 8.164 4.602 22.672 1 96.19 24 ARG B N 1
ATOM 2788 C CA . ARG B 1 24 ? 9.57 4.898 22.406 1 96.19 24 ARG B CA 1
ATOM 2789 C C . ARG B 1 24 ? 10.477 3.895 23.109 1 96.19 24 ARG B C 1
ATOM 2791 O O . ARG B 1 24 ? 11.453 3.412 22.516 1 96.19 24 ARG B O 1
ATOM 2798 N N . GLN B 1 25 ? 10.203 3.568 24.344 1 93.81 25 GLN B N 1
ATOM 2799 C CA . GLN B 1 25 ? 11.008 2.621 25.094 1 93.81 25 GLN B CA 1
ATOM 2800 C C . GLN B 1 25 ? 10.977 1.232 24.469 1 93.81 25 GLN B C 1
ATOM 2802 O O . GLN B 1 25 ? 12 0.552 24.391 1 93.81 25 GLN B O 1
ATOM 2807 N N . ALA B 1 26 ? 9.82 0.836 24.031 1 93.75 26 ALA B N 1
ATOM 2808 C CA . ALA B 1 26 ? 9.711 -0.443 23.328 1 93.75 26 ALA B CA 1
ATOM 2809 C C . ALA B 1 26 ? 10.602 -0.469 22.094 1 93.75 26 ALA B C 1
ATOM 2811 O O . ALA B 1 26 ? 11.391 -1.395 21.906 1 93.75 26 ALA B O 1
ATOM 2812 N N . LEU B 1 27 ? 10.516 0.588 21.297 1 96.12 27 LEU B N 1
ATOM 2813 C CA . LEU B 1 27 ? 11.195 0.637 20.016 1 96.12 27 LEU B CA 1
ATOM 2814 C C . LEU B 1 27 ? 12.703 0.735 20.203 1 96.12 27 LEU B C 1
ATOM 2816 O O . LEU B 1 27 ? 13.469 0.424 19.281 1 96.12 27 LEU B O 1
ATOM 2820 N N . ALA B 1 28 ? 13.117 1.165 21.344 1 93.69 28 ALA B N 1
ATOM 2821 C CA . ALA B 1 28 ? 14.539 1.303 21.625 1 93.69 28 ALA B CA 1
ATOM 2822 C C . ALA B 1 28 ? 15.164 -0.045 21.969 1 93.69 28 ALA B C 1
ATOM 2824 O O . ALA B 1 28 ? 16.391 -0.166 22.062 1 93.69 28 ALA B O 1
ATOM 2825 N N . ALA B 1 29 ? 14.312 -1.059 22.109 1 91.31 29 ALA B N 1
ATOM 2826 C CA . ALA B 1 29 ? 14.766 -2.404 22.453 1 91.31 29 ALA B CA 1
ATOM 2827 C C . ALA B 1 29 ? 14.461 -3.389 21.328 1 91.31 29 ALA B C 1
ATOM 2829 O O . ALA B 1 29 ? 13.695 -3.08 20.422 1 91.31 29 ALA B O 1
ATOM 2830 N N . PRO B 1 30 ? 15.109 -4.559 21.484 1 90.94 30 PRO B N 1
ATOM 2831 C CA . PRO B 1 30 ? 14.742 -5.582 20.5 1 90.94 30 PRO B CA 1
ATOM 2832 C C . PRO B 1 30 ? 13.281 -6.027 20.625 1 90.94 30 PRO B C 1
ATOM 2834 O O . PRO B 1 30 ? 12.75 -6.09 21.734 1 90.94 30 PRO B O 1
ATOM 2837 N N . SER B 1 31 ? 12.656 -6.387 19.547 1 88.19 31 SER B N 1
ATOM 2838 C CA . SER B 1 31 ? 11.234 -6.715 19.5 1 88.19 31 SER B CA 1
ATOM 2839 C C . SER B 1 31 ? 10.945 -8.023 20.219 1 88.19 31 SER B C 1
ATOM 2841 O O . SER B 1 31 ? 9.805 -8.297 20.594 1 88.19 31 SER B O 1
ATOM 2843 N N . SER B 1 32 ? 11.844 -8.891 20.375 1 78.94 32 SER B N 1
ATOM 2844 C CA . SER B 1 32 ? 11.68 -10.18 21.031 1 78.94 32 SER B CA 1
ATOM 2845 C C . SER B 1 32 ? 11.367 -10.023 22.516 1 78.94 32 SER B C 1
ATOM 2847 O O . SER B 1 32 ? 10.852 -10.945 23.156 1 78.94 32 SER B O 1
ATOM 2849 N N . ARG B 1 33 ? 11.75 -8.898 23.062 1 64.44 33 ARG B N 1
ATOM 2850 C CA . ARG B 1 33 ? 11.57 -8.695 24.484 1 64.44 33 ARG B CA 1
ATOM 2851 C C . ARG B 1 33 ? 10.148 -8.242 24.797 1 64.44 33 ARG B C 1
ATOM 2853 O O . ARG B 1 33 ? 9.742 -8.219 25.969 1 64.44 33 ARG B O 1
ATOM 2860 N N . ASP B 1 34 ? 9.094 -8.758 24.328 1 59.34 34 ASP B N 1
ATOM 2861 C CA . ASP B 1 34 ? 7.66 -8.477 24.344 1 59.34 34 ASP B CA 1
ATOM 2862 C C . ASP B 1 34 ? 7.305 -7.508 25.469 1 59.34 34 ASP B C 1
ATOM 2864 O O . ASP B 1 34 ? 6.16 -7.461 25.922 1 59.34 34 ASP B O 1
ATOM 2868 N N . GLN B 1 35 ? 8.273 -6.844 26.078 1 61.84 35 GLN B N 1
ATOM 2869 C CA . GLN B 1 35 ? 7.844 -6.148 27.297 1 61.84 35 GLN B CA 1
ATOM 2870 C C . GLN B 1 35 ? 7.336 -4.746 26.969 1 61.84 35 GLN B C 1
ATOM 2872 O O . GLN B 1 35 ? 8.117 -3.793 26.922 1 61.84 35 GLN B O 1
ATOM 2877 N N . LEU B 1 36 ? 6.18 -4.656 26.188 1 69.5 36 LEU B N 1
ATOM 2878 C CA . LEU B 1 36 ? 5.605 -3.318 26.25 1 69.5 36 LEU B CA 1
ATOM 2879 C C . LEU B 1 36 ? 5.277 -2.932 27.688 1 69.5 36 LEU B C 1
ATOM 2881 O O . LEU B 1 36 ? 4.66 -3.707 28.422 1 69.5 36 LEU B O 1
ATOM 2885 N N . VAL B 1 37 ? 6.172 -2.27 28.281 1 58.03 37 VAL B N 1
ATOM 2886 C CA . VAL B 1 37 ? 5.852 -1.797 29.625 1 58.03 37 VAL B CA 1
ATOM 2887 C C . VAL B 1 37 ? 4.426 -1.249 29.656 1 58.03 37 VAL B C 1
ATOM 2889 O O . VAL B 1 37 ? 4.07 -0.377 28.859 1 58.03 37 VAL B O 1
ATOM 2892 N N . ARG B 1 38 ? 3.508 -2.039 30.219 1 58.47 38 ARG B N 1
ATOM 2893 C CA . ARG B 1 38 ? 2.158 -1.516 30.406 1 58.47 38 ARG B CA 1
ATOM 2894 C C . ARG B 1 38 ? 2.186 -0.147 31.078 1 58.47 38 ARG B C 1
ATOM 2896 O O . ARG B 1 38 ? 2.777 0.013 32.156 1 58.47 38 ARG B O 1
ATOM 2903 N N . SER B 1 39 ? 2.137 0.931 30.234 1 58.28 39 SER B N 1
ATOM 2904 C CA . SER B 1 39 ? 1.971 2.242 30.859 1 58.28 39 SER B CA 1
ATOM 2905 C C . SER B 1 39 ? 0.832 2.236 31.859 1 58.28 39 SER B C 1
ATOM 2907 O O . SER B 1 39 ? -0.177 1.556 31.672 1 58.28 39 SER B O 1
ATOM 2909 N N . GLY B 1 40 ? 1.09 2.324 33.094 1 57.53 40 GLY B N 1
ATOM 2910 C CA . GLY B 1 40 ? 0.064 2.451 34.094 1 57.53 40 GLY B CA 1
ATOM 2911 C C . GLY B 1 40 ? -1.091 3.342 33.688 1 57.53 40 GLY B C 1
ATOM 2912 O O . GLY B 1 40 ? -2.119 3.393 34.375 1 57.53 40 GLY B O 1
ATOM 2913 N N . THR B 1 41 ? -0.876 4.148 32.625 1 66.94 41 THR B N 1
ATOM 2914 C CA . THR B 1 41 ? -1.93 5.086 32.25 1 66.94 41 THR B CA 1
ATOM 2915 C C . THR B 1 41 ? -2.895 4.453 31.25 1 66.94 41 THR B C 1
ATOM 2917 O O . THR B 1 41 ? -2.469 3.771 30.312 1 66.94 41 THR B O 1
ATOM 2920 N N . SER B 1 42 ? -4.113 4.652 31.531 1 84.44 42 SER B N 1
ATOM 2921 C CA . SER B 1 42 ? -5.195 4.125 30.719 1 84.44 42 SER B CA 1
ATOM 2922 C C . SER B 1 42 ? -5.266 4.848 29.375 1 84.44 42 SER B C 1
ATOM 2924 O O . SER B 1 42 ? -5.465 6.062 29.328 1 84.44 42 SER B O 1
ATOM 2926 N N . VAL B 1 43 ? -5.07 4.238 28.203 1 92.06 43 VAL B N 1
ATOM 2927 C CA . VAL B 1 43 ? -5.203 4.777 26.859 1 92.06 43 VAL B CA 1
ATOM 2928 C C . VAL B 1 43 ? -6.609 5.336 26.656 1 92.06 43 VAL B C 1
ATOM 2930 O O . VAL B 1 43 ? -6.785 6.395 26.047 1 92.06 43 VAL B O 1
ATOM 2933 N N . ARG B 1 44 ? -7.57 4.809 27.328 1 91.31 44 ARG B N 1
ATOM 2934 C CA . ARG B 1 44 ? -8.977 5.133 27.141 1 91.31 44 ARG B CA 1
ATOM 2935 C C . ARG B 1 44 ? -9.281 6.555 27.594 1 91.31 44 ARG B C 1
ATOM 2937 O O . ARG B 1 44 ? -10.156 7.219 27.016 1 91.31 44 ARG B O 1
ATOM 2944 N N . ASP B 1 45 ? -8.555 7.027 28.484 1 92.56 45 ASP B N 1
ATOM 2945 C CA . ASP B 1 45 ? -8.836 8.336 29.047 1 92.56 45 ASP B CA 1
ATOM 2946 C C . ASP B 1 45 ? -7.961 9.414 28.422 1 92.56 45 ASP B C 1
ATOM 2948 O O . ASP B 1 45 ? -8 10.578 28.828 1 92.56 45 ASP B O 1
ATOM 2952 N N . SER B 1 46 ? -7.242 9.047 27.438 1 95.94 46 SER B N 1
ATOM 2953 C CA . SER B 1 46 ? -6.332 9.992 26.797 1 95.94 46 SER B CA 1
ATOM 2954 C C . SER B 1 46 ? -7.07 10.922 25.844 1 95.94 46 SER B C 1
ATOM 2956 O O . SER B 1 46 ? -8.148 10.578 25.344 1 95.94 46 SER B O 1
ATOM 2958 N N . ASP B 1 47 ? -6.531 12.141 25.688 1 97.62 47 ASP B N 1
ATOM 2959 C CA . ASP B 1 47 ? -7.027 13.078 24.688 1 97.62 47 ASP B CA 1
ATOM 2960 C C . ASP B 1 47 ? -6.727 12.586 23.281 1 97.62 47 ASP B C 1
ATOM 2962 O O . ASP B 1 47 ? -5.562 12.469 22.891 1 97.62 47 ASP B O 1
ATOM 2966 N N . PRO B 1 48 ? -7.754 12.359 22.484 1 98.5 48 PRO B N 1
ATOM 2967 C CA . PRO B 1 48 ? -7.539 11.805 21.141 1 98.5 48 PRO B CA 1
ATOM 2968 C C . PRO B 1 48 ? -6.637 12.688 20.281 1 98.5 48 PRO B C 1
ATOM 2970 O O . PRO B 1 48 ? -5.98 12.188 19.359 1 98.5 48 PRO B O 1
ATOM 2973 N N . TYR B 1 49 ? -6.586 13.938 20.625 1 98.62 49 TYR B N 1
ATOM 2974 C CA . TYR B 1 49 ? -5.812 14.867 19.812 1 98.62 49 TYR B CA 1
ATOM 2975 C C . TYR B 1 49 ? -4.586 15.359 20.578 1 98.62 49 TYR B C 1
ATOM 2977 O O . TYR B 1 49 ? -3.865 16.234 20.094 1 98.62 49 TYR B O 1
ATOM 2985 N N . GLY B 1 50 ? -4.363 14.836 21.766 1 98.38 50 GLY B N 1
ATOM 2986 C CA . GLY B 1 50 ? -3.223 15.242 22.562 1 98.38 50 GLY B CA 1
ATOM 2987 C C . GLY B 1 50 ? -1.892 14.82 21.969 1 98.38 50 GLY B C 1
ATOM 2988 O O . GLY B 1 50 ? -1.812 13.812 21.266 1 98.38 50 GLY B O 1
ATOM 2989 N N . LEU B 1 51 ? -0.875 15.523 22.297 1 98.38 51 LEU B N 1
ATOM 2990 C CA . LEU B 1 51 ? 0.457 15.289 21.75 1 98.38 51 LEU B CA 1
ATOM 2991 C C . LEU B 1 51 ? 0.948 13.891 22.109 1 98.38 51 LEU B C 1
ATOM 2993 O O . LEU B 1 51 ? 1.571 13.211 21.281 1 98.38 51 LEU B O 1
ATOM 2997 N N . ASP B 1 52 ? 0.688 13.477 23.312 1 98.06 52 ASP B N 1
ATOM 2998 C CA . ASP B 1 52 ? 1.158 12.172 23.766 1 98.06 52 ASP B CA 1
ATOM 2999 C C . ASP B 1 52 ? 0.614 11.055 22.891 1 98.06 52 ASP B C 1
ATOM 3001 O O . ASP B 1 52 ? 1.382 10.266 22.328 1 98.06 52 ASP B O 1
ATOM 3005 N N . LEU B 1 53 ? -0.698 11.023 22.672 1 98.56 53 LEU B N 1
ATOM 3006 C CA . LEU B 1 53 ? -1.343 9.984 21.859 1 98.56 53 LEU B CA 1
ATOM 3007 C C . LEU B 1 53 ? -0.905 10.078 20.406 1 98.56 53 LEU B C 1
ATOM 3009 O O . LEU B 1 53 ? -0.573 9.062 19.797 1 98.56 53 LEU B O 1
ATOM 3013 N N . GLN B 1 54 ? -0.873 11.266 19.875 1 98.88 54 GLN B N 1
ATOM 3014 C CA . GLN B 1 54 ? -0.573 11.438 18.453 1 98.88 54 GLN B CA 1
ATOM 3015 C C . GLN B 1 54 ? 0.885 11.102 18.156 1 98.88 54 GLN B C 1
ATOM 3017 O O . GLN B 1 54 ? 1.196 10.555 17.094 1 98.88 54 GLN B O 1
ATOM 3022 N N . LEU B 1 55 ? 1.755 11.414 19.047 1 98.69 55 LEU B N 1
ATOM 3023 C CA . LEU B 1 55 ? 3.154 11.039 18.891 1 98.69 55 LEU B CA 1
ATOM 3024 C C . LEU B 1 55 ? 3.32 9.523 18.938 1 98.69 55 LEU B C 1
ATOM 3026 O O . LEU B 1 55 ? 4.094 8.953 18.172 1 98.69 55 LEU B O 1
ATOM 3030 N N . ALA B 1 56 ? 2.648 8.875 19.844 1 98.31 56 ALA B N 1
ATOM 3031 C CA . ALA B 1 56 ? 2.674 7.418 19.922 1 98.31 56 ALA B CA 1
ATOM 3032 C C . ALA B 1 56 ? 2.201 6.789 18.609 1 98.31 56 ALA B C 1
ATOM 3034 O O . ALA B 1 56 ? 2.854 5.887 18.078 1 98.31 56 ALA B O 1
ATOM 3035 N N . LEU B 1 57 ? 1.074 7.297 18.094 1 98.88 57 LEU B N 1
ATOM 3036 C CA . LEU B 1 57 ? 0.547 6.793 16.828 1 98.88 57 LEU B CA 1
ATOM 3037 C C . LEU B 1 57 ? 1.529 7.047 15.695 1 98.88 57 LEU B C 1
ATOM 3039 O O . LEU B 1 57 ? 1.745 6.176 14.852 1 98.88 57 LEU B O 1
ATOM 3043 N N . CYS B 1 58 ? 2.094 8.227 15.727 1 98.88 58 CYS B N 1
ATOM 3044 C CA . CYS B 1 58 ? 3.068 8.562 14.695 1 98.88 58 CYS B CA 1
ATOM 3045 C C . CYS B 1 58 ? 4.207 7.555 14.672 1 98.88 58 CYS B C 1
ATOM 3047 O O . CYS B 1 58 ? 4.578 7.062 13.602 1 98.88 58 CYS B O 1
ATOM 3049 N N . MET B 1 59 ? 4.734 7.215 15.836 1 98.69 59 MET B N 1
ATOM 3050 C CA . MET B 1 59 ? 5.828 6.25 15.922 1 98.69 59 MET B CA 1
ATOM 3051 C C . MET B 1 59 ? 5.375 4.871 15.445 1 98.69 59 MET B C 1
ATOM 3053 O O . MET B 1 59 ? 6.109 4.18 14.734 1 98.69 59 MET B O 1
ATOM 3057 N N . CYS B 1 60 ? 4.176 4.508 15.789 1 98.62 60 CYS B N 1
ATOM 3058 C CA . CYS B 1 60 ? 3.652 3.215 15.367 1 98.62 60 CYS B CA 1
ATOM 3059 C C . CYS B 1 60 ? 3.484 3.16 13.852 1 98.62 60 CYS B C 1
ATOM 3061 O O . CYS B 1 60 ? 3.906 2.195 13.211 1 98.62 60 CYS B O 1
ATOM 3063 N N . TYR B 1 61 ? 2.885 4.195 13.281 1 98.88 61 TYR B N 1
ATOM 3064 C CA . TYR B 1 61 ? 2.586 4.195 11.852 1 98.88 61 TYR B CA 1
ATOM 3065 C C . TYR B 1 61 ? 3.863 4.27 11.023 1 98.88 61 TYR B C 1
ATOM 3067 O O . TYR B 1 61 ? 3.949 3.674 9.953 1 98.88 61 TYR B O 1
ATOM 3075 N N . GLU B 1 62 ? 4.844 4.969 11.531 1 98.81 62 GLU B N 1
ATOM 3076 C CA . GLU B 1 62 ? 6.074 5.16 10.773 1 98.81 62 GLU B CA 1
ATOM 3077 C C . GLU B 1 62 ? 6.777 3.828 10.516 1 98.81 62 GLU B C 1
ATOM 3079 O O . GLU B 1 62 ? 7.516 3.686 9.539 1 98.81 62 GLU B O 1
ATOM 3084 N N . LEU B 1 63 ? 6.516 2.855 11.344 1 98.62 63 LEU B N 1
ATOM 3085 C CA . LEU B 1 63 ? 7.109 1.535 11.172 1 98.62 63 LEU B CA 1
ATOM 3086 C C . LEU B 1 63 ? 6.66 0.904 9.859 1 98.62 63 LEU B C 1
ATOM 3088 O O . LEU B 1 63 ? 7.285 -0.04 9.367 1 98.62 63 LEU B O 1
ATOM 3092 N N . HIS B 1 64 ? 5.621 1.376 9.25 1 98.62 64 HIS B N 1
ATOM 3093 C CA . HIS B 1 64 ? 5.117 0.846 7.984 1 98.62 64 HIS B CA 1
ATOM 3094 C C . HIS B 1 64 ? 5.656 1.64 6.801 1 98.62 64 HIS B C 1
ATOM 3096 O O . HIS B 1 64 ? 5.426 1.272 5.645 1 98.62 64 HIS B O 1
ATOM 3102 N N . TYR B 1 65 ? 6.324 2.752 7.051 1 98.38 65 TYR B N 1
ATOM 3103 C CA . TYR B 1 65 ? 6.906 3.592 6.012 1 98.38 65 TYR B CA 1
ATOM 3104 C C . TYR B 1 65 ? 8.422 3.398 5.941 1 98.38 65 TYR B C 1
ATOM 3106 O O . TYR B 1 65 ? 8.898 2.342 5.523 1 98.38 65 TYR B O 1
ATOM 3114 N N . ARG B 1 66 ? 9.227 4.293 6.555 1 97.25 66 ARG B N 1
ATOM 3115 C CA . ARG B 1 66 ? 10.68 4.191 6.484 1 97.25 66 ARG B CA 1
ATOM 3116 C C . ARG B 1 66 ? 11.242 3.521 7.734 1 97.25 66 ARG B C 1
ATOM 3118 O O . ARG B 1 66 ? 12.391 3.076 7.746 1 97.25 66 ARG B O 1
ATOM 3125 N N . GLY B 1 67 ? 10.461 3.424 8.773 1 97.62 67 GLY B N 1
ATOM 3126 C CA . GLY B 1 67 ? 10.992 3.008 10.062 1 97.62 67 GLY B CA 1
ATOM 3127 C C . GLY B 1 67 ? 11.836 4.074 10.734 1 97.62 67 GLY B C 1
ATOM 3128 O O . GLY B 1 67 ? 11.617 5.27 10.516 1 97.62 67 GLY B O 1
ATOM 3129 N N . PHE B 1 68 ? 12.609 3.674 11.695 1 97.88 68 PHE B N 1
ATOM 3130 C CA . PHE B 1 68 ? 13.508 4.57 12.414 1 97.88 68 PHE B CA 1
ATOM 3131 C C . PHE B 1 68 ? 14.914 3.996 12.461 1 97.88 68 PHE B C 1
ATOM 3133 O O . PHE B 1 68 ? 15.094 2.777 12.523 1 97.88 68 PHE B O 1
ATOM 3140 N N . ALA B 1 69 ? 15.844 4.895 12.414 1 96.69 69 ALA B N 1
ATOM 3141 C CA . ALA B 1 69 ? 17.25 4.484 12.531 1 96.69 69 ALA B CA 1
ATOM 3142 C C . ALA B 1 69 ? 17.484 3.699 13.812 1 96.69 69 ALA B C 1
ATOM 3144 O O . ALA B 1 69 ? 17.109 4.152 14.906 1 96.69 69 ALA B O 1
ATOM 3145 N N . GLY B 1 70 ? 17.984 2.518 13.648 1 95.69 70 GLY B N 1
ATOM 3146 C CA . GLY B 1 70 ? 18.391 1.728 14.797 1 95.69 70 GLY B CA 1
ATOM 3147 C C . GLY B 1 70 ? 17.266 0.912 15.391 1 95.69 70 GLY B C 1
ATOM 3148 O O . GLY B 1 70 ? 17.469 0.153 16.344 1 95.69 70 GLY B O 1
ATOM 3149 N N . VAL B 1 71 ? 16.094 1.07 14.945 1 96.81 71 VAL B N 1
ATOM 3150 C CA . VAL B 1 71 ? 14.945 0.347 15.484 1 96.81 71 VAL B CA 1
ATOM 3151 C C . VAL B 1 71 ? 14.789 -0.987 14.758 1 96.81 71 VAL B C 1
ATOM 3153 O O . VAL B 1 71 ? 14.891 -1.049 13.531 1 96.81 71 VAL B O 1
ATOM 3156 N N . ASP B 1 72 ? 14.633 -2.057 15.492 1 96.56 72 ASP B N 1
ATOM 3157 C CA . ASP B 1 72 ? 14.391 -3.396 14.969 1 96.56 72 ASP B CA 1
ATOM 3158 C C . ASP B 1 72 ? 13.18 -3.406 14.039 1 96.56 72 ASP B C 1
ATOM 3160 O O . ASP B 1 72 ? 12.062 -3.117 14.469 1 96.56 72 ASP B O 1
ATOM 3164 N N . PRO B 1 73 ? 13.398 -3.744 12.758 1 96.5 73 PRO B N 1
ATOM 3165 C CA . PRO B 1 73 ? 12.281 -3.703 11.812 1 96.5 73 PRO B CA 1
ATOM 3166 C C . PRO B 1 73 ? 11.164 -4.676 12.164 1 96.5 73 PRO B C 1
ATOM 3168 O O . PRO B 1 73 ? 10.039 -4.531 11.688 1 96.5 73 PRO B O 1
ATOM 3171 N N . ALA B 1 74 ? 11.383 -5.641 13.039 1 96.12 74 ALA B N 1
ATOM 3172 C CA . ALA B 1 74 ? 10.383 -6.641 13.406 1 96.12 74 ALA B CA 1
ATOM 3173 C C . ALA B 1 74 ? 9.273 -6.02 14.25 1 96.12 74 ALA B C 1
ATOM 3175 O O . ALA B 1 74 ? 8.203 -6.613 14.406 1 96.12 74 ALA B O 1
ATOM 3176 N N . TRP B 1 75 ? 9.477 -4.812 14.734 1 96.94 75 TRP B N 1
ATOM 3177 C CA . TRP B 1 75 ? 8.453 -4.121 15.516 1 96.94 75 TRP B CA 1
ATOM 3178 C C . TRP B 1 75 ? 7.242 -3.785 14.648 1 96.94 75 TRP B C 1
ATOM 3180 O O . TRP B 1 75 ? 6.145 -3.57 15.164 1 96.94 75 TRP B O 1
ATOM 3190 N N . GLU B 1 76 ? 7.449 -3.73 13.32 1 97.94 76 GLU B N 1
ATOM 3191 C CA . GLU B 1 76 ? 6.367 -3.402 12.398 1 97.94 76 GLU B CA 1
ATOM 3192 C C . GLU B 1 76 ? 5.152 -4.301 12.633 1 97.94 76 GLU B C 1
ATOM 3194 O O . GLU B 1 76 ? 4.012 -3.84 12.555 1 97.94 76 GLU B O 1
ATOM 3199 N N . TRP B 1 77 ? 5.43 -5.562 12.977 1 97.38 77 TRP B N 1
ATOM 3200 C CA . TRP B 1 77 ? 4.344 -6.535 13.07 1 97.38 77 TRP B CA 1
ATOM 3201 C C . TRP B 1 77 ? 4.336 -7.203 14.445 1 97.38 77 TRP B C 1
ATOM 3203 O O . TRP B 1 77 ? 3.801 -8.305 14.602 1 97.38 77 TRP B O 1
ATOM 3213 N N . ASN B 1 78 ? 4.938 -6.598 15.453 1 96.5 78 ASN B N 1
ATOM 3214 C CA . ASN B 1 78 ? 4.914 -7.133 16.812 1 96.5 78 ASN B CA 1
ATOM 3215 C C . ASN B 1 78 ? 3.51 -7.102 17.406 1 96.5 78 ASN B C 1
ATOM 3217 O O . ASN B 1 78 ? 2.896 -6.035 17.5 1 96.5 78 ASN B O 1
ATOM 3221 N N . PRO B 1 79 ? 2.988 -8.242 17.844 1 93.88 79 PRO B N 1
ATOM 3222 C CA . PRO B 1 79 ? 1.589 -8.297 18.281 1 93.88 79 PRO B CA 1
ATOM 3223 C C . PRO B 1 79 ? 1.301 -7.395 19.469 1 93.88 79 PRO B C 1
ATOM 3225 O O . PRO B 1 79 ? 0.23 -6.785 19.547 1 93.88 79 PRO B O 1
ATOM 3228 N N . ALA B 1 80 ? 2.203 -7.273 20.359 1 93.62 80 ALA B N 1
ATOM 3229 C CA . ALA B 1 80 ? 1.977 -6.438 21.547 1 93.62 80 ALA B CA 1
ATOM 3230 C C . ALA B 1 80 ? 1.89 -4.965 21.156 1 93.62 80 ALA B C 1
ATOM 3232 O O . ALA B 1 80 ? 1.018 -4.238 21.641 1 93.62 80 ALA B O 1
ATOM 3233 N N . LEU B 1 81 ? 2.812 -4.535 20.312 1 95.94 81 LEU B N 1
ATOM 3234 C CA . LEU B 1 81 ? 2.777 -3.15 19.859 1 95.94 81 LEU B CA 1
ATOM 3235 C C . LEU B 1 81 ? 1.517 -2.877 19.047 1 95.94 81 LEU B C 1
ATOM 3237 O O . LEU B 1 81 ? 0.906 -1.812 19.172 1 95.94 81 LEU B O 1
ATOM 3241 N N . LEU B 1 82 ? 1.134 -3.863 18.266 1 96.38 82 LEU B N 1
ATOM 3242 C CA . LEU B 1 82 ? -0.06 -3.707 17.438 1 96.38 82 LEU B CA 1
ATOM 3243 C C . LEU B 1 82 ? -1.313 -3.646 18.297 1 96.38 82 LEU B C 1
ATOM 3245 O O . LEU B 1 82 ? -2.271 -2.945 17.969 1 96.38 82 LEU B O 1
ATOM 3249 N N . ALA B 1 83 ? -1.31 -4.355 19.375 1 94.5 83 ALA B N 1
ATOM 3250 C CA . ALA B 1 83 ? -2.42 -4.262 20.328 1 94.5 83 ALA B CA 1
ATOM 3251 C C . ALA B 1 83 ? -2.514 -2.863 20.922 1 94.5 83 ALA B C 1
ATOM 3253 O O . ALA B 1 83 ? -3.605 -2.301 21.047 1 94.5 83 ALA B O 1
ATOM 3254 N N . LEU B 1 84 ? -1.389 -2.338 21.297 1 95.38 84 LEU B N 1
ATOM 3255 C CA . LEU B 1 84 ? -1.364 -0.979 21.828 1 95.38 84 LEU B CA 1
ATOM 3256 C C . LEU B 1 84 ? -1.813 0.026 20.781 1 95.38 84 LEU B C 1
ATOM 3258 O O . LEU B 1 84 ? -2.621 0.914 21.062 1 95.38 84 LEU B O 1
ATOM 3262 N N . ARG B 1 85 ? -1.301 -0.098 19.578 1 97.69 85 ARG B N 1
ATOM 3263 C CA . ARG B 1 85 ? -1.712 0.79 18.5 1 97.69 85 ARG B CA 1
ATOM 3264 C C . ARG B 1 85 ? -3.225 0.766 18.312 1 97.69 85 ARG B C 1
ATOM 3266 O O . ARG B 1 85 ? -3.85 1.812 18.125 1 97.69 85 ARG B O 1
ATOM 3273 N N . ALA B 1 86 ? -3.764 -0.415 18.406 1 97 86 ALA B N 1
ATOM 3274 C CA . ALA B 1 86 ? -5.207 -0.559 18.234 1 97 86 ALA B CA 1
ATOM 3275 C C . ALA B 1 86 ? -5.965 0.238 19.297 1 97 86 ALA B C 1
ATOM 3277 O O . ALA B 1 86 ? -6.988 0.858 19 1 97 86 ALA B O 1
ATOM 3278 N N . GLU B 1 87 ? -5.484 0.2 20.484 1 96.88 87 GLU B N 1
ATOM 3279 C CA . GLU B 1 87 ? -6.105 0.973 21.547 1 96.88 87 GLU B CA 1
ATOM 3280 C C . GLU B 1 87 ? -6.008 2.471 21.281 1 96.88 87 GLU B C 1
ATOM 3282 O O . GLU B 1 87 ? -6.977 3.209 21.469 1 96.88 87 GLU B O 1
ATOM 3287 N N . LEU B 1 88 ? -4.84 2.891 20.875 1 98.44 88 LEU B N 1
ATOM 3288 C CA . LEU B 1 88 ? -4.637 4.293 20.531 1 98.44 88 LEU B CA 1
ATOM 3289 C C . LEU B 1 88 ? -5.562 4.719 19.406 1 98.44 88 LEU B C 1
ATOM 3291 O O . LEU B 1 88 ? -6.176 5.789 19.469 1 98.44 88 LEU B O 1
ATOM 3295 N N . GLU B 1 89 ? -5.684 3.871 18.391 1 98.75 89 GLU B N 1
ATOM 3296 C CA . GLU B 1 89 ? -6.527 4.141 17.234 1 98.75 89 GLU B CA 1
ATOM 3297 C C . GLU B 1 89 ? -7.996 4.258 17.641 1 98.75 89 GLU B C 1
ATOM 3299 O O . GLU B 1 89 ? -8.727 5.102 17.109 1 98.75 89 GLU B O 1
ATOM 3304 N N . ARG B 1 90 ? -8.398 3.381 18.516 1 98 90 ARG B N 1
ATOM 3305 C CA . ARG B 1 90 ? -9.781 3.416 18.953 1 98 90 ARG B CA 1
ATOM 3306 C C . ARG B 1 90 ? -10.125 4.766 19.578 1 98 90 ARG B C 1
ATOM 3308 O O . ARG B 1 90 ? -11.18 5.336 19.297 1 98 90 ARG B O 1
ATOM 3315 N N . VAL B 1 91 ? -9.258 5.254 20.438 1 98.62 91 VAL B N 1
ATOM 3316 C CA . VAL B 1 91 ? -9.477 6.539 21.094 1 98.62 91 VAL B CA 1
ATOM 3317 C C . VAL B 1 91 ? -9.469 7.656 20.062 1 98.62 91 VAL B C 1
ATOM 3319 O O . VAL B 1 91 ? -10.359 8.508 20.047 1 98.62 91 VAL B O 1
ATOM 3322 N N . PHE B 1 92 ? -8.5 7.672 19.188 1 98.88 92 PHE B N 1
ATOM 3323 C CA . PHE B 1 92 ? -8.367 8.703 18.172 1 98.88 92 PHE B CA 1
ATOM 3324 C C . PHE B 1 92 ? -9.586 8.703 17.25 1 98.88 92 PHE B C 1
ATOM 3326 O O . PHE B 1 92 ? -10.195 9.75 17.016 1 98.88 92 PHE B O 1
ATOM 3333 N N . LEU B 1 93 ? -9.984 7.5 16.766 1 98.88 93 LEU B N 1
ATOM 3334 C CA . LEU B 1 93 ? -11.109 7.375 15.852 1 98.88 93 LEU B CA 1
ATOM 3335 C C . LEU B 1 93 ? -12.406 7.805 16.516 1 98.88 93 LEU B C 1
ATOM 3337 O O . LEU B 1 93 ? -13.266 8.422 15.891 1 98.88 93 LEU B O 1
ATOM 3341 N N . ALA B 1 94 ? -12.539 7.438 17.75 1 98.62 94 ALA B N 1
ATOM 3342 C CA . ALA B 1 94 ? -13.719 7.883 18.5 1 98.62 94 ALA B CA 1
ATOM 3343 C C . ALA B 1 94 ? -13.781 9.406 18.562 1 98.62 94 ALA B C 1
ATOM 3345 O O . ALA B 1 94 ? -14.852 9.992 18.422 1 98.62 94 ALA B O 1
ATOM 3346 N N . GLY B 1 95 ? -12.617 10.031 18.828 1 98.75 95 GLY B N 1
ATOM 3347 C CA . GLY B 1 95 ? -12.555 11.484 18.797 1 98.75 95 GLY B CA 1
ATOM 3348 C C . GLY B 1 95 ? -12.945 12.078 17.469 1 98.75 95 GLY B C 1
ATOM 3349 O O . GLY B 1 95 ? -13.719 13.031 17.406 1 98.75 95 GLY B O 1
ATOM 3350 N N . VAL B 1 96 ? -12.484 11.5 16.391 1 98.94 96 VAL B N 1
ATOM 3351 C CA . VAL B 1 96 ? -12.781 11.969 15.047 1 98.94 96 VAL B CA 1
ATOM 3352 C C . VAL B 1 96 ? -14.273 11.812 14.766 1 98.94 96 VAL B C 1
ATOM 3354 O O . VAL B 1 96 ? -14.914 12.719 14.234 1 98.94 96 VAL B O 1
ATOM 3357 N N . ARG B 1 97 ? -14.836 10.664 15.125 1 98.75 97 ARG B N 1
ATOM 3358 C CA . ARG B 1 97 ? -16.266 10.414 14.906 1 98.75 97 ARG B CA 1
ATOM 3359 C C . ARG B 1 97 ? -17.125 11.406 15.68 1 98.75 97 ARG B C 1
ATOM 3361 O O . ARG B 1 97 ? -18.141 11.867 15.172 1 98.75 97 ARG B O 1
ATOM 3368 N N . ARG B 1 98 ? -16.688 11.688 16.859 1 98.44 98 ARG B N 1
ATOM 3369 C CA . ARG B 1 98 ? -17.406 12.68 17.656 1 98.44 98 ARG B CA 1
ATOM 3370 C C . ARG B 1 98 ? -17.391 14.047 16.969 1 98.44 98 ARG B C 1
ATOM 3372 O O . ARG B 1 98 ? -18.422 14.727 16.922 1 98.44 98 ARG B O 1
ATOM 3379 N N . ASP B 1 99 ? -16.281 14.422 16.453 1 98.44 99 ASP B N 1
ATOM 3380 C CA . ASP B 1 99 ? -16.141 15.727 15.812 1 98.44 99 ASP B CA 1
ATOM 3381 C C . ASP B 1 99 ? -16.906 15.781 14.5 1 98.44 99 ASP B C 1
ATOM 3383 O O . ASP B 1 99 ? -17.438 16.828 14.125 1 98.44 99 ASP B O 1
ATOM 3387 N N . VAL B 1 100 ? -16.953 14.719 13.734 1 98.62 100 VAL B N 1
ATOM 3388 C CA . VAL B 1 100 ? -17.688 14.633 12.484 1 98.62 100 VAL B CA 1
ATOM 3389 C C . VAL B 1 100 ? -19.188 14.711 12.758 1 98.62 100 VAL B C 1
ATOM 3391 O O . VAL B 1 100 ? -19.922 15.352 12 1 98.62 100 VAL B O 1
ATOM 3394 N N . GLY B 1 101 ? -19.594 14.039 13.836 1 98 101 GLY B N 1
ATOM 3395 C CA . GLY B 1 101 ? -21 14.008 14.188 1 98 101 GLY B CA 1
ATOM 3396 C C . GLY B 1 101 ? -21.812 13.07 13.32 1 98 101 GLY B C 1
ATOM 3397 O O . GLY B 1 101 ? -21.266 12.32 12.508 1 98 101 GLY B O 1
ATOM 3398 N N . PRO B 1 102 ? -23.094 13.109 13.469 1 97.69 102 PRO B N 1
ATOM 3399 C CA . PRO B 1 102 ? -23.953 12.203 12.711 1 97.69 102 PRO B CA 1
ATOM 3400 C C . PRO B 1 102 ? -23.969 12.516 11.211 1 97.69 102 PRO B C 1
ATOM 3402 O O . PRO B 1 102 ? -23.938 13.68 10.82 1 97.69 102 PRO B O 1
ATOM 3405 N N . ILE B 1 103 ? -23.938 11.523 10.453 1 98 103 ILE B N 1
ATOM 3406 C CA . ILE B 1 103 ? -24.109 11.633 9.008 1 98 103 ILE B CA 1
ATOM 3407 C C . ILE B 1 103 ? -25.531 11.234 8.633 1 98 103 ILE B C 1
ATOM 3409 O O . ILE B 1 103 ? -25.938 10.094 8.859 1 98 103 ILE B O 1
ATOM 3413 N N . GLU B 1 104 ? -26.25 12.156 8.078 1 97.06 104 GLU B N 1
ATOM 3414 C CA . GLU B 1 104 ? -27.641 11.898 7.699 1 97.06 104 GLU B CA 1
ATOM 3415 C C . GLU B 1 104 ? -27.75 10.695 6.766 1 97.06 104 GLU B C 1
ATOM 3417 O O . GLU B 1 104 ? -26.906 10.508 5.887 1 97.06 104 GLU B O 1
ATOM 3422 N N . PRO B 1 105 ? -28.781 9.945 6.898 1 94.56 105 PRO B N 1
ATOM 3423 C CA . PRO B 1 105 ? -28.922 8.711 6.113 1 94.56 105 PRO B CA 1
ATOM 3424 C C . PRO B 1 105 ? -28.953 8.977 4.609 1 94.56 105 PRO B C 1
ATOM 3426 O O . PRO B 1 105 ? -28.562 8.117 3.82 1 94.56 105 PRO B O 1
ATOM 3429 N N . ASP B 1 106 ? -29.391 10.18 4.223 1 95.12 106 ASP B N 1
ATOM 3430 C CA . ASP B 1 106 ? -29.547 10.445 2.797 1 95.12 106 ASP B CA 1
ATOM 3431 C C . ASP B 1 106 ? -28.359 11.25 2.258 1 95.12 106 ASP B C 1
ATOM 3433 O O . ASP B 1 106 ? -28.344 11.609 1.079 1 95.12 106 ASP B O 1
ATOM 3437 N N . ARG B 1 107 ? -27.422 11.516 3.139 1 97.5 107 ARG B N 1
ATOM 3438 C CA . ARG B 1 107 ? -26.266 12.258 2.668 1 97.5 107 ARG B CA 1
ATOM 3439 C C . ARG B 1 107 ? -25.375 11.375 1.787 1 97.5 107 ARG B C 1
ATOM 3441 O O . ARG B 1 107 ? -25.031 10.258 2.168 1 97.5 107 ARG B O 1
ATOM 3448 N N . THR B 1 108 ? -25.062 11.891 0.559 1 98.44 108 THR B N 1
ATOM 3449 C CA . THR B 1 108 ? -24.25 11.125 -0.378 1 98.44 108 THR B CA 1
ATOM 3450 C C . THR B 1 108 ? -22.844 11.734 -0.498 1 98.44 108 THR B C 1
ATOM 3452 O O . THR B 1 108 ? -22.656 12.914 -0.194 1 98.44 108 THR B O 1
ATOM 3455 N N . ALA B 1 109 ? -21.938 10.93 -0.905 1 98.62 109 ALA B N 1
ATOM 3456 C CA . ALA B 1 109 ? -20.594 11.406 -1.201 1 98.62 109 ALA B CA 1
ATOM 3457 C C . ALA B 1 109 ? -20.609 12.516 -2.248 1 98.62 109 ALA B C 1
ATOM 3459 O O . ALA B 1 109 ? -19.891 13.508 -2.123 1 98.62 109 ALA B O 1
ATOM 3460 N N . ALA B 1 110 ? -21.438 12.352 -3.281 1 98.19 110 ALA B N 1
ATOM 3461 C CA . ALA B 1 110 ? -21.547 13.344 -4.344 1 98.19 110 ALA B CA 1
ATOM 3462 C C . ALA B 1 110 ? -21.984 14.695 -3.785 1 98.19 110 ALA B C 1
ATOM 3464 O O . ALA B 1 110 ? -21.391 15.727 -4.105 1 98.19 110 ALA B O 1
ATOM 3465 N N . ALA B 1 111 ? -22.984 14.68 -2.945 1 98.31 111 ALA B N 1
ATOM 3466 C CA . ALA B 1 111 ? -23.484 15.914 -2.34 1 98.31 111 ALA B CA 1
ATOM 3467 C C . ALA B 1 111 ? -22.422 16.547 -1.435 1 98.31 111 ALA B C 1
ATOM 3469 O O . ALA B 1 111 ? -22.281 17.766 -1.384 1 98.31 111 ALA B O 1
ATOM 3470 N N . GLU B 1 112 ? -21.75 15.688 -0.688 1 98.44 112 GLU B N 1
ATOM 3471 C CA . GLU B 1 112 ? -20.703 16.188 0.195 1 98.44 112 GLU B CA 1
ATOM 3472 C C . GLU B 1 112 ? -19.578 16.844 -0.6 1 98.44 112 GLU B C 1
ATOM 3474 O O . GLU B 1 112 ? -19.078 17.906 -0.221 1 98.44 112 GLU B O 1
ATOM 3479 N N . MET B 1 113 ? -19.141 16.188 -1.699 1 98.5 113 MET B N 1
ATOM 3480 C CA . MET B 1 113 ? -18.109 16.75 -2.551 1 98.5 113 MET B CA 1
ATOM 3481 C C . MET B 1 113 ? -18.562 18.078 -3.166 1 98.5 113 MET B C 1
ATOM 3483 O O . MET B 1 113 ? -17.766 19.016 -3.275 1 98.5 113 MET B O 1
ATOM 3487 N N . ASP B 1 114 ? -19.812 18.172 -3.539 1 97.69 114 ASP B N 1
ATOM 3488 C CA . ASP B 1 114 ? -20.359 19.438 -4.043 1 97.69 114 ASP B CA 1
ATOM 3489 C C . ASP B 1 114 ? -20.266 20.531 -2.988 1 97.69 114 ASP B C 1
ATOM 3491 O O . ASP B 1 114 ? -19.906 21.672 -3.295 1 97.69 114 ASP B O 1
ATOM 3495 N N . ALA B 1 115 ? -20.578 20.219 -1.834 1 97 115 ALA B N 1
ATOM 3496 C CA . ALA B 1 115 ? -20.609 21.188 -0.753 1 97 115 ALA B CA 1
ATOM 3497 C C . ALA B 1 115 ? -19.234 21.766 -0.476 1 97 115 ALA B C 1
ATOM 3499 O O . ALA B 1 115 ? -19.078 22.969 -0.28 1 97 115 ALA B O 1
ATOM 3500 N N . ILE B 1 116 ? -18.219 20.906 -0.503 1 96.31 116 ILE B N 1
ATOM 3501 C CA . ILE B 1 116 ? -16.891 21.391 -0.109 1 96.31 116 ILE B CA 1
ATOM 3502 C C . ILE B 1 116 ? -16.203 22.047 -1.3 1 96.31 116 ILE B C 1
ATOM 3504 O O . ILE B 1 116 ? -15.133 22.656 -1.152 1 96.31 116 ILE B O 1
ATOM 3508 N N . SER B 1 117 ? -16.75 21.922 -2.512 1 95 117 SER B N 1
ATOM 3509 C CA . SER B 1 117 ? -16.203 22.562 -3.699 1 95 117 SER B CA 1
ATOM 3510 C C . SER B 1 117 ? -16.516 24.047 -3.725 1 95 117 SER B C 1
ATOM 3512 O O . SER B 1 117 ? -15.914 24.797 -4.5 1 95 117 SER B O 1
ATOM 3514 N N . VAL B 1 118 ? -17.406 24.469 -2.846 1 91.94 118 VAL B N 1
ATOM 3515 C CA . VAL B 1 118 ? -17.797 25.875 -2.771 1 91.94 118 VAL B CA 1
ATOM 3516 C C . VAL B 1 118 ? -16.906 26.594 -1.767 1 91.94 118 VAL B C 1
ATOM 3518 O O . VAL B 1 118 ? -16.906 26.281 -0.575 1 91.94 118 VAL B O 1
ATOM 3521 N N . GLU B 1 119 ? -16.125 27.5 -2.277 1 85.44 119 GLU B N 1
ATOM 3522 C CA . GLU B 1 119 ? -15.266 28.281 -1.403 1 85.44 119 GLU B CA 1
ATOM 3523 C C . GLU B 1 119 ? -16.062 29.328 -0.63 1 85.44 119 GLU B C 1
ATOM 3525 O O . GLU B 1 119 ? -16.891 30.031 -1.204 1 85.44 119 GLU B O 1
ATOM 3530 N N . PRO B 1 120 ? -15.695 29.422 0.585 1 80.12 120 PRO B N 1
ATOM 3531 C CA . PRO B 1 120 ? -16.359 30.516 1.298 1 80.12 120 PRO B CA 1
ATOM 3532 C C . PRO B 1 120 ? -15.875 31.891 0.841 1 80.12 120 PRO B C 1
ATOM 3534 O O . PRO B 1 120 ? -14.68 32.094 0.595 1 80.12 120 PRO B O 1
ATOM 3537 N N . ALA B 1 121 ? -16.75 32.812 0.653 1 76.81 121 ALA B N 1
ATOM 3538 C CA . ALA B 1 121 ? -16.422 34.188 0.229 1 76.81 121 ALA B CA 1
ATOM 3539 C C . ALA B 1 121 ? -15.609 34.906 1.292 1 76.81 121 ALA B C 1
ATOM 3541 O O . ALA B 1 121 ? -14.695 35.656 0.967 1 76.81 121 ALA B O 1
ATOM 3542 N N . ASP B 1 122 ? -15.836 34.625 2.553 1 83.5 122 ASP B N 1
ATOM 3543 C CA . ASP B 1 122 ? -15.203 35.344 3.652 1 83.5 122 ASP B CA 1
ATOM 3544 C C . ASP B 1 122 ? -14.422 34.406 4.555 1 83.5 122 ASP B C 1
ATOM 3546 O O . ASP B 1 122 ? -14.602 34.406 5.773 1 83.5 122 ASP B O 1
ATOM 3550 N N . GLY B 1 123 ? -13.453 33.688 3.977 1 85.94 123 GLY B N 1
ATOM 3551 C CA . GLY B 1 123 ? -12.664 32.75 4.766 1 85.94 123 GLY B CA 1
ATOM 3552 C C . GLY B 1 123 ? -11.648 33.438 5.66 1 85.94 123 GLY B C 1
ATOM 3553 O O . GLY B 1 123 ? -11.227 34.562 5.379 1 85.94 123 GLY B O 1
ATOM 3554 N N . THR B 1 124 ? -11.312 32.938 6.844 1 89.19 124 THR B N 1
ATOM 3555 C CA . THR B 1 124 ? -10.391 33.562 7.797 1 89.19 124 THR B CA 1
ATOM 3556 C C . THR B 1 124 ? -9.297 32.562 8.203 1 89.19 124 THR B C 1
ATOM 3558 O O . THR B 1 124 ? -8.508 32.844 9.109 1 89.19 124 THR B O 1
ATOM 3561 N N . GLY B 1 125 ? -9.125 31.531 7.59 1 94.75 125 GLY B N 1
ATOM 3562 C CA . GLY B 1 125 ? -8.148 30.516 7.961 1 94.75 125 GLY B CA 1
ATOM 3563 C C . GLY B 1 125 ? -6.734 30.891 7.559 1 94.75 125 GLY B C 1
ATOM 3564 O O . GLY B 1 125 ? -6.477 32 7.109 1 94.75 125 GLY B O 1
ATOM 3565 N N . PRO B 1 126 ? -5.801 30.016 7.777 1 97.25 126 PRO B N 1
ATOM 3566 C CA . PRO B 1 126 ? -4.375 30.281 7.582 1 97.25 126 PRO B CA 1
ATOM 3567 C C . PRO B 1 126 ? -4.059 30.781 6.172 1 97.25 126 PRO B C 1
ATOM 3569 O O . PRO B 1 126 ? -3.246 31.688 6.004 1 97.25 126 PRO B O 1
ATOM 3572 N N . SER B 1 127 ? -4.676 30.125 5.125 1 96.94 127 SER B N 1
ATOM 3573 C CA . SER B 1 127 ? -4.336 30.531 3.762 1 96.94 127 SER B CA 1
ATOM 3574 C C . SER B 1 127 ? -4.781 31.953 3.479 1 96.94 127 SER B C 1
ATOM 3576 O O . SER B 1 127 ? -4.09 32.688 2.781 1 96.94 127 SER B O 1
ATOM 3578 N N . TYR B 1 128 ? -5.934 32.406 4.035 1 97.06 128 TYR B N 1
ATOM 3579 C CA . TYR B 1 128 ? -6.398 33.781 3.891 1 97.06 128 TYR B CA 1
ATOM 3580 C C . TYR B 1 128 ? -5.492 34.75 4.641 1 97.06 128 TYR B C 1
ATOM 3582 O O . TYR B 1 128 ? -5.098 35.781 4.102 1 97.06 128 TYR B O 1
ATOM 3590 N N . HIS B 1 129 ? -5.215 34.406 5.852 1 97.62 129 HIS B N 1
ATOM 3591 C CA . HIS B 1 129 ? -4.34 35.25 6.668 1 97.62 129 HIS B CA 1
ATOM 3592 C C . HIS B 1 129 ? -2.982 35.438 6 1 97.62 129 HIS B C 1
ATOM 3594 O O . HIS B 1 129 ? -2.482 36.562 5.914 1 97.62 129 HIS B O 1
ATOM 3600 N N . LEU B 1 130 ? -2.363 34.344 5.566 1 98.25 130 LEU B N 1
ATOM 3601 C CA . LEU B 1 130 ? -1.048 34.406 4.941 1 98.25 130 LEU B CA 1
ATOM 3602 C C . LEU B 1 130 ? -1.102 35.219 3.654 1 98.25 130 LEU B C 1
ATOM 3604 O O . LEU B 1 130 ? -0.185 36 3.367 1 98.25 130 LEU B O 1
ATOM 3608 N N . ARG B 1 131 ? -2.164 35 2.828 1 97.62 131 ARG B N 1
ATOM 3609 C CA . ARG B 1 131 ? -2.352 35.75 1.594 1 97.62 131 ARG B CA 1
ATOM 3610 C C . ARG B 1 131 ? -2.412 37.25 1.871 1 97.62 131 ARG B C 1
ATOM 3612 O O . ARG B 1 131 ? -1.736 38.031 1.207 1 97.62 131 ARG B O 1
ATOM 3619 N N . ASP B 1 132 ? -3.121 37.656 2.955 1 96.62 132 ASP B N 1
ATOM 3620 C CA . ASP B 1 132 ? -3.471 39.062 3.158 1 96.62 132 ASP B CA 1
ATOM 3621 C C . ASP B 1 132 ? -2.463 39.75 4.074 1 96.62 132 ASP B C 1
ATOM 3623 O O . ASP B 1 132 ? -2.109 40.906 3.855 1 96.62 132 ASP B O 1
ATOM 3627 N N . ASN B 1 133 ? -2.041 39.031 5.145 1 94.94 133 ASN B N 1
ATOM 3628 C CA . ASN B 1 133 ? -1.311 39.719 6.199 1 94.94 133 ASN B CA 1
ATOM 3629 C C . ASN B 1 133 ? -0.156 38.875 6.73 1 94.94 133 ASN B C 1
ATOM 3631 O O . ASN B 1 133 ? 0.545 39.281 7.656 1 94.94 133 ASN B O 1
ATOM 3635 N N . GLY B 1 134 ? 0.007 37.75 6.219 1 96.5 134 GLY B N 1
ATOM 3636 C CA . GLY B 1 134 ? 0.965 36.844 6.797 1 96.5 134 GLY B CA 1
ATOM 3637 C C . GLY B 1 134 ? 2.406 37.281 6.621 1 96.5 134 GLY B C 1
ATOM 3638 O O . GLY B 1 134 ? 2.703 38.125 5.762 1 96.5 134 GLY B O 1
ATOM 3639 N N . THR B 1 135 ? 3.262 36.781 7.457 1 97.69 135 THR B N 1
ATOM 3640 C CA . THR B 1 135 ? 4.691 37.062 7.391 1 97.69 135 THR B CA 1
ATOM 3641 C C . THR B 1 135 ? 5.449 35.844 6.867 1 97.69 135 THR B C 1
ATOM 3643 O O . THR B 1 135 ? 4.906 34.719 6.844 1 97.69 135 THR B O 1
ATOM 3646 N N . TRP B 1 136 ? 6.699 36.094 6.441 1 98.06 136 TRP B N 1
ATOM 3647 C CA . TRP B 1 136 ? 7.547 35 5.977 1 98.06 136 TRP B CA 1
ATOM 3648 C C . TRP B 1 136 ? 7.793 33.969 7.094 1 98.06 136 TRP B C 1
ATOM 3650 O O . TRP B 1 136 ? 7.844 32.781 6.848 1 98.06 136 TRP B O 1
ATOM 3660 N N . GLU B 1 137 ? 7.918 34.5 8.328 1 97.25 137 GLU B N 1
ATOM 3661 C CA . GLU B 1 137 ? 8.109 33.625 9.477 1 97.25 137 GLU B CA 1
ATOM 3662 C C . GLU B 1 137 ? 6.922 32.688 9.656 1 97.25 137 GLU B C 1
ATOM 3664 O O . GLU B 1 137 ? 7.098 31.484 9.914 1 97.25 137 GLU B O 1
ATOM 3669 N N . GLN B 1 138 ? 5.754 33.219 9.5 1 98.19 138 GLN B N 1
ATOM 3670 C CA . GLN B 1 138 ? 4.539 32.406 9.617 1 98.19 138 GLN B CA 1
ATOM 3671 C C . GLN B 1 138 ? 4.449 31.375 8.492 1 98.19 138 GLN B C 1
ATOM 3673 O O . GLN B 1 138 ? 4.059 30.234 8.727 1 98.19 138 GLN B O 1
ATOM 3678 N N . MET B 1 139 ? 4.855 31.766 7.27 1 98.62 139 MET B N 1
ATOM 3679 C CA . MET B 1 139 ? 4.875 30.844 6.137 1 98.62 139 MET B CA 1
ATOM 3680 C C . MET B 1 139 ? 5.84 29.688 6.387 1 98.62 139 MET B C 1
ATOM 3682 O O . MET B 1 139 ? 5.504 28.531 6.145 1 98.62 139 MET B O 1
ATOM 3686 N N . ARG B 1 140 ? 6.996 30.016 6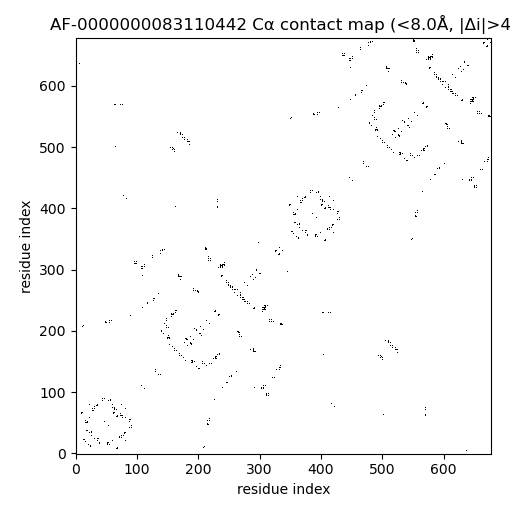.898 1 98.5 140 ARG B N 1
ATOM 3687 C CA . ARG B 1 140 ? 7.988 28.984 7.223 1 98.5 140 ARG B CA 1
ATOM 3688 C C . ARG B 1 140 ? 7.449 28.016 8.273 1 98.5 140 ARG B C 1
ATOM 3690 O O . ARG B 1 140 ? 7.695 26.812 8.195 1 98.5 140 ARG B O 1
ATOM 3697 N N . GLU B 1 141 ? 6.707 28.547 9.25 1 98.38 141 GLU B N 1
ATOM 3698 C CA . GLU B 1 141 ? 6.086 27.672 10.242 1 98.38 141 GLU B CA 1
ATOM 3699 C C . GLU B 1 141 ? 5.098 26.719 9.586 1 98.38 141 GLU B C 1
ATOM 3701 O O . GLU B 1 141 ? 5.043 25.531 9.945 1 98.38 141 GLU B O 1
ATOM 3706 N N . LEU B 1 142 ? 4.32 27.234 8.648 1 98.69 142 LEU B N 1
ATOM 3707 C CA . LEU B 1 142 ? 3.383 26.375 7.938 1 98.69 142 LEU B CA 1
ATOM 3708 C C . LEU B 1 142 ? 4.121 25.25 7.203 1 98.69 142 LEU B C 1
ATOM 3710 O O . LEU B 1 142 ? 3.695 24.094 7.227 1 98.69 142 LEU B O 1
ATOM 3714 N N . PHE B 1 143 ? 5.285 25.625 6.539 1 98.81 143 PHE B N 1
ATOM 3715 C CA . PHE B 1 143 ? 6.078 24.609 5.852 1 98.81 143 PHE B CA 1
ATOM 3716 C C . PHE B 1 143 ? 6.527 23.516 6.82 1 98.81 143 PHE B C 1
ATOM 3718 O O . PHE B 1 143 ? 6.484 22.328 6.492 1 98.81 143 PHE B O 1
ATOM 3725 N N . VAL B 1 144 ? 6.902 23.906 8 1 98.81 144 VAL B N 1
ATOM 3726 C CA . VAL B 1 144 ? 7.387 22.984 9.016 1 98.81 144 VAL B CA 1
ATOM 3727 C C . VAL B 1 144 ? 6.254 22.047 9.445 1 98.81 144 VAL B C 1
ATOM 3729 O O . VAL B 1 144 ? 6.426 20.828 9.469 1 98.81 144 VAL B O 1
ATOM 3732 N N . HIS B 1 145 ? 5.074 22.594 9.703 1 98.81 145 HIS B N 1
ATOM 3733 C CA . HIS B 1 145 ? 3.922 21.781 10.07 1 98.81 145 HIS B CA 1
ATOM 3734 C C . HIS B 1 145 ? 3.586 20.781 8.961 1 98.81 145 HIS B C 1
ATOM 3736 O O . HIS B 1 145 ? 3.35 19.609 9.242 1 98.81 145 HIS B O 1
ATOM 3742 N N . ARG B 1 146 ? 3.645 21.219 7.754 1 98.69 146 ARG B N 1
ATOM 3743 C CA . ARG B 1 146 ? 3.193 20.406 6.625 1 98.69 146 ARG B CA 1
ATOM 3744 C C . ARG B 1 146 ? 4.27 19.422 6.191 1 98.69 146 ARG B C 1
ATOM 3746 O O . ARG B 1 146 ? 3.99 18.469 5.453 1 98.69 146 ARG B O 1
ATOM 3753 N N . SER B 1 147 ? 5.523 19.594 6.695 1 98.75 147 SER B N 1
ATOM 3754 C CA . SER B 1 147 ? 6.629 18.719 6.301 1 98.75 147 SER B CA 1
ATOM 3755 C C . SER B 1 147 ? 6.383 17.281 6.738 1 98.75 147 SER B C 1
ATOM 3757 O O . SER B 1 147 ? 6.84 16.344 6.082 1 98.75 147 SER B O 1
ATOM 3759 N N . VAL B 1 148 ? 5.621 17.094 7.809 1 98.38 148 VAL B N 1
ATOM 3760 C CA . VAL B 1 148 ? 5.371 15.75 8.328 1 98.38 148 VAL B CA 1
ATOM 3761 C C . VAL B 1 148 ? 4.602 14.93 7.301 1 98.38 148 VAL B C 1
ATOM 3763 O O . VAL B 1 148 ? 4.762 13.711 7.223 1 98.38 148 VAL B O 1
ATOM 3766 N N . TYR B 1 149 ? 3.834 15.602 6.504 1 98.69 149 TYR B N 1
ATOM 3767 C CA . TYR B 1 149 ? 3.084 14.914 5.465 1 98.69 149 TYR B CA 1
ATOM 3768 C C . TYR B 1 149 ? 3.777 15.039 4.113 1 98.69 149 TYR B C 1
ATOM 3770 O O . TYR B 1 149 ? 4.039 14.039 3.445 1 98.69 149 TYR B O 1
ATOM 3778 N N . HIS B 1 150 ? 4.098 16.25 3.674 1 98.69 150 HIS B N 1
ATOM 3779 C CA . HIS B 1 150 ? 4.438 16.516 2.281 1 98.69 150 HIS B CA 1
ATOM 3780 C C . HIS B 1 150 ? 5.738 15.812 1.889 1 98.69 150 HIS B C 1
ATOM 3782 O O . HIS B 1 150 ? 5.992 15.586 0.704 1 98.69 150 HIS B O 1
ATOM 3788 N N . LEU B 1 151 ? 6.539 15.422 2.883 1 98.62 151 LEU B N 1
ATOM 3789 C CA . LEU B 1 151 ? 7.75 14.68 2.553 1 98.62 151 LEU B CA 1
ATOM 3790 C C . LEU B 1 151 ? 7.438 13.203 2.33 1 98.62 151 LEU B C 1
ATOM 3792 O O . LEU B 1 151 ? 8.305 12.438 1.897 1 98.62 151 LEU B O 1
ATOM 3796 N N . LYS B 1 152 ? 6.246 12.734 2.582 1 98.44 152 LYS B N 1
ATOM 3797 C CA . LYS B 1 152 ? 5.758 11.43 2.143 1 98.44 152 LYS B CA 1
ATOM 3798 C C . LYS B 1 152 ? 4.398 11.555 1.458 1 98.44 152 LYS B C 1
ATOM 3800 O O . LYS B 1 152 ? 3.551 10.672 1.586 1 98.44 152 LYS B O 1
ATOM 3805 N N . GLU B 1 153 ? 4.168 12.719 0.859 1 98.44 153 GLU B N 1
ATOM 3806 C CA . GLU B 1 153 ? 2.91 12.984 0.169 1 98.44 153 GLU B CA 1
ATOM 3807 C C . GLU B 1 153 ? 2.553 11.852 -0.79 1 98.44 153 GLU B C 1
ATOM 3809 O O . GLU B 1 153 ? 3.41 11.367 -1.532 1 98.44 153 GLU B O 1
ATOM 3814 N N . GLY B 1 154 ? 1.316 11.406 -0.719 1 98.31 154 GLY B N 1
ATOM 3815 C CA . GLY B 1 154 ? 0.83 10.32 -1.552 1 98.31 154 GLY B CA 1
ATOM 3816 C C . GLY B 1 154 ? 0.907 8.969 -0.871 1 98.31 154 GLY B C 1
ATOM 3817 O O . GLY B 1 154 ? 0.087 8.086 -1.137 1 98.31 154 GLY B O 1
ATOM 3818 N N . ASP B 1 155 ? 1.885 8.719 0.039 1 98.81 155 ASP B N 1
ATOM 3819 C CA . ASP B 1 155 ? 2.18 7.414 0.615 1 98.81 155 ASP B CA 1
ATOM 3820 C C . ASP B 1 155 ? 1.011 6.906 1.455 1 98.81 155 ASP B C 1
ATOM 3822 O O . ASP B 1 155 ? 0.581 5.762 1.302 1 98.81 155 ASP B O 1
ATOM 3826 N N . PRO B 1 156 ? 0.399 7.719 2.348 1 98.81 156 PRO B N 1
ATOM 3827 C CA . PRO B 1 156 ? -0.689 7.176 3.162 1 98.81 156 PRO B CA 1
ATOM 3828 C C . PRO B 1 156 ? -1.884 6.723 2.326 1 98.81 156 PRO B C 1
ATOM 3830 O O . PRO B 1 156 ? -2.525 5.719 2.652 1 98.81 156 PRO B O 1
ATOM 3833 N N . HIS B 1 157 ? -2.131 7.438 1.216 1 98.69 157 HIS B N 1
ATOM 3834 C CA . HIS B 1 157 ? -3.252 7.074 0.355 1 98.69 157 HIS B CA 1
ATOM 3835 C C . HIS B 1 157 ? -2.928 5.84 -0.479 1 98.69 157 HIS B C 1
ATOM 3837 O O . HIS B 1 157 ? -3.818 5.047 -0.792 1 98.69 157 HIS B O 1
ATOM 3843 N N . ALA B 1 158 ? -1.658 5.656 -0.771 1 98.81 158 ALA B N 1
ATOM 3844 C CA . ALA B 1 158 ? -1.246 4.559 -1.642 1 98.81 158 ALA B CA 1
ATOM 3845 C C . ALA B 1 158 ? -1.572 3.209 -1.012 1 98.81 158 ALA B C 1
ATOM 3847 O O . ALA B 1 158 ? -1.705 2.205 -1.715 1 98.81 158 ALA B O 1
ATOM 3848 N N . TRP B 1 159 ? -1.755 3.15 0.348 1 98.81 159 TRP B N 1
ATOM 3849 C CA . TRP B 1 159 ? -2.131 1.916 1.029 1 98.81 159 TRP B CA 1
ATOM 3850 C C . TRP B 1 159 ? -3.498 1.43 0.56 1 98.81 159 TRP B C 1
ATOM 3852 O O . TRP B 1 159 ? -3.854 0.266 0.759 1 98.81 159 TRP B O 1
ATOM 3862 N N . ALA B 1 160 ? -4.305 2.27 -0.105 1 98.62 160 ALA B N 1
ATOM 3863 C CA . ALA B 1 160 ? -5.656 1.908 -0.524 1 98.62 160 ALA B CA 1
ATOM 3864 C C . ALA B 1 160 ? -5.641 1.156 -1.852 1 98.62 160 ALA B C 1
ATOM 3866 O O . ALA B 1 160 ? -6.629 0.521 -2.227 1 98.62 160 ALA B O 1
ATOM 3867 N N . ILE B 1 161 ? -4.551 1.152 -2.584 1 98.88 161 ILE B N 1
ATOM 3868 C CA . ILE B 1 161 ? -4.496 0.688 -3.965 1 98.88 161 ILE B CA 1
ATOM 3869 C C . ILE B 1 161 ? -4.91 -0.78 -4.031 1 98.88 161 ILE B C 1
ATOM 3871 O O . ILE B 1 161 ? -5.859 -1.132 -4.738 1 98.88 161 ILE B O 1
ATOM 3875 N N . PRO B 1 162 ? -4.309 -1.668 -3.201 1 98.75 162 PRO B N 1
ATOM 3876 C CA . PRO B 1 162 ? -4.68 -3.078 -3.326 1 98.75 162 PRO B CA 1
ATOM 3877 C C . PRO B 1 162 ? -6.094 -3.361 -2.824 1 98.75 162 PRO B C 1
ATOM 3879 O O . PRO B 1 162 ? -6.609 -4.465 -3.01 1 98.75 162 PRO B O 1
ATOM 3882 N N . ARG B 1 163 ? -6.719 -2.348 -2.252 1 98.25 163 ARG B N 1
ATOM 3883 C CA . ARG B 1 163 ? -8.016 -2.533 -1.604 1 98.25 163 ARG B CA 1
ATOM 3884 C C . ARG B 1 163 ? -9.148 -2.033 -2.49 1 98.25 163 ARG B C 1
ATOM 3886 O O . ARG B 1 163 ? -10.32 -2.174 -2.143 1 98.25 163 ARG B O 1
ATOM 3893 N N . LEU B 1 164 ? -8.797 -1.45 -3.613 1 98.25 164 LEU B N 1
ATOM 3894 C CA . LEU B 1 164 ? -9.766 -0.937 -4.578 1 98.25 164 LEU B CA 1
ATOM 3895 C C . LEU B 1 164 ? -9.93 -1.903 -5.746 1 98.25 164 LEU B C 1
ATOM 3897 O O . LEU B 1 164 ? -9.148 -2.842 -5.898 1 98.25 164 LEU B O 1
ATOM 3901 N N . LEU B 1 165 ? -11 -1.717 -6.574 1 96.88 165 LEU B N 1
ATOM 3902 C CA . LEU B 1 165 ? -11.312 -2.602 -7.691 1 96.88 165 LEU B CA 1
ATOM 3903 C C . LEU B 1 165 ? -11.633 -1.799 -8.945 1 96.88 165 LEU B C 1
ATOM 3905 O O . LEU B 1 165 ? -12.117 -0.667 -8.859 1 96.88 165 LEU B O 1
ATOM 3909 N N . GLY B 1 166 ? -11.352 -2.346 -10.094 1 96.38 166 GLY B N 1
ATOM 3910 C CA . GLY B 1 166 ? -11.875 -1.898 -11.375 1 96.38 166 GLY B CA 1
ATOM 3911 C C . GLY B 1 166 ? -11.531 -0.456 -11.688 1 96.38 166 GLY B C 1
ATOM 3912 O O . GLY B 1 166 ? -10.367 -0.053 -11.578 1 96.38 166 GLY B O 1
ATOM 3913 N N . GLY B 1 167 ? -12.562 0.24 -12.109 1 97.62 167 GLY B N 1
ATOM 3914 C CA . GLY B 1 167 ? -12.367 1.609 -12.562 1 97.62 167 GLY B CA 1
ATOM 3915 C C . GLY B 1 167 ? -11.844 2.525 -11.469 1 97.62 167 GLY B C 1
ATOM 3916 O O . GLY B 1 167 ? -10.992 3.379 -11.719 1 97.62 167 GLY B O 1
ATOM 3917 N N . ALA B 1 168 ? -12.367 2.346 -10.273 1 98.5 168 ALA B N 1
ATOM 3918 C CA . ALA B 1 168 ? -11.914 3.164 -9.156 1 98.5 168 ALA B CA 1
ATOM 3919 C C . ALA B 1 168 ? -10.414 2.988 -8.922 1 98.5 168 ALA B C 1
ATOM 3921 O O . ALA B 1 168 ? -9.695 3.963 -8.688 1 98.5 168 ALA B O 1
ATOM 3922 N N . LYS B 1 169 ? -9.953 1.727 -9.031 1 98.5 169 LYS B N 1
ATOM 3923 C CA . LYS B 1 169 ? -8.531 1.43 -8.867 1 98.5 169 LYS B CA 1
ATOM 3924 C C . LYS B 1 169 ? -7.707 2.078 -9.977 1 98.5 169 LYS B C 1
ATOM 3926 O O . LYS B 1 169 ? -6.711 2.752 -9.695 1 98.5 169 LYS B O 1
ATOM 3931 N N . ALA B 1 170 ? -8.109 1.907 -11.188 1 98.62 170 ALA B N 1
ATOM 3932 C CA . ALA B 1 170 ? -7.371 2.451 -12.32 1 98.62 170 ALA B CA 1
ATOM 3933 C C . ALA B 1 170 ? -7.266 3.971 -12.234 1 98.62 170 ALA B C 1
ATOM 3935 O O . ALA B 1 170 ? -6.188 4.535 -12.414 1 98.62 170 ALA B O 1
ATOM 3936 N N . ALA B 1 171 ? -8.375 4.605 -11.93 1 98.69 171 ALA B N 1
ATOM 3937 C CA . ALA B 1 171 ? -8.414 6.062 -11.852 1 98.69 171 ALA B CA 1
ATOM 3938 C C . ALA B 1 171 ? -7.594 6.57 -10.664 1 98.69 171 ALA B C 1
ATOM 3940 O O . ALA B 1 171 ? -6.875 7.566 -10.789 1 98.69 171 ALA B O 1
ATOM 3941 N N . PHE B 1 172 ? -7.707 5.941 -9.531 1 98.81 172 PHE B N 1
ATOM 3942 C CA . PHE B 1 172 ? -6.973 6.34 -8.336 1 98.81 172 PHE B CA 1
ATOM 3943 C C . PHE B 1 172 ? -5.469 6.254 -8.57 1 98.81 172 PHE B C 1
ATOM 3945 O O . PHE B 1 172 ? -4.727 7.176 -8.219 1 98.81 172 PHE B O 1
ATOM 3952 N N . VAL B 1 173 ? -5.02 5.148 -9.188 1 98.75 173 VAL B N 1
ATOM 3953 C CA . VAL B 1 173 ? -3.6 4.957 -9.453 1 98.75 173 VAL B CA 1
ATOM 3954 C C . VAL B 1 173 ? -3.1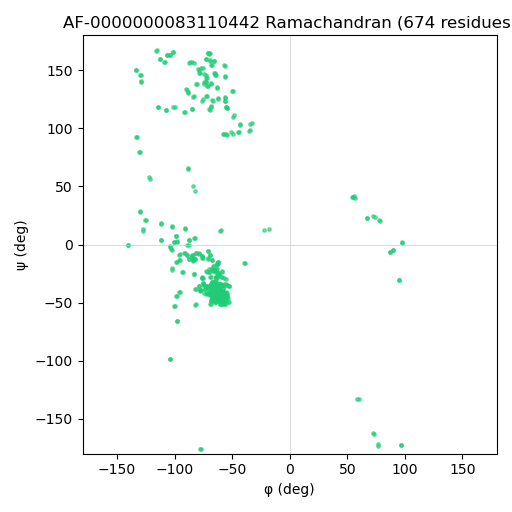17 6.004 -10.453 1 98.75 173 VAL B C 1
ATOM 3956 O O . VAL B 1 173 ? -1.984 6.484 -10.359 1 98.75 173 VAL B O 1
ATOM 3959 N N . ALA B 1 174 ? -3.969 6.426 -11.383 1 98.5 174 ALA B N 1
ATOM 3960 C CA . ALA B 1 174 ? -3.594 7.469 -12.344 1 98.5 174 ALA B CA 1
ATOM 3961 C C . ALA B 1 174 ? -3.291 8.781 -11.625 1 98.5 174 ALA B C 1
ATOM 3963 O O . ALA B 1 174 ? -2.326 9.469 -11.969 1 98.5 174 ALA B O 1
ATOM 3964 N N . VAL B 1 175 ? -4.117 9.109 -10.625 1 98.44 175 VAL B N 1
ATOM 3965 C CA . VAL B 1 175 ? -3.885 10.328 -9.844 1 98.44 175 VAL B CA 1
ATOM 3966 C C . VAL B 1 175 ? -2.594 10.18 -9.039 1 98.44 175 VAL B C 1
ATOM 3968 O O . VAL B 1 175 ? -1.763 11.094 -9.023 1 98.44 175 VAL B O 1
ATOM 3971 N N . GLU B 1 176 ? -2.389 9.031 -8.391 1 98.56 176 GLU B N 1
ATOM 3972 C CA . GLU B 1 176 ? -1.174 8.781 -7.613 1 98.56 176 GLU B CA 1
ATOM 3973 C C . GLU B 1 176 ? 0.067 8.852 -8.5 1 98.56 176 GLU B C 1
ATOM 3975 O O . GLU B 1 176 ? 1.115 9.336 -8.07 1 98.56 176 GLU B O 1
ATOM 3980 N N . PHE B 1 177 ? -0.081 8.352 -9.727 1 98.62 177 PHE B N 1
ATOM 3981 C CA . PHE B 1 177 ? 1.009 8.406 -10.695 1 98.62 177 PHE B CA 1
ATOM 3982 C C . PHE B 1 177 ? 1.491 9.836 -10.891 1 98.62 177 PHE B C 1
ATOM 3984 O O . PHE B 1 177 ? 2.695 10.102 -10.867 1 98.62 177 PHE B O 1
ATOM 3991 N N . ASP B 1 178 ? 0.579 10.742 -10.984 1 97.94 178 ASP B N 1
ATOM 3992 C CA . ASP B 1 178 ? 0.913 12.156 -11.125 1 97.94 178 ASP B CA 1
ATOM 3993 C C . ASP B 1 178 ? 1.581 12.695 -9.867 1 97.94 178 ASP B C 1
ATOM 3995 O O . ASP B 1 178 ? 2.564 13.438 -9.945 1 97.94 178 ASP B O 1
ATOM 3999 N N . GLU B 1 179 ? 1.059 12.305 -8.703 1 98 179 GLU B N 1
ATOM 4000 C CA . GLU B 1 179 ? 1.611 12.758 -7.434 1 98 179 GLU B CA 1
ATOM 4001 C C . GLU B 1 179 ? 3.055 12.297 -7.262 1 98 179 GLU B C 1
ATOM 4003 O O . GLU B 1 179 ? 3.869 13 -6.652 1 98 179 GLU B O 1
ATOM 4008 N N . TYR B 1 180 ? 3.311 11.117 -7.805 1 98.38 180 TYR B N 1
ATOM 4009 C CA . TYR B 1 180 ? 4.645 10.547 -7.645 1 98.38 180 TYR B CA 1
ATOM 4010 C C . TYR B 1 180 ? 5.555 10.961 -8.797 1 98.38 180 TYR B C 1
ATOM 4012 O O . TYR B 1 180 ? 6.559 10.297 -9.062 1 98.38 180 TYR B O 1
ATOM 4020 N N . GLY B 1 181 ? 5.168 11.969 -9.609 1 97.62 181 GLY B N 1
ATOM 4021 C CA . GLY B 1 181 ? 6.086 12.609 -10.531 1 97.62 181 GLY B CA 1
ATOM 4022 C C . GLY B 1 181 ? 5.992 12.07 -11.945 1 97.62 181 GLY B C 1
ATOM 4023 O O . GLY B 1 181 ? 6.793 12.43 -12.812 1 97.62 181 GLY B O 1
ATOM 4024 N N . ALA B 1 182 ? 5.066 11.094 -12.203 1 97.38 182 ALA B N 1
ATOM 4025 C CA . ALA B 1 182 ? 4.852 10.523 -13.531 1 97.38 182 ALA B CA 1
ATOM 4026 C C . ALA B 1 182 ? 6.148 9.969 -14.102 1 97.38 182 ALA B C 1
ATOM 4028 O O . ALA B 1 182 ? 6.488 10.234 -15.258 1 97.38 182 ALA B O 1
ATOM 4029 N N . GLY B 1 183 ? 6.895 9.328 -13.297 1 96.56 183 GLY B N 1
ATOM 4030 C CA . GLY B 1 183 ? 8.109 8.656 -13.727 1 96.56 183 GLY B CA 1
ATOM 4031 C C . GLY B 1 183 ? 9.336 9.539 -13.656 1 96.56 183 GLY B C 1
ATOM 4032 O O . GLY B 1 183 ? 10.453 9.086 -13.914 1 96.56 183 GLY B O 1
ATOM 4033 N N . GLN B 1 184 ? 9.125 10.781 -13.32 1 97.31 184 GLN B N 1
ATOM 4034 C CA . GLN B 1 184 ? 10.227 11.734 -13.242 1 97.31 184 GLN B CA 1
ATOM 4035 C C . GLN B 1 184 ? 10.562 12.078 -11.797 1 97.31 184 GLN B C 1
ATOM 4037 O O . GLN B 1 184 ? 9.781 12.75 -11.117 1 97.31 184 GLN B O 1
ATOM 4042 N N . PRO B 1 185 ? 11.766 11.727 -11.352 1 96.19 185 PRO B N 1
ATOM 4043 C CA . PRO B 1 185 ? 12.109 11.898 -9.938 1 96.19 185 PRO B CA 1
ATOM 4044 C C . PRO B 1 185 ? 12.023 13.352 -9.477 1 96.19 185 PRO B C 1
ATOM 4046 O O . PRO B 1 185 ? 11.625 13.617 -8.344 1 96.19 185 PRO B O 1
ATOM 4049 N N . GLN B 1 186 ? 12.352 14.305 -10.344 1 96.56 186 GLN B N 1
ATOM 4050 C CA . GLN B 1 186 ? 12.391 15.711 -9.953 1 96.56 186 GLN B CA 1
ATOM 4051 C C . GLN B 1 186 ? 10.984 16.297 -9.852 1 96.56 186 GLN B C 1
ATOM 4053 O O . GLN B 1 186 ? 10.805 17.406 -9.344 1 96.56 186 GLN B O 1
ATOM 4058 N N . ARG B 1 187 ? 9.984 15.516 -10.32 1 97.5 187 ARG B N 1
ATOM 4059 C CA . ARG B 1 187 ? 8.609 16 -10.305 1 97.5 187 ARG B CA 1
ATOM 4060 C C . ARG B 1 187 ? 7.809 15.359 -9.18 1 97.5 187 ARG B C 1
ATOM 4062 O O . ARG B 1 187 ? 6.633 15.68 -8.984 1 97.5 187 ARG B O 1
ATOM 4069 N N . LEU B 1 188 ? 8.5 14.477 -8.477 1 97.75 188 LEU B N 1
ATOM 4070 C CA . LEU B 1 188 ? 7.859 13.922 -7.285 1 97.75 188 LEU B CA 1
ATOM 4071 C C . LEU B 1 188 ? 7.426 15.031 -6.332 1 97.75 188 LEU B C 1
ATOM 4073 O O . LEU B 1 188 ? 8.227 15.891 -5.973 1 97.75 188 LEU B O 1
ATOM 4077 N N . HIS B 1 189 ? 6.133 14.984 -5.977 1 98.56 189 HIS B N 1
ATOM 4078 C CA . HIS B 1 189 ? 5.652 16.047 -5.09 1 98.56 189 HIS B CA 1
ATOM 4079 C C . HIS B 1 189 ? 6.457 16.078 -3.793 1 98.56 189 HIS B C 1
ATOM 4081 O O . HIS B 1 189 ? 6.68 17.156 -3.227 1 98.56 189 HIS B O 1
ATOM 4087 N N . GLN B 1 190 ? 6.895 14.945 -3.271 1 98.56 190 GLN B N 1
ATOM 4088 C CA . GLN B 1 190 ? 7.77 14.875 -2.105 1 98.56 190 GLN B CA 1
ATOM 4089 C C . GLN B 1 190 ? 9.07 15.641 -2.348 1 98.56 190 GLN B C 1
ATOM 4091 O O . GLN B 1 190 ? 9.539 16.359 -1.468 1 98.56 190 GLN B O 1
ATOM 4096 N N . GLN B 1 191 ? 9.609 15.484 -3.57 1 98.44 191 GLN B N 1
ATOM 4097 C CA . GLN B 1 191 ? 10.852 16.172 -3.924 1 98.44 191 GLN B CA 1
ATOM 4098 C C . GLN B 1 191 ? 10.617 17.672 -4.094 1 98.44 191 GLN B C 1
ATOM 4100 O O . GLN B 1 191 ? 11.422 18.484 -3.646 1 98.44 191 GLN B O 1
ATOM 4105 N N . LEU B 1 192 ? 9.516 18.016 -4.734 1 98.69 192 LEU B N 1
ATOM 4106 C CA . LEU B 1 192 ? 9.164 19.422 -4.879 1 98.69 192 LEU B CA 1
ATOM 4107 C C . LEU B 1 192 ? 9.07 20.109 -3.518 1 98.69 192 LEU B C 1
ATOM 4109 O O . LEU B 1 192 ? 9.523 21.234 -3.355 1 98.69 192 LEU B O 1
ATOM 4113 N N . PHE B 1 193 ? 8.492 19.438 -2.557 1 98.81 193 PHE B N 1
ATOM 4114 C CA . PHE B 1 193 ? 8.383 20.031 -1.229 1 98.81 193 PHE B CA 1
ATOM 4115 C C . PHE B 1 193 ? 9.742 20.125 -0.559 1 98.81 193 PHE B C 1
ATOM 4117 O O . PHE B 1 193 ? 10.039 21.094 0.137 1 98.81 193 PHE B O 1
ATOM 4124 N N . ALA B 1 194 ? 10.523 19.047 -0.703 1 98.75 194 ALA B N 1
ATOM 4125 C CA . ALA B 1 194 ? 11.883 19.109 -0.17 1 98.75 194 ALA B CA 1
ATOM 4126 C C . ALA B 1 194 ? 12.633 20.312 -0.729 1 98.75 194 ALA B C 1
ATOM 4128 O O . ALA B 1 194 ? 13.328 21.016 0.009 1 98.75 194 ALA B O 1
ATOM 4129 N N . ASP B 1 195 ? 12.523 20.547 -2.018 1 98.75 195 ASP B N 1
ATOM 4130 C CA . ASP B 1 195 ? 13.164 21.688 -2.66 1 98.75 195 ASP B CA 1
ATOM 4131 C C . ASP B 1 195 ? 12.656 23 -2.072 1 98.75 195 ASP B C 1
ATOM 4133 O O . ASP B 1 195 ? 13.438 23.938 -1.854 1 98.75 195 ASP B O 1
ATOM 4137 N N . LEU B 1 196 ? 11.352 23.062 -1.824 1 98.81 196 LEU B N 1
ATOM 4138 C CA . LEU B 1 196 ? 10.742 24.219 -1.175 1 98.81 196 LEU B CA 1
ATOM 4139 C C . LEU B 1 196 ? 11.359 24.453 0.201 1 98.81 196 LEU B C 1
ATOM 4141 O O . LEU B 1 196 ? 11.664 25.594 0.56 1 98.81 196 LEU B O 1
ATOM 4145 N N . MET B 1 197 ? 11.547 23.453 0.969 1 98.75 197 MET B N 1
ATOM 4146 C CA . MET B 1 197 ? 12.102 23.578 2.314 1 98.75 197 MET B CA 1
ATOM 4147 C C . MET B 1 197 ? 13.531 24.125 2.268 1 98.75 197 MET B C 1
ATOM 4149 O O . MET B 1 197 ? 13.867 25.047 3.002 1 98.75 197 MET B O 1
ATOM 4153 N N . VAL B 1 198 ? 14.328 23.562 1.352 1 98.81 198 VAL B N 1
ATOM 4154 C CA . VAL B 1 198 ? 15.703 24.031 1.201 1 98.81 198 VAL B CA 1
ATOM 4155 C C . VAL B 1 198 ? 15.711 25.516 0.83 1 98.81 198 VAL B C 1
ATOM 4157 O O . VAL B 1 198 ? 16.422 26.297 1.443 1 98.81 198 VAL B O 1
ATOM 4160 N N . ALA B 1 199 ? 14.898 25.875 -0.125 1 98.88 199 ALA B N 1
ATOM 4161 C CA . ALA B 1 199 ? 14.844 27.25 -0.609 1 98.88 199 ALA B CA 1
ATOM 4162 C C . ALA B 1 199 ? 14.375 28.203 0.491 1 98.88 199 ALA B C 1
ATOM 4164 O O . ALA B 1 199 ? 14.758 29.375 0.514 1 98.88 199 ALA B O 1
ATOM 4165 N N . ALA B 1 200 ? 13.578 27.734 1.418 1 98.69 200 ALA B N 1
ATOM 4166 C CA . ALA B 1 200 ? 13.039 28.531 2.518 1 98.69 200 ALA B CA 1
ATOM 4167 C C . ALA B 1 200 ? 13.992 28.531 3.707 1 98.69 200 ALA B C 1
ATOM 4169 O O . ALA B 1 200 ? 13.656 29.062 4.773 1 98.69 200 ALA B O 1
ATOM 4170 N N . GLY B 1 201 ? 15.148 27.891 3.512 1 98.38 201 GLY B N 1
ATOM 4171 C CA . GLY B 1 201 ? 16.125 27.844 4.586 1 98.38 201 GLY B CA 1
ATOM 4172 C C . GLY B 1 201 ? 15.789 26.828 5.656 1 98.38 201 GLY B C 1
ATOM 4173 O O . GLY B 1 201 ? 16.203 26.969 6.812 1 98.38 201 GLY B O 1
ATOM 4174 N N . LEU B 1 202 ? 14.961 25.875 5.34 1 98.5 202 LEU B N 1
ATOM 4175 C CA . LEU B 1 202 ? 14.547 24.828 6.27 1 98.5 202 LEU B CA 1
ATOM 4176 C C . LEU B 1 202 ? 15.25 23.516 5.957 1 98.5 202 LEU B C 1
ATOM 4178 O O . LEU B 1 202 ? 15.859 23.359 4.895 1 98.5 202 LEU B O 1
ATOM 4182 N N . ASP B 1 203 ? 15.266 22.531 6.918 1 97.88 203 ASP B N 1
ATOM 4183 C CA . ASP B 1 203 ? 15.859 21.219 6.758 1 97.88 203 ASP B CA 1
ATOM 4184 C C . ASP B 1 203 ? 14.883 20.25 6.078 1 97.88 203 ASP B C 1
ATOM 4186 O O . ASP B 1 203 ? 13.797 19.984 6.605 1 97.88 203 ASP B O 1
ATOM 4190 N N . PRO B 1 204 ? 15.195 19.766 4.934 1 97.69 204 PRO B N 1
ATOM 4191 C CA . PRO B 1 204 ? 14.273 18.891 4.191 1 97.69 204 PRO B CA 1
ATOM 4192 C C . PRO B 1 204 ? 14.336 17.438 4.645 1 97.69 204 PRO B C 1
ATOM 4194 O O . PRO B 1 204 ? 13.688 16.578 4.055 1 97.69 204 PRO B O 1
ATOM 4197 N N . THR B 1 205 ? 15.102 17.109 5.711 1 97.25 205 THR B N 1
ATOM 4198 C CA . THR B 1 205 ? 15.234 15.727 6.164 1 97.25 205 THR B CA 1
ATOM 4199 C C . THR B 1 205 ? 13.891 15.172 6.621 1 97.25 205 THR B C 1
ATOM 4201 O O . THR B 1 205 ? 13.133 15.852 7.316 1 97.25 205 THR B O 1
ATOM 4204 N N . TYR B 1 206 ? 13.633 13.93 6.156 1 97.62 206 TYR B N 1
ATOM 4205 C CA . TYR B 1 206 ? 12.383 13.234 6.457 1 97.62 206 TYR B CA 1
ATOM 4206 C C . TYR B 1 206 ? 12.148 13.148 7.961 1 97.62 206 TYR B C 1
ATOM 4208 O O . TYR B 1 206 ? 13 12.641 8.695 1 97.62 206 TYR B O 1
ATOM 4216 N N . LEU B 1 207 ? 11.031 13.75 8.5 1 97.75 207 LEU B N 1
ATOM 4217 C CA . LEU B 1 207 ? 10.539 13.75 9.875 1 97.75 207 LEU B CA 1
ATOM 4218 C C . LEU B 1 207 ? 11.484 14.508 10.797 1 97.75 207 LEU B C 1
ATOM 4220 O O . LEU B 1 207 ? 11.461 14.32 12.016 1 97.75 207 LEU B O 1
ATOM 4224 N N . HIS B 1 208 ? 12.258 15.375 10.258 1 96.75 208 HIS B N 1
ATOM 4225 C CA . HIS B 1 208 ? 13.195 16.172 11.047 1 96.75 208 HIS B CA 1
ATOM 4226 C C . HIS B 1 208 ? 12.453 17.031 12.07 1 96.75 208 HIS B C 1
ATOM 4228 O O . HIS B 1 208 ? 12.93 17.219 13.195 1 96.75 208 HIS B O 1
ATOM 4234 N N . TYR B 1 209 ? 11.258 17.516 11.719 1 97.75 209 TYR B N 1
ATOM 4235 C CA . TYR B 1 209 ? 10.594 18.531 12.539 1 97.75 209 TYR B CA 1
ATOM 4236 C C . TYR B 1 209 ? 9.484 17.906 13.383 1 97.75 209 TYR B C 1
ATOM 4238 O O . TYR B 1 209 ? 8.625 18.625 13.898 1 97.75 209 TYR B O 1
ATOM 4246 N N . VAL B 1 210 ? 9.469 16.594 13.539 1 97.81 210 VAL B N 1
ATOM 4247 C CA . VAL B 1 210 ? 8.398 15.914 14.258 1 97.81 210 VAL B CA 1
ATOM 4248 C C . VAL B 1 210 ? 8.336 16.438 15.695 1 97.81 210 VAL B C 1
ATOM 4250 O O . VAL B 1 210 ? 7.25 16.531 16.281 1 97.81 210 VAL B O 1
ATOM 4253 N N . ASP B 1 211 ? 9.422 16.891 16.25 1 96.5 211 ASP B N 1
ATOM 4254 C CA . ASP B 1 211 ? 9.461 17.359 17.625 1 96.5 211 ASP B CA 1
ATOM 4255 C C . ASP B 1 211 ? 9.008 18.812 17.719 1 96.5 211 ASP B C 1
ATOM 4257 O O . ASP B 1 211 ? 8.727 19.312 18.812 1 96.5 211 ASP B O 1
ATOM 4261 N N . ALA B 1 212 ? 8.906 19.453 16.594 1 97.75 212 ALA B N 1
ATOM 4262 C CA . ALA B 1 212 ? 8.609 20.891 16.609 1 97.75 212 ALA B CA 1
ATOM 4263 C C . ALA B 1 212 ? 7.145 21.156 16.266 1 97.75 212 ALA B C 1
ATOM 4265 O O . ALA B 1 212 ? 6.594 22.188 16.641 1 97.75 212 ALA B O 1
ATOM 4266 N N . VAL B 1 213 ? 6.492 20.25 15.648 1 98.44 213 VAL B N 1
ATOM 4267 C CA . VAL B 1 213 ? 5.145 20.516 15.156 1 98.44 213 VAL B CA 1
ATOM 4268 C C . VAL B 1 213 ? 4.133 20.281 16.281 1 98.44 213 VAL B C 1
ATOM 4270 O O . VAL B 1 213 ? 4.422 19.578 17.25 1 98.44 213 VAL B O 1
ATOM 4273 N N . ALA B 1 214 ? 2.979 20.906 16.172 1 97.94 214 ALA B N 1
ATOM 4274 C CA . ALA B 1 214 ? 1.876 20.75 17.125 1 97.94 214 ALA B CA 1
ATOM 4275 C C . ALA B 1 214 ? 1.21 19.391 16.969 1 97.94 214 ALA B C 1
ATOM 4277 O O . ALA B 1 214 ? 1.346 18.734 15.938 1 97.94 214 ALA B O 1
ATOM 4278 N N . ALA B 1 215 ? 0.507 18.953 17.984 1 98.56 215 ALA B N 1
ATOM 4279 C CA . ALA B 1 215 ? -0.229 17.688 17.969 1 98.56 215 ALA B CA 1
ATOM 4280 C C . ALA B 1 215 ? -1.196 17.625 16.797 1 98.56 215 ALA B C 1
ATOM 4282 O O . ALA B 1 215 ? -1.423 16.562 16.219 1 98.56 215 ALA B O 1
ATOM 4283 N N . GLU B 1 216 ? -1.748 18.812 16.469 1 98.75 216 GLU B N 1
ATOM 4284 C CA . GLU B 1 216 ? -2.744 18.891 15.398 1 98.75 216 GLU B CA 1
ATOM 4285 C C . GLU B 1 216 ? -2.141 18.516 14.047 1 98.75 216 GLU B C 1
ATOM 4287 O O . GLU B 1 216 ? -2.818 17.922 13.203 1 98.75 216 GLU B O 1
ATOM 4292 N N . SER B 1 217 ? -0.834 18.828 13.828 1 98.75 217 SER B N 1
ATOM 4293 C CA . SER B 1 217 ? -0.142 18.438 12.609 1 98.75 217 SER B CA 1
ATOM 4294 C C . SER B 1 217 ? -0.005 16.906 12.516 1 98.75 217 SER B C 1
ATOM 4296 O O . SER B 1 217 ? -0.189 16.328 11.445 1 98.75 217 SER B O 1
ATOM 4298 N N . LEU B 1 218 ? 0.308 16.297 13.641 1 98.88 218 LEU B N 1
ATOM 4299 C CA . LEU B 1 218 ? 0.448 14.852 13.672 1 98.88 218 LEU B CA 1
ATOM 4300 C C . LEU B 1 218 ? -0.9 14.172 13.469 1 98.88 218 LEU B C 1
ATOM 4302 O O . LEU B 1 218 ? -0.988 13.156 12.773 1 98.88 218 LEU B O 1
ATOM 4306 N N . ALA B 1 219 ? -1.953 14.75 14.07 1 98.94 219 ALA B N 1
ATOM 4307 C CA . ALA B 1 219 ? -3.291 14.18 13.945 1 98.94 219 ALA B CA 1
ATOM 4308 C C . ALA B 1 219 ? -3.727 14.109 12.484 1 98.94 219 ALA B C 1
ATOM 4310 O O . ALA B 1 219 ? -4.316 13.117 12.055 1 98.94 219 ALA B O 1
ATOM 4311 N N . ALA B 1 220 ? -3.414 15.141 11.727 1 98.88 220 ALA B N 1
ATOM 4312 C CA . ALA B 1 220 ? -3.795 15.188 10.32 1 98.88 220 ALA B CA 1
ATOM 4313 C C . ALA B 1 220 ? -3.137 14.062 9.531 1 98.88 220 ALA B C 1
ATOM 4315 O O . ALA B 1 220 ? -3.789 13.398 8.719 1 98.88 220 ALA B O 1
ATOM 4316 N N . VAL B 1 221 ? -1.918 13.758 9.805 1 98.81 221 VAL B N 1
ATOM 4317 C CA . VAL B 1 221 ? -1.172 12.75 9.062 1 98.81 221 VAL B CA 1
ATOM 4318 C C . VAL B 1 221 ? -1.522 11.359 9.594 1 98.81 221 VAL B C 1
ATOM 4320 O O . VAL B 1 221 ? -1.63 10.398 8.82 1 98.81 221 VAL B O 1
ATOM 4323 N N . ASN B 1 222 ? -1.687 11.273 10.938 1 98.94 222 ASN B N 1
ATOM 4324 C CA . ASN B 1 222 ? -2.051 9.992 11.539 1 98.94 222 ASN B CA 1
ATOM 4325 C C . ASN B 1 222 ? -3.41 9.508 11.039 1 98.94 222 ASN B C 1
ATOM 4327 O O . ASN B 1 222 ? -3.621 8.305 10.875 1 98.94 222 ASN B O 1
ATOM 4331 N N . LEU B 1 223 ? -4.328 10.43 10.812 1 98.94 223 LEU B N 1
ATOM 4332 C CA . LEU B 1 223 ? -5.637 10.055 10.289 1 98.94 223 LEU B CA 1
ATOM 4333 C C . LEU B 1 223 ? -5.504 9.391 8.922 1 98.94 223 LEU B C 1
ATOM 4335 O O . LEU B 1 223 ? -6.102 8.336 8.68 1 98.94 223 LEU B O 1
ATOM 4339 N N . MET B 1 224 ? -4.656 9.953 8.031 1 98.81 224 MET B N 1
ATOM 4340 C CA . MET B 1 224 ? -4.414 9.375 6.711 1 98.81 224 MET B CA 1
ATOM 4341 C C . MET B 1 224 ? -3.846 7.965 6.828 1 98.81 224 MET B C 1
ATOM 4343 O O . MET B 1 224 ? -4.293 7.055 6.133 1 98.81 224 MET B O 1
ATOM 4347 N N . SER B 1 225 ? -2.908 7.84 7.703 1 98.88 225 SER B N 1
ATOM 4348 C CA . SER B 1 225 ? -2.273 6.539 7.883 1 98.88 225 SER B CA 1
ATOM 4349 C C . SER B 1 225 ? -3.26 5.508 8.422 1 98.88 225 SER B C 1
ATOM 4351 O O . SER B 1 225 ? -3.283 4.363 7.965 1 98.88 225 SER B O 1
ATOM 4353 N N . MET B 1 226 ? -4.082 5.961 9.43 1 98.94 226 MET B N 1
ATOM 4354 C CA . MET B 1 226 ? -5.094 5.059 9.969 1 98.94 226 MET B CA 1
ATOM 4355 C C . MET B 1 226 ? -6.047 4.594 8.875 1 98.94 226 MET B C 1
ATOM 4357 O O . MET B 1 226 ? -6.297 3.395 8.727 1 98.94 226 MET B O 1
ATOM 4361 N N . PHE B 1 227 ? -6.547 5.508 8.094 1 98.94 227 PHE B N 1
ATOM 4362 C CA . PHE B 1 227 ? -7.461 5.164 7.012 1 98.94 227 PHE B CA 1
ATOM 4363 C C . PHE B 1 227 ? -6.785 4.234 6.012 1 98.94 227 PHE B C 1
ATOM 4365 O O . PHE B 1 227 ? -7.348 3.201 5.637 1 98.94 227 PHE B O 1
ATOM 4372 N N . GLY B 1 228 ? -5.547 4.566 5.598 1 98.75 228 GLY B N 1
ATOM 4373 C CA . GLY B 1 228 ? -4.848 3.805 4.578 1 98.75 228 GLY B CA 1
ATOM 4374 C C . GLY B 1 228 ? -4.492 2.398 5.023 1 98.75 228 GLY B C 1
ATOM 4375 O O . GLY B 1 228 ? -4.535 1.459 4.227 1 98.75 228 GLY B O 1
ATOM 4376 N N . LEU B 1 229 ? -4.203 2.197 6.293 1 98.69 229 LEU B N 1
ATOM 4377 C CA . LEU B 1 229 ? -3.672 0.93 6.781 1 98.69 229 LEU B CA 1
ATOM 4378 C C . LEU B 1 229 ? -4.801 -0.022 7.164 1 98.69 229 LEU B C 1
ATOM 4380 O O . LEU B 1 229 ? -4.562 -1.209 7.398 1 98.69 229 LEU B O 1
ATOM 4384 N N . HIS B 1 230 ? -6.043 0.442 7.199 1 98.69 230 HIS B N 1
ATOM 4385 C CA . HIS B 1 230 ? -7.164 -0.415 7.555 1 98.69 230 HIS B CA 1
ATOM 4386 C C . HIS B 1 230 ? -8.109 -0.612 6.371 1 98.69 230 HIS B C 1
ATOM 4388 O O . HIS B 1 230 ? -8.773 0.332 5.938 1 98.69 230 HIS B O 1
ATOM 4394 N N . ARG B 1 231 ? -8.234 -1.802 5.969 1 98.06 231 ARG B N 1
ATOM 4395 C CA . ARG B 1 231 ? -9.094 -2.139 4.84 1 98.06 231 ARG B CA 1
ATOM 4396 C C . ARG B 1 231 ? -10.531 -1.689 5.09 1 98.06 231 ARG B C 1
ATOM 4398 O O . ARG B 1 231 ? -11.203 -1.205 4.176 1 98.06 231 ARG B O 1
ATOM 4405 N N . SER B 1 232 ? -11 -1.807 6.312 1 98 232 SER B N 1
ATOM 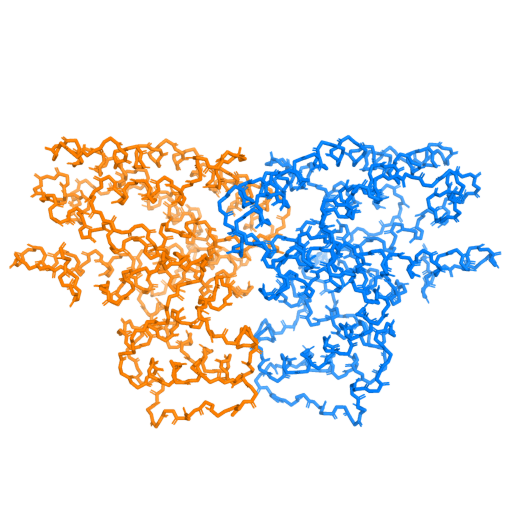4406 C CA . SER B 1 232 ? -12.375 -1.459 6.656 1 98 2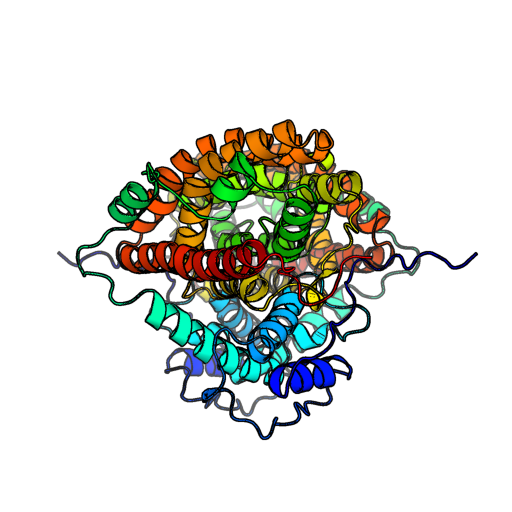32 SER B CA 1
ATOM 4407 C C . SER B 1 232 ? -12.609 0.043 6.535 1 98 232 SER B C 1
ATOM 4409 O O . SER B 1 232 ? -13.758 0.497 6.531 1 98 232 SER B O 1
ATOM 4411 N N . LEU B 1 233 ? -11.539 0.809 6.418 1 98.75 233 LEU B N 1
ATOM 4412 C CA . LEU B 1 233 ? -11.641 2.262 6.332 1 98.75 233 LEU B CA 1
ATOM 4413 C C . LEU B 1 233 ? -11.227 2.752 4.945 1 98.75 233 LEU B C 1
ATOM 4415 O O . LEU B 1 233 ? -10.945 3.939 4.762 1 98.75 233 LEU B O 1
ATOM 4419 N N . ARG B 1 234 ? -11.203 1.869 3.941 1 98.62 234 ARG B N 1
ATOM 4420 C CA . ARG B 1 234 ? -10.711 2.207 2.609 1 98.62 234 ARG B CA 1
ATOM 4421 C C . ARG B 1 234 ? -11.578 3.279 1.962 1 98.62 234 ARG B C 1
ATOM 4423 O O . ARG B 1 234 ? -11.078 4.133 1.229 1 98.62 234 ARG B O 1
ATOM 4430 N N . ALA B 1 235 ? -12.883 3.25 2.207 1 98.81 235 ALA B N 1
ATOM 4431 C CA . ALA B 1 235 ? -13.75 4.273 1.632 1 98.81 235 ALA B CA 1
ATOM 4432 C C . ALA B 1 235 ? -13.531 5.621 2.309 1 98.81 235 ALA B C 1
ATOM 4434 O O . ALA B 1 235 ? -13.625 6.668 1.665 1 98.81 235 ALA B O 1
ATOM 4435 N N . ALA B 1 236 ? -13.266 5.598 3.609 1 98.94 236 ALA B N 1
ATOM 4436 C CA . ALA B 1 236 ? -12.891 6.828 4.305 1 98.94 236 ALA B CA 1
ATOM 4437 C C . ALA B 1 236 ? -11.594 7.406 3.736 1 98.94 236 ALA B C 1
ATOM 4439 O O . ALA B 1 236 ? -11.469 8.625 3.592 1 98.94 236 ALA B O 1
ATOM 4440 N N . ALA B 1 237 ? -10.648 6.512 3.422 1 98.94 237 ALA B N 1
ATOM 4441 C CA . ALA B 1 237 ? -9.414 6.953 2.785 1 98.94 237 ALA B CA 1
ATOM 4442 C C . ALA B 1 237 ? -9.703 7.668 1.466 1 98.94 237 ALA B C 1
ATOM 4444 O O . ALA B 1 237 ? -9.117 8.719 1.181 1 98.94 237 ALA B O 1
ATOM 4445 N N . ILE B 1 238 ? -10.609 7.141 0.703 1 98.94 238 ILE B N 1
ATOM 4446 C CA . ILE B 1 238 ? -10.961 7.711 -0.593 1 98.94 238 ILE B CA 1
ATOM 4447 C C . ILE B 1 238 ? -11.695 9.031 -0.393 1 98.94 238 ILE B C 1
ATOM 4449 O O . ILE B 1 238 ? -11.461 9.992 -1.132 1 98.94 238 ILE B O 1
ATOM 4453 N N . GLY B 1 239 ? -12.57 9.102 0.593 1 98.94 239 GLY B N 1
ATOM 4454 C CA . GLY B 1 239 ? -13.211 10.359 0.919 1 98.94 239 GLY B CA 1
ATOM 4455 C C . GLY B 1 239 ? -12.234 11.438 1.339 1 98.94 239 GLY B C 1
ATOM 4456 O O . GLY B 1 239 ? -12.344 12.586 0.911 1 98.94 239 GLY B O 1
ATOM 4457 N N . HIS B 1 240 ? -11.344 11.07 2.234 1 98.88 240 HIS B N 1
ATOM 4458 C CA . HIS B 1 240 ? -10.281 11.977 2.662 1 98.88 240 HIS B CA 1
ATOM 4459 C C . HIS B 1 240 ? -9.492 12.5 1.468 1 98.88 240 HIS B C 1
ATOM 4461 O O . HIS B 1 240 ? -9.242 13.703 1.368 1 98.88 240 HIS B O 1
ATOM 4467 N N . PHE B 1 241 ? -9.148 11.594 0.553 1 98.75 241 PHE B N 1
ATOM 4468 C CA . PHE B 1 241 ? -8.414 11.914 -0.665 1 98.75 241 PHE B CA 1
ATOM 4469 C C . PHE B 1 241 ? -9.211 12.883 -1.532 1 98.75 241 PHE B C 1
ATOM 4471 O O . PHE B 1 241 ? -8.664 13.867 -2.035 1 98.75 241 PHE B O 1
ATOM 4478 N N . ALA B 1 242 ? -10.453 12.617 -1.698 1 98.75 242 ALA B N 1
ATOM 4479 C CA . ALA B 1 242 ? -11.328 13.484 -2.477 1 98.75 242 ALA B CA 1
ATOM 4480 C C . ALA B 1 242 ? -11.383 14.891 -1.875 1 98.75 242 ALA B C 1
ATOM 4482 O O . ALA B 1 242 ? -11.281 15.883 -2.594 1 98.75 242 ALA B O 1
ATOM 4483 N N . SER B 1 243 ? -11.531 14.961 -0.564 1 98.5 243 SER B N 1
ATOM 4484 C CA . SER B 1 243 ? -11.57 16.25 0.122 1 98.5 243 SER B CA 1
ATOM 4485 C C . SER B 1 243 ? -10.297 17.047 -0.123 1 98.5 243 SER B C 1
ATOM 4487 O O . SER B 1 243 ? -10.352 18.25 -0.386 1 98.5 243 SER B O 1
ATOM 4489 N N . THR B 1 244 ? -9.172 16.359 -0.05 1 98.06 244 THR B N 1
ATOM 4490 C CA . THR B 1 244 ? -7.879 16.984 -0.29 1 98.06 244 THR B CA 1
ATOM 4491 C C . THR B 1 244 ? -7.805 17.547 -1.707 1 98.06 244 THR B C 1
ATOM 4493 O O . THR B 1 244 ? -7.445 18.719 -1.901 1 98.06 244 THR B O 1
ATOM 4496 N N . GLU B 1 245 ? -8.195 16.797 -2.691 1 98 245 GLU B N 1
ATOM 4497 C CA . GLU B 1 245 ? -8.094 17.188 -4.094 1 98 245 GLU B CA 1
ATOM 4498 C C . GLU B 1 245 ? -9.031 18.344 -4.414 1 98 245 GLU B C 1
ATOM 4500 O O . GLU B 1 245 ? -8.719 19.188 -5.25 1 98 245 GLU B O 1
ATOM 4505 N N . ILE B 1 246 ? -10.156 18.359 -3.734 1 97.25 246 ILE B N 1
ATOM 4506 C CA . ILE B 1 246 ? -11.164 19.359 -4.008 1 97.25 246 ILE B CA 1
ATOM 4507 C C . ILE B 1 246 ? -10.758 20.688 -3.363 1 97.25 246 ILE B C 1
ATOM 4509 O O . ILE B 1 246 ? -10.906 21.75 -3.971 1 97.25 246 ILE B O 1
ATOM 4513 N N . THR B 1 247 ? -10.211 20.672 -2.193 1 96 247 THR B N 1
ATOM 4514 C CA . THR B 1 247 ? -9.992 21.891 -1.433 1 96 247 THR B CA 1
ATOM 4515 C C . THR B 1 247 ? -8.57 22.406 -1.645 1 96 247 THR B C 1
ATOM 4517 O O . THR B 1 247 ? -8.273 23.578 -1.35 1 96 247 THR B O 1
ATOM 4520 N N . SER B 1 248 ? -7.676 21.594 -2.221 1 95.69 248 SER B N 1
ATOM 4521 C CA . SER B 1 248 ? -6.27 21.938 -2.377 1 95.69 248 SER B CA 1
ATOM 4522 C C . SER B 1 248 ? -6.09 23.078 -3.387 1 95.69 248 SER B C 1
ATOM 4524 O O . SER B 1 248 ? -5.348 24.031 -3.135 1 95.69 248 SER B O 1
ATOM 4526 N N . PRO B 1 249 ? -6.789 23.141 -4.574 1 95.38 249 PRO B N 1
ATOM 4527 C CA . PRO B 1 249 ? -6.484 24.141 -5.586 1 95.38 249 PRO B CA 1
ATOM 4528 C C . PRO B 1 249 ? -6.77 25.562 -5.105 1 95.38 249 PRO B C 1
ATOM 4530 O O . PRO B 1 249 ? -5.898 26.438 -5.184 1 95.38 249 PRO B O 1
ATOM 4533 N N . PRO B 1 250 ? -7.902 25.875 -4.559 1 95.25 250 PRO B N 1
ATOM 4534 C CA . PRO B 1 250 ? -8.117 27.234 -4.09 1 95.25 250 PRO B CA 1
ATOM 4535 C C . PRO B 1 250 ? -7.172 27.641 -2.957 1 95.25 250 PRO B C 1
ATOM 4537 O O . PRO B 1 250 ? -6.695 28.766 -2.912 1 95.25 250 PRO B O 1
ATOM 4540 N N . GLY B 1 251 ? -6.91 26.719 -2.027 1 96 251 GLY B N 1
ATOM 4541 C CA . GLY B 1 251 ? -5.93 26.984 -0.988 1 96 251 GLY B CA 1
ATOM 4542 C C . GLY B 1 251 ? -4.543 27.266 -1.535 1 96 251 GLY B C 1
ATOM 4543 O O . GLY B 1 251 ? -3.877 28.219 -1.103 1 96 251 GLY B O 1
ATOM 4544 N N . SER B 1 252 ? -4.137 26.453 -2.488 1 97.88 252 SER B N 1
ATOM 4545 C CA . SER B 1 252 ? -2.826 26.609 -3.109 1 97.88 252 SER B CA 1
ATOM 4546 C C . SER B 1 252 ? -2.729 27.922 -3.865 1 97.88 252 SER B C 1
ATOM 4548 O O . SER B 1 252 ? -1.672 28.562 -3.879 1 97.88 252 SER B O 1
ATOM 4550 N N . ARG B 1 253 ? -3.789 28.328 -4.516 1 97.56 253 ARG B N 1
ATOM 4551 C CA . ARG B 1 253 ? -3.803 29.625 -5.195 1 97.56 253 ARG B CA 1
ATOM 4552 C C . ARG B 1 253 ? -3.521 30.766 -4.219 1 97.56 253 ARG B C 1
ATOM 4554 O O . ARG B 1 253 ? -2.752 31.672 -4.523 1 97.56 253 ARG B O 1
ATOM 4561 N N . ARG B 1 254 ? -4.137 30.734 -3.078 1 97.88 254 ARG B N 1
ATOM 4562 C CA . ARG B 1 254 ? -3.9 31.766 -2.068 1 97.88 254 ARG B CA 1
ATOM 4563 C C . ARG B 1 254 ? -2.459 31.734 -1.572 1 97.88 254 ARG B C 1
ATOM 4565 O O . ARG B 1 254 ? -1.853 32.781 -1.332 1 97.88 254 ARG B O 1
ATOM 4572 N N . PHE B 1 255 ? -1.91 30.531 -1.439 1 98.5 255 PHE B N 1
ATOM 4573 C CA . PHE B 1 255 ? -0.52 30.406 -1.017 1 98.5 255 PHE B CA 1
ATOM 4574 C C . PHE B 1 255 ? 0.418 30.984 -2.068 1 98.5 255 PHE B C 1
ATOM 4576 O O . PHE B 1 255 ? 1.432 31.594 -1.734 1 98.5 255 PHE B O 1
ATOM 4583 N N . VAL B 1 256 ? 0.104 30.75 -3.361 1 98.75 256 VAL B N 1
ATOM 4584 C CA . VAL B 1 256 ? 0.92 31.328 -4.426 1 98.75 256 VAL B CA 1
ATOM 4585 C C . VAL B 1 256 ? 0.936 32.844 -4.309 1 98.75 256 VAL B C 1
ATOM 4587 O O . VAL B 1 256 ? 1.998 33.469 -4.379 1 98.75 256 VAL B O 1
ATOM 4590 N N . VAL B 1 257 ? -0.221 33.469 -4.102 1 98.56 257 VAL B N 1
ATOM 4591 C CA . VAL B 1 257 ? -0.328 34.938 -3.934 1 98.56 257 VAL B CA 1
ATOM 4592 C C . VAL B 1 257 ? 0.489 35.375 -2.721 1 98.56 257 VAL B C 1
ATOM 4594 O O . VAL B 1 257 ? 1.252 36.344 -2.797 1 98.56 257 VAL B O 1
ATOM 4597 N N . ALA B 1 258 ? 0.329 34.656 -1.624 1 98.81 258 ALA B N 1
ATOM 4598 C CA . ALA B 1 258 ? 1.051 35 -0.396 1 98.81 258 ALA B CA 1
ATOM 4599 C C . ALA B 1 258 ? 2.559 34.938 -0.614 1 98.81 258 ALA B C 1
ATOM 4601 O O . ALA B 1 258 ? 3.289 35.844 -0.194 1 98.81 258 ALA B O 1
ATOM 4602 N N . LEU B 1 259 ? 3.008 33.875 -1.239 1 98.88 259 LEU B N 1
ATOM 4603 C CA . LEU B 1 259 ? 4.434 33.656 -1.449 1 98.88 259 LEU B CA 1
ATOM 4604 C C . LEU B 1 259 ? 5.027 34.719 -2.352 1 98.88 259 LEU B C 1
ATOM 4606 O O . LEU B 1 259 ? 6.137 35.219 -2.107 1 98.88 259 LEU B O 1
ATOM 4610 N N . ARG B 1 260 ? 4.309 35.094 -3.355 1 98.69 260 ARG B N 1
ATOM 4611 C CA . ARG B 1 260 ? 4.762 36.156 -4.238 1 98.69 260 ARG B CA 1
ATOM 4612 C C . ARG B 1 260 ? 4.809 37.5 -3.506 1 98.69 260 ARG B C 1
ATOM 4614 O O . ARG B 1 260 ? 5.766 38.25 -3.654 1 98.69 260 ARG B O 1
ATOM 4621 N N . ARG B 1 261 ? 3.756 37.781 -2.723 1 98.56 261 ARG B N 1
ATOM 4622 C CA . ARG B 1 261 ? 3.736 38.969 -1.907 1 98.56 261 ARG B CA 1
ATOM 4623 C C . ARG B 1 261 ? 4.953 39.031 -0.991 1 98.56 261 ARG B C 1
ATOM 4625 O O . ARG B 1 261 ? 5.512 40.125 -0.761 1 98.56 261 ARG B O 1
ATOM 4632 N N . MET B 1 262 ? 5.391 37.938 -0.537 1 98.5 262 MET B N 1
ATOM 4633 C CA . MET B 1 262 ? 6.496 37.844 0.412 1 98.5 262 MET B CA 1
ATOM 4634 C C . MET B 1 262 ? 7.832 37.75 -0.316 1 98.5 262 MET B C 1
ATOM 4636 O O . MET B 1 262 ? 8.883 37.625 0.315 1 98.5 262 MET B O 1
ATOM 4640 N N . ARG B 1 263 ? 7.812 37.75 -1.629 1 98.38 263 ARG B N 1
ATOM 4641 C CA . ARG B 1 263 ? 9 37.594 -2.463 1 98.38 263 ARG B CA 1
ATOM 4642 C C . ARG B 1 263 ? 9.758 36.344 -2.109 1 98.38 263 ARG B C 1
ATOM 4644 O O . ARG B 1 263 ? 10.984 36.344 -1.955 1 98.38 263 ARG B O 1
ATOM 4651 N N . ALA B 1 264 ? 9.016 35.312 -1.867 1 98.75 264 ALA B N 1
ATOM 4652 C CA . ALA B 1 264 ? 9.57 34 -1.519 1 98.75 264 ALA B CA 1
ATOM 4653 C C . ALA B 1 264 ? 10.352 33.406 -2.689 1 98.75 264 ALA B C 1
ATOM 4655 O O . ALA B 1 264 ? 10.141 33.781 -3.842 1 98.75 264 ALA B O 1
ATOM 4656 N N . PRO B 1 265 ? 11.305 32.438 -2.383 1 98.62 265 PRO B N 1
ATOM 4657 C CA . PRO B 1 265 ? 12.016 31.734 -3.451 1 98.62 265 PRO B CA 1
ATOM 4658 C C . PRO B 1 265 ? 11.07 31.031 -4.426 1 98.62 265 PRO B C 1
ATOM 4660 O O . PRO B 1 265 ? 9.992 30.594 -4.031 1 98.62 265 PRO B O 1
ATOM 4663 N N . GLN B 1 266 ? 11.523 30.844 -5.641 1 98.62 266 GLN B N 1
ATOM 4664 C CA . GLN B 1 266 ? 10.703 30.297 -6.719 1 98.62 266 GLN B CA 1
ATOM 4665 C C . GLN B 1 266 ? 10.297 28.859 -6.418 1 98.62 266 GLN B C 1
ATOM 4667 O O . GLN B 1 266 ? 9.203 28.422 -6.785 1 98.62 266 GLN B O 1
ATOM 4672 N N . GLU B 1 267 ? 11.148 28.109 -5.762 1 98.69 267 GLU B N 1
ATOM 4673 C CA . GLU B 1 267 ? 10.844 26.719 -5.41 1 98.69 267 GLU B CA 1
ATOM 4674 C C . GLU B 1 267 ? 9.609 26.641 -4.516 1 98.69 267 GLU B C 1
ATOM 4676 O O . GLU B 1 267 ? 8.836 25.672 -4.598 1 98.69 267 GLU B O 1
ATOM 4681 N N . CYS B 1 268 ? 9.438 27.641 -3.65 1 98.88 268 CYS B N 1
ATOM 4682 C CA . CYS B 1 268 ? 8.266 27.688 -2.785 1 98.88 268 CYS B CA 1
ATOM 4683 C C . CYS B 1 268 ? 7 27.938 -3.598 1 98.88 268 CYS B C 1
ATOM 4685 O O . CYS B 1 268 ? 5.98 27.281 -3.391 1 98.88 268 CYS B O 1
ATOM 4687 N N . VAL B 1 269 ? 7.09 28.828 -4.539 1 98.81 269 VAL B N 1
ATOM 4688 C CA . VAL B 1 269 ? 5.957 29.156 -5.398 1 98.81 269 VAL B CA 1
ATOM 4689 C C . VAL B 1 269 ? 5.625 27.969 -6.297 1 98.81 269 VAL B C 1
ATOM 4691 O O . VAL B 1 269 ? 4.453 27.641 -6.496 1 98.81 269 VAL B O 1
ATOM 4694 N N . ARG B 1 270 ? 6.637 27.297 -6.797 1 98.62 270 ARG B N 1
ATOM 4695 C CA . ARG B 1 270 ? 6.48 26.188 -7.734 1 98.62 270 ARG B CA 1
ATOM 4696 C C . ARG B 1 270 ? 5.672 25.062 -7.109 1 98.62 270 ARG B C 1
ATOM 4698 O O . ARG B 1 270 ? 4.797 24.484 -7.762 1 98.62 270 ARG B O 1
ATOM 4705 N N . PHE B 1 271 ? 5.973 24.734 -5.906 1 98.69 271 PHE B N 1
ATOM 4706 C CA . PHE B 1 271 ? 5.258 23.641 -5.254 1 98.69 271 PHE B CA 1
ATOM 4707 C C . PHE B 1 271 ? 3.756 23.906 -5.254 1 98.69 271 PHE B C 1
ATOM 4709 O O . PHE B 1 271 ? 2.973 23.047 -5.648 1 98.69 271 PHE B O 1
ATOM 4716 N N . TYR B 1 272 ? 3.336 25.031 -4.82 1 98.62 272 TYR B N 1
ATOM 4717 C CA . TYR B 1 272 ? 1.912 25.328 -4.695 1 98.62 272 TYR B CA 1
ATOM 4718 C C . TYR B 1 272 ? 1.287 25.594 -6.059 1 98.62 272 TYR B C 1
ATOM 4720 O O . TYR B 1 272 ? 0.121 25.266 -6.289 1 98.62 272 TYR B O 1
ATOM 4728 N N . SER B 1 273 ? 2.043 26.188 -7 1 98.38 273 SER B N 1
ATOM 4729 C CA . SER B 1 273 ? 1.526 26.391 -8.352 1 98.38 273 SER B CA 1
ATOM 473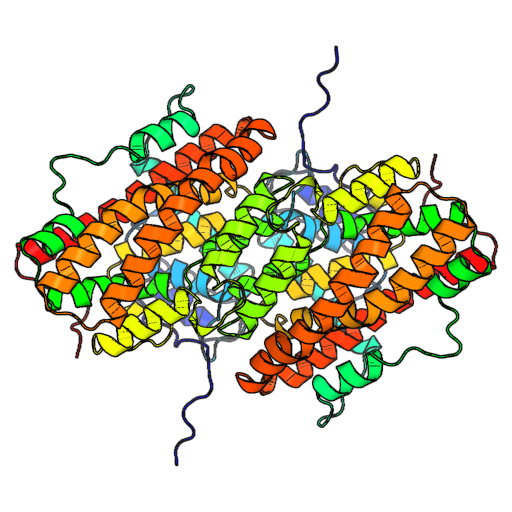0 C C . SER B 1 273 ? 1.229 25.062 -9.031 1 98.38 273 SER B C 1
ATOM 4732 O O . SER B 1 273 ? 0.242 24.938 -9.758 1 98.38 273 SER B O 1
ATOM 4734 N N . GLU B 1 274 ? 2.107 24.078 -8.789 1 97.62 274 GLU B N 1
ATOM 4735 C CA . GLU B 1 274 ? 1.873 22.719 -9.297 1 97.62 274 GLU B CA 1
ATOM 4736 C C . GLU B 1 274 ? 0.57 22.156 -8.758 1 97.62 274 GLU B C 1
ATOM 4738 O O . GLU B 1 274 ? -0.178 21.5 -9.484 1 97.62 274 GLU B O 1
ATOM 4743 N N . HIS B 1 275 ? 0.261 22.406 -7.531 1 97.25 275 HIS B N 1
ATOM 4744 C CA . HIS B 1 275 ? -0.937 21.875 -6.902 1 97.25 275 HIS B CA 1
ATOM 4745 C C . HIS B 1 275 ? -2.188 22.609 -7.371 1 97.25 275 HIS B C 1
ATOM 4747 O O . HIS B 1 275 ? -3.281 22.031 -7.383 1 97.25 275 HIS B O 1
ATOM 4753 N N . VAL B 1 276 ? -2.062 23.938 -7.758 1 96.56 276 VAL B N 1
ATOM 4754 C CA . VAL B 1 276 ? -3.195 24.656 -8.344 1 96.56 276 VAL B CA 1
ATOM 4755 C C . VAL B 1 276 ? -3.643 23.938 -9.625 1 96.56 276 VAL B C 1
ATOM 4757 O O . VAL B 1 276 ? -4.832 23.688 -9.812 1 96.56 276 VAL B O 1
ATOM 4760 N N . GLU B 1 277 ? -2.701 23.547 -10.445 1 92.38 277 GLU B N 1
ATOM 4761 C CA . GLU B 1 277 ? -2.988 22.969 -11.75 1 92.38 277 GLU B CA 1
ATOM 4762 C C . GLU B 1 277 ? -3.34 21.484 -11.633 1 92.38 277 GLU B C 1
ATOM 4764 O O . GLU B 1 277 ? -4.402 21.047 -12.086 1 92.38 277 GLU B O 1
ATOM 4769 N N . ALA B 1 278 ? -2.537 20.734 -10.984 1 89.31 278 ALA B N 1
ATOM 4770 C CA . ALA B 1 278 ? -2.678 19.281 -10.914 1 89.31 278 ALA B CA 1
ATOM 4771 C C . ALA B 1 278 ? -3.959 18.891 -10.18 1 89.31 278 ALA B C 1
ATOM 4773 O O . ALA B 1 278 ? -4.742 18.078 -10.68 1 89.31 278 ALA B O 1
ATOM 4774 N N . ASP B 1 279 ? -4.191 19.484 -9.047 1 90.81 279 ASP B N 1
ATOM 4775 C CA . ASP B 1 279 ? -5.309 19.062 -8.211 1 90.81 279 ASP B CA 1
ATOM 4776 C C . ASP B 1 279 ? -6.645 19.484 -8.82 1 90.81 279 ASP B C 1
ATOM 4778 O O . ASP B 1 279 ? -7.664 18.828 -8.617 1 90.81 279 ASP B O 1
ATOM 4782 N N . ALA B 1 280 ? -6.648 20.5 -9.656 1 89.12 280 ALA B N 1
ATOM 4783 C CA . ALA B 1 280 ? -7.859 20.891 -10.375 1 89.12 280 ALA B CA 1
ATOM 4784 C C . ALA B 1 280 ? -8.273 19.812 -11.375 1 89.12 280 ALA B C 1
ATOM 4786 O O . ALA B 1 280 ? -9.461 19.531 -11.531 1 89.12 280 ALA B O 1
ATOM 4787 N N . VAL B 1 281 ? -7.332 19.219 -11.984 1 90.31 281 VAL B N 1
ATOM 4788 C CA . VAL B 1 281 ? -7.582 18.141 -12.922 1 90.31 281 VAL B CA 1
ATOM 4789 C C . VAL B 1 281 ? -7.961 16.875 -12.148 1 90.31 281 VAL B C 1
ATOM 4791 O O . VAL B 1 281 ? -8.891 16.156 -12.539 1 90.31 281 VAL B O 1
ATOM 4794 N N . HIS B 1 282 ? -7.281 16.594 -11.062 1 95.38 282 HIS B N 1
ATOM 4795 C CA . HIS B 1 282 ? -7.492 15.391 -10.258 1 95.38 282 HIS B CA 1
ATOM 4796 C C . HIS B 1 282 ? -8.898 15.367 -9.656 1 95.38 282 HIS B C 1
ATOM 4798 O O . HIS B 1 282 ? -9.5 14.305 -9.508 1 95.38 282 HIS B O 1
ATOM 4804 N N . GLU B 1 283 ? -9.336 16.578 -9.297 1 94.69 283 GLU B N 1
ATOM 4805 C CA . GLU B 1 283 ? -10.648 16.656 -8.664 1 94.69 283 GLU B CA 1
ATOM 4806 C C . GLU B 1 283 ? -11.727 16 -9.531 1 94.69 283 GLU B C 1
ATOM 4808 O O . GLU B 1 283 ? -12.555 15.242 -9.039 1 94.69 283 GLU B O 1
ATOM 4813 N N . GLN B 1 284 ? -11.703 16.25 -10.766 1 92.94 284 GLN B N 1
ATOM 4814 C CA . GLN B 1 284 ? -12.711 15.711 -11.68 1 92.94 284 GLN B CA 1
ATOM 4815 C C . GLN B 1 284 ? -12.594 14.195 -11.789 1 92.94 284 GLN B C 1
ATOM 4817 O O . GLN B 1 284 ? -13.602 13.492 -11.766 1 92.94 284 GLN B O 1
ATOM 4822 N N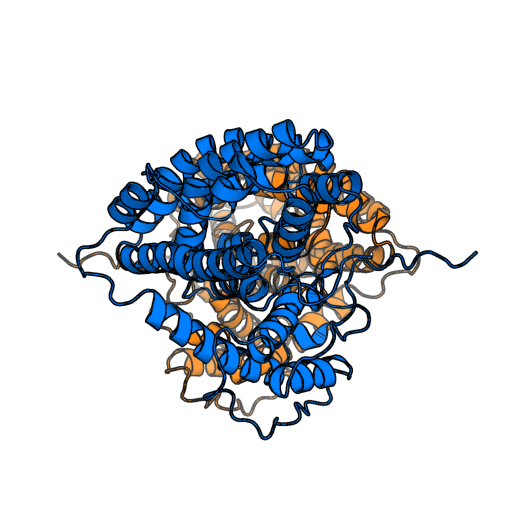 . VAL B 1 285 ? -11.414 13.719 -11.891 1 95.94 285 VAL B N 1
ATOM 4823 C CA . VAL B 1 285 ? -11.164 12.281 -11.977 1 95.94 285 VAL B CA 1
ATOM 4824 C C . VAL B 1 285 ? -11.617 11.602 -10.688 1 95.94 285 VAL B C 1
ATOM 4826 O O . VAL B 1 285 ? -12.297 10.57 -10.734 1 95.94 285 VAL B O 1
ATOM 4829 N N . VAL B 1 286 ? -11.312 12.219 -9.539 1 97.88 286 VAL B N 1
ATOM 4830 C CA . VAL B 1 286 ? -11.625 11.625 -8.242 1 97.88 286 VAL B CA 1
ATOM 4831 C C . VAL B 1 286 ? -13.141 11.57 -8.047 1 97.88 286 VAL B C 1
ATOM 4833 O O . VAL B 1 286 ? -13.672 10.57 -7.578 1 97.88 286 VAL B O 1
ATOM 4836 N N . ARG B 1 287 ? -13.844 12.609 -8.469 1 97.19 287 ARG B N 1
ATOM 4837 C CA . ARG B 1 287 ? -15.281 12.703 -8.281 1 97.19 287 ARG B CA 1
ATOM 4838 C C . ARG B 1 287 ? -16.016 11.602 -9.047 1 97.19 287 ARG B C 1
ATOM 4840 O O . ARG B 1 287 ? -16.812 10.867 -8.469 1 97.19 287 ARG B O 1
ATOM 4847 N N . THR B 1 288 ? -15.656 11.445 -10.258 1 96.38 288 THR B N 1
ATOM 4848 C CA . THR B 1 288 ? -16.469 10.594 -11.117 1 96.38 288 THR B CA 1
ATOM 4849 C C . THR B 1 288 ? -15.859 9.195 -11.219 1 96.38 288 THR B C 1
ATOM 4851 O O . THR B 1 288 ? -16.562 8.195 -11.039 1 96.38 288 THR B O 1
ATOM 4854 N N . ALA B 1 289 ? -14.602 9.133 -11.398 1 97.69 289 ALA B N 1
ATOM 4855 C CA . ALA B 1 289 ? -13.992 7.855 -11.773 1 97.69 289 ALA B CA 1
ATOM 4856 C C . ALA B 1 289 ? -13.508 7.094 -10.547 1 97.69 289 ALA B C 1
ATOM 4858 O O . ALA B 1 289 ? -13.383 5.867 -10.578 1 97.69 289 ALA B O 1
ATOM 4859 N N . VAL B 1 290 ? -13.227 7.766 -9.43 1 98.69 290 VAL B N 1
ATOM 4860 C CA . VAL B 1 290 ? -12.812 7.062 -8.219 1 98.69 290 VAL B CA 1
ATOM 4861 C C . VAL B 1 290 ? -14.008 6.883 -7.289 1 98.69 290 VAL B C 1
ATOM 4863 O O . VAL B 1 290 ? -14.555 5.781 -7.172 1 98.69 290 VAL B O 1
ATOM 4866 N N . VAL B 1 291 ? -14.539 7.996 -6.77 1 98.81 291 VAL B N 1
ATOM 4867 C CA . VAL B 1 291 ? -15.641 7.926 -5.82 1 98.81 291 VAL B CA 1
ATOM 4868 C C . VAL B 1 291 ? -16.891 7.402 -6.52 1 98.81 291 VAL B C 1
ATOM 4870 O O . VAL B 1 291 ? -17.562 6.504 -6.008 1 98.81 291 VAL B O 1
ATOM 4873 N N . GLY B 1 292 ? -17.203 7.988 -7.723 1 98.38 292 GLY B N 1
ATOM 4874 C CA . GLY B 1 292 ? -18.391 7.566 -8.453 1 98.38 292 GLY B CA 1
ATOM 4875 C C . GLY B 1 292 ? -18.406 6.082 -8.75 1 98.38 292 GLY B C 1
ATOM 4876 O O . GLY B 1 292 ? -19.406 5.402 -8.484 1 98.38 292 GLY B O 1
ATOM 4877 N N . ASP B 1 293 ? -17.328 5.562 -9.273 1 98.06 293 ASP B N 1
ATOM 4878 C CA . ASP B 1 293 ? -17.25 4.145 -9.609 1 98.06 293 ASP B CA 1
ATOM 4879 C C . ASP B 1 293 ? -17.297 3.279 -8.352 1 98.06 293 ASP B C 1
ATOM 4881 O O . ASP B 1 293 ? -17.969 2.244 -8.328 1 98.06 293 ASP B O 1
ATOM 4885 N N . LEU B 1 294 ? -16.594 3.662 -7.27 1 98.19 294 LEU B N 1
ATOM 4886 C CA . LEU B 1 294 ? -16.562 2.93 -6.008 1 98.19 294 LEU B CA 1
ATOM 4887 C C . LEU B 1 294 ? -17.969 2.766 -5.441 1 98.19 294 LEU B C 1
ATOM 4889 O O . LEU B 1 294 ? -18.391 1.653 -5.102 1 98.19 294 LEU B O 1
ATOM 4893 N N . VAL B 1 295 ? -18.719 3.828 -5.422 1 98 295 VAL B N 1
ATOM 4894 C CA . VAL B 1 295 ? -20.031 3.832 -4.801 1 98 295 VAL B CA 1
ATOM 4895 C C . VAL B 1 295 ? -21.031 3.105 -5.699 1 98 295 VAL B C 1
ATOM 4897 O O . VAL B 1 295 ? -21.938 2.436 -5.215 1 98 295 VAL B O 1
ATOM 4900 N N . ALA B 1 296 ? -20.844 3.252 -7.031 1 97.31 296 ALA B N 1
ATOM 4901 C CA . ALA B 1 296 ? -21.719 2.521 -7.949 1 97.31 296 ALA B CA 1
ATOM 4902 C C . ALA B 1 296 ? -21.562 1.014 -7.766 1 97.31 296 ALA B C 1
ATOM 4904 O O . ALA B 1 296 ? -22.547 0.278 -7.789 1 97.31 296 ALA B O 1
ATOM 4905 N N . ARG B 1 297 ? -20.359 0.589 -7.566 1 95.62 297 ARG B N 1
ATOM 4906 C CA . ARG B 1 297 ? -20.078 -0.833 -7.406 1 95.62 297 ARG B CA 1
ATOM 4907 C C . ARG B 1 297 ? -20.438 -1.311 -6.004 1 95.62 297 ARG B C 1
ATOM 4909 O O . ARG B 1 297 ? -20.938 -2.43 -5.832 1 95.62 297 ARG B O 1
ATOM 4916 N N . GLU B 1 298 ? -20.156 -0.479 -5.02 1 96.44 298 GLU B N 1
ATOM 4917 C CA . GLU B 1 298 ? -20.391 -0.796 -3.617 1 96.44 298 GLU B CA 1
ATOM 4918 C C . GLU B 1 298 ? -21.141 0.33 -2.916 1 96.44 298 GLU B C 1
ATOM 4920 O O . GLU B 1 298 ? -20.578 1.047 -2.092 1 96.44 298 GLU B O 1
ATOM 4925 N N . PRO B 1 299 ? -22.406 0.396 -3.092 1 96.38 299 PRO B N 1
ATOM 4926 C CA . PRO B 1 299 ? -23.188 1.53 -2.604 1 96.38 299 PRO B CA 1
ATOM 4927 C C . PRO B 1 299 ? -23.141 1.674 -1.084 1 96.38 299 PRO B C 1
ATOM 4929 O O . PRO B 1 299 ? -23.281 2.781 -0.559 1 96.38 299 PRO B O 1
ATOM 4932 N N . HIS B 1 300 ? -22.875 0.572 -0.374 1 95 300 HIS B N 1
ATOM 4933 C CA . HIS B 1 300 ? -22.859 0.612 1.084 1 95 300 HIS B CA 1
ATOM 4934 C C . HIS B 1 300 ? -21.672 1.413 1.598 1 95 300 HIS B C 1
ATOM 4936 O O . HIS B 1 300 ? -21.609 1.77 2.777 1 95 300 HIS B O 1
ATOM 4942 N N . LEU B 1 301 ? -20.734 1.797 0.732 1 97.38 301 LEU B N 1
ATOM 4943 C CA . LEU B 1 301 ? -19.531 2.527 1.115 1 97.38 301 LEU B CA 1
ATOM 4944 C C . LEU B 1 301 ? -19.766 4.031 1.038 1 97.38 301 LEU B C 1
ATOM 4946 O O . LEU B 1 301 ? -18.906 4.816 1.458 1 97.38 301 LEU B O 1
ATOM 4950 N N . ASP B 1 302 ? -20.891 4.449 0.529 1 98.44 302 ASP B N 1
ATOM 4951 C CA . ASP B 1 302 ? -21.156 5.867 0.296 1 98.44 302 ASP B CA 1
ATOM 4952 C C . ASP B 1 302 ? -21 6.676 1.58 1 98.44 302 ASP B C 1
ATOM 4954 O O . ASP B 1 302 ? -20.312 7.699 1.591 1 98.44 302 ASP B O 1
ATOM 4958 N N . ARG B 1 303 ? -21.531 6.188 2.658 1 98.31 303 ARG B N 1
ATOM 4959 C CA . ARG B 1 303 ? -21.484 6.871 3.945 1 98.31 303 ARG B CA 1
ATOM 4960 C C . ARG B 1 303 ? -20.062 6.98 4.469 1 98.31 303 ARG B C 1
ATOM 4962 O O . ARG B 1 303 ? -19.688 7.98 5.082 1 98.31 303 ARG B O 1
ATOM 4969 N N . ASP B 1 304 ? -19.266 5.961 4.273 1 98.62 304 ASP B N 1
ATOM 4970 C CA . ASP B 1 304 ? -17.875 5.965 4.719 1 98.62 304 ASP B CA 1
ATOM 4971 C C . ASP B 1 304 ? -17.062 7 3.957 1 98.62 304 ASP B C 1
ATOM 4973 O O . ASP B 1 304 ? -16.125 7.594 4.508 1 98.62 304 ASP B O 1
ATOM 4977 N N . VAL B 1 305 ? -17.391 7.211 2.641 1 98.94 305 VAL B N 1
ATOM 4978 C CA . VAL B 1 305 ? -16.734 8.273 1.875 1 98.94 305 VAL B CA 1
ATOM 4979 C C . VAL B 1 305 ? -17.078 9.633 2.486 1 98.94 305 VAL B C 1
ATOM 4981 O O . VAL B 1 305 ? -16.188 10.469 2.678 1 98.94 305 VAL B O 1
ATOM 4984 N N . VAL B 1 306 ? -18.328 9.812 2.873 1 98.94 306 VAL B N 1
ATOM 4985 C CA . VAL B 1 306 ? -18.75 11.047 3.531 1 98.94 306 VAL B CA 1
ATOM 4986 C C . VAL B 1 306 ? -17.953 11.234 4.824 1 98.94 306 VAL B C 1
ATOM 4988 O O . VAL B 1 306 ? -17.438 12.32 5.098 1 98.94 306 VAL B O 1
ATOM 4991 N N . PHE B 1 307 ? -17.859 10.203 5.594 1 98.94 307 PHE B N 1
ATOM 4992 C CA . PHE B 1 307 ? -17.094 10.25 6.836 1 98.94 307 PHE B CA 1
ATOM 4993 C C . PHE B 1 307 ? -15.664 10.695 6.574 1 98.94 307 PHE B C 1
ATOM 4995 O O . PHE B 1 307 ? -15.141 11.547 7.293 1 98.94 307 PHE B O 1
ATOM 5002 N N . GLY B 1 308 ? -15.047 10.109 5.535 1 98.94 308 GLY B N 1
ATOM 5003 C CA . GLY B 1 308 ? -13.68 10.484 5.195 1 98.94 308 GLY B CA 1
ATOM 5004 C C . GLY B 1 308 ? -13.531 11.961 4.859 1 98.94 308 GLY B C 1
ATOM 5005 O O . GLY B 1 308 ? -12.578 12.609 5.285 1 98.94 308 GLY B O 1
ATOM 5006 N N . ILE B 1 309 ? -14.461 12.484 4.113 1 98.94 309 ILE B N 1
ATOM 5007 C CA . ILE B 1 309 ? -14.453 13.891 3.723 1 98.94 309 ILE B CA 1
ATOM 5008 C C . ILE B 1 309 ? -14.555 14.773 4.965 1 98.94 309 ILE B C 1
ATOM 5010 O O . ILE B 1 309 ? -13.75 15.695 5.148 1 98.94 309 ILE B O 1
ATOM 5014 N N . ARG B 1 310 ? -15.453 14.445 5.852 1 98.88 310 ARG B N 1
ATOM 5015 C CA . ARG B 1 310 ? -15.695 15.258 7.039 1 98.88 310 ARG B CA 1
ATOM 5016 C C . ARG B 1 310 ? -14.547 15.102 8.039 1 98.88 310 ARG B C 1
ATOM 5018 O O . ARG B 1 310 ? -14.203 16.062 8.742 1 98.88 310 ARG B O 1
ATOM 5025 N N . ALA B 1 311 ? -14.023 13.922 8.117 1 98.94 311 ALA B N 1
ATOM 5026 C CA . ALA B 1 311 ? -12.891 13.688 9.008 1 98.94 311 ALA B CA 1
ATOM 5027 C C . ALA B 1 311 ? -11.68 14.516 8.594 1 98.94 311 ALA B C 1
ATOM 5029 O O . ALA B 1 311 ? -10.969 15.055 9.445 1 98.94 311 ALA B O 1
ATOM 5030 N N . HIS B 1 312 ? -11.43 14.578 7.266 1 98.88 312 HIS B N 1
ATOM 5031 C CA . HIS B 1 312 ? -10.383 15.445 6.75 1 98.88 312 HIS B CA 1
ATOM 5032 C C . HIS B 1 312 ? -10.555 16.875 7.246 1 98.88 312 HIS B C 1
ATOM 5034 O O . HIS B 1 312 ? -9.609 17.484 7.773 1 98.88 312 HIS B O 1
ATOM 5040 N N . ALA B 1 313 ? -11.742 17.438 7.121 1 98.06 313 ALA B N 1
ATOM 5041 C CA . ALA B 1 313 ? -12.031 18.797 7.562 1 98.06 313 ALA B CA 1
ATOM 5042 C C . ALA B 1 313 ? -11.828 18.953 9.07 1 98.06 313 ALA B C 1
ATOM 5044 O O . ALA B 1 313 ? -11.297 19.953 9.531 1 98.06 313 ALA B O 1
ATOM 5045 N N . ALA B 1 314 ? -12.25 17.953 9.781 1 98.62 314 ALA B N 1
ATOM 5046 C CA . ALA B 1 314 ? -12.18 18.016 11.234 1 98.62 314 ALA B CA 1
ATOM 5047 C C . ALA B 1 314 ? -10.734 18.188 11.703 1 98.62 314 ALA B C 1
ATOM 5049 O O . ALA B 1 314 ? -10.445 19.062 12.523 1 98.62 314 ALA B O 1
ATOM 5050 N N . VAL B 1 315 ? -9.828 17.438 11.195 1 98.75 315 VAL B N 1
ATOM 5051 C CA . VAL B 1 315 ? -8.453 17.484 11.68 1 98.75 315 VAL B CA 1
ATOM 5052 C C . VAL B 1 315 ? -7.738 18.688 11.086 1 98.75 315 VAL B C 1
ATOM 5054 O O . VAL B 1 315 ? -6.914 19.328 11.75 1 98.75 315 VAL B O 1
ATOM 5057 N N . GLU B 1 316 ? -8.008 19.078 9.82 1 98.19 316 GLU B N 1
ATOM 5058 C CA . GLU B 1 316 ? -7.383 20.25 9.203 1 98.19 316 GLU B CA 1
ATOM 5059 C C . GLU B 1 316 ? -7.832 21.531 9.875 1 98.19 316 GLU B C 1
ATOM 5061 O O . GLU B 1 316 ? -7.043 22.469 10.023 1 98.19 316 GLU B O 1
ATOM 5066 N N . ASN B 1 317 ? -9.102 21.562 10.266 1 97.56 317 ASN B N 1
ATOM 5067 C CA . ASN B 1 317 ? -9.617 22.734 10.969 1 97.56 317 ASN B CA 1
ATOM 5068 C C . ASN B 1 317 ? -8.938 22.906 12.328 1 97.56 317 ASN B C 1
ATOM 5070 O O . ASN B 1 317 ? -8.695 24.031 12.766 1 97.56 317 ASN B O 1
ATOM 5074 N N . ARG B 1 318 ? -8.672 21.844 13.008 1 98.12 318 ARG B N 1
ATOM 5075 C CA . ARG B 1 318 ? -7.973 21.938 14.281 1 98.12 318 ARG B CA 1
ATOM 5076 C C . ARG B 1 318 ? -6.578 22.531 14.102 1 98.12 318 ARG B C 1
ATOM 5078 O O . ARG B 1 318 ? -6.145 23.359 14.906 1 98.12 318 ARG B O 1
ATOM 5085 N N . LEU B 1 319 ? -5.891 22.078 13.062 1 98.38 319 LEU B N 1
ATOM 5086 C CA . LEU B 1 319 ? -4.57 22.625 12.781 1 98.38 319 LEU B CA 1
ATOM 5087 C C . LEU B 1 319 ? -4.664 24.109 12.43 1 98.38 319 LEU B C 1
ATOM 5089 O O . LEU B 1 319 ? -3.877 24.922 12.922 1 98.38 319 LEU B O 1
ATOM 5093 N N . ALA B 1 320 ? -5.648 24.422 11.609 1 98.19 320 ALA B N 1
ATOM 5094 C CA . ALA B 1 320 ? -5.863 25.812 11.227 1 98.19 320 ALA B CA 1
ATOM 5095 C C . ALA B 1 320 ? -6.105 26.688 12.453 1 98.19 320 ALA B C 1
ATOM 5097 O O . ALA B 1 320 ? -5.539 27.781 12.57 1 98.19 320 ALA B O 1
ATOM 5098 N N . GLU B 1 321 ? -6.922 26.188 13.328 1 98.06 321 GLU B N 1
ATOM 5099 C CA . GLU B 1 321 ? -7.23 26.922 14.555 1 98.06 321 GLU B CA 1
ATOM 5100 C C . GLU B 1 321 ? -5.98 27.125 15.406 1 98.06 321 GLU B C 1
ATOM 5102 O O . GLU B 1 321 ? -5.766 28.203 15.953 1 98.06 321 GLU B O 1
ATOM 5107 N N . ARG B 1 322 ? -5.195 26.109 15.492 1 97.69 322 ARG B N 1
ATOM 5108 C CA . ARG B 1 322 ? -3.953 26.188 16.25 1 97.69 322 ARG B CA 1
ATOM 5109 C C . ARG B 1 322 ? -3.016 27.25 15.672 1 97.69 322 ARG B C 1
ATOM 5111 O O . ARG B 1 322 ? -2.441 28.047 16.406 1 97.69 322 ARG B O 1
ATOM 5118 N N . LEU B 1 323 ? -2.834 27.281 14.359 1 98.31 323 LEU B N 1
ATOM 5119 C CA . LEU B 1 323 ? -1.979 28.234 13.672 1 98.31 323 LEU B CA 1
ATOM 5120 C C . LEU B 1 323 ? -2.482 29.656 13.898 1 98.31 323 LEU B C 1
ATOM 5122 O O . LEU B 1 323 ? -1.725 30.531 14.328 1 98.31 323 LEU B O 1
ATOM 5126 N N . MET B 1 324 ? -3.773 29.875 13.727 1 98.19 324 MET B N 1
ATOM 5127 C CA . MET B 1 324 ? -4.359 31.219 13.797 1 98.19 324 MET B CA 1
ATOM 5128 C C . MET B 1 324 ? -4.32 31.75 15.219 1 98.19 324 MET B C 1
ATOM 5130 O O . MET B 1 324 ? -4.008 32.938 15.438 1 98.19 324 MET B O 1
ATOM 5134 N N . ALA B 1 325 ? -4.656 30.875 16.141 1 98 325 ALA B N 1
ATOM 5135 C CA . ALA B 1 325 ? -4.621 31.297 17.531 1 98 325 ALA B CA 1
ATOM 5136 C C . ALA B 1 325 ? -3.227 31.781 17.922 1 98 325 ALA B C 1
ATOM 5138 O O . ALA B 1 325 ? -3.088 32.812 18.609 1 98 325 ALA B O 1
ATOM 5139 N N . SER B 1 326 ? -2.215 31.094 17.516 1 97.75 326 SER B N 1
ATOM 5140 C CA . SER B 1 326 ? -0.837 31.469 17.812 1 97.75 326 SER B CA 1
ATOM 5141 C C . SER B 1 326 ? -0.451 32.75 17.094 1 97.75 326 SER B C 1
ATOM 5143 O O . SER B 1 326 ? 0.068 33.688 17.703 1 97.75 326 SER B O 1
ATOM 5145 N N . TRP B 1 327 ? -0.753 32.844 15.812 1 97.44 327 TRP B N 1
ATOM 5146 C CA . TRP B 1 327 ? -0.331 33.969 14.984 1 97.44 327 TRP B CA 1
ATOM 5147 C C . TRP B 1 327 ? -1.055 35.25 15.398 1 97.44 327 TRP B C 1
ATOM 5149 O O . TRP B 1 327 ? -0.465 36.344 15.391 1 97.44 327 TRP B O 1
ATOM 5159 N N . GLU B 1 328 ? -2.312 35.125 15.781 1 96.62 328 GLU B N 1
ATOM 5160 C CA . GLU B 1 328 ? -3.09 36.281 16.219 1 96.62 328 GLU B CA 1
ATOM 5161 C C . GLU B 1 328 ? -2.543 36.844 17.531 1 96.62 328 GLU B C 1
ATOM 5163 O O . GLU B 1 328 ? -2.676 38.062 17.797 1 96.62 328 GLU B O 1
ATOM 5168 N N . GLN B 1 329 ? -1.869 36.062 18.234 1 97 329 GLN B N 1
ATOM 5169 C CA . GLN B 1 329 ? -1.277 36.5 19.484 1 97 329 GLN B CA 1
ATOM 5170 C C . GLN B 1 329 ? 0.187 36.875 19.312 1 97 329 GLN B C 1
ATOM 5172 O O . GLN B 1 329 ? 0.882 37.188 20.281 1 97 329 GLN B O 1
ATOM 5177 N N . GLY B 1 330 ? 0.606 36.781 18.125 1 95.88 330 GLY B N 1
ATOM 5178 C CA . GLY B 1 330 ? 1.993 37.125 17.844 1 95.88 330 GLY B CA 1
ATOM 5179 C C . GLY B 1 330 ? 2.973 36.062 18.344 1 95.88 330 GLY B C 1
ATOM 5180 O O . GLY B 1 330 ? 4.117 36.406 18.672 1 95.88 330 GLY B O 1
ATOM 5181 N N . GLN B 1 331 ? 2.432 34.875 18.469 1 96.75 331 GLN B N 1
ATOM 5182 C CA . GLN B 1 331 ? 3.26 33.781 18.969 1 96.75 331 GLN B CA 1
ATOM 5183 C C . GLN B 1 331 ? 3.502 32.719 17.875 1 96.75 331 GLN B C 1
ATOM 5185 O O . GLN B 1 331 ? 2.77 32.656 16.891 1 96.75 331 GLN B O 1
ATOM 5190 N N . SER B 1 332 ? 4.562 31.953 18.109 1 97.5 332 SER B N 1
ATOM 5191 C CA . SER B 1 332 ? 4.836 30.844 17.203 1 97.5 332 SER B CA 1
ATOM 5192 C C . SER B 1 332 ? 3.838 29.719 17.391 1 97.5 332 SER B C 1
ATOM 5194 O O . SER B 1 332 ? 3.453 29.391 18.516 1 97.5 332 SER B O 1
ATOM 5196 N N . SER B 1 333 ? 3.477 29.094 16.297 1 97.69 333 SER B N 1
ATOM 5197 C CA . SER B 1 333 ? 2.596 27.938 16.344 1 97.69 333 SER B CA 1
ATOM 5198 C C . SER B 1 333 ? 3.383 26.656 16.609 1 97.69 333 SER B C 1
ATOM 5200 O O . SER B 1 333 ? 2.795 25.594 16.844 1 97.69 333 SER B O 1
ATOM 5202 N N . LEU B 1 334 ? 4.703 26.688 16.578 1 98.44 334 LEU B N 1
ATOM 5203 C CA . LEU B 1 334 ? 5.562 25.516 16.766 1 98.44 334 LEU B CA 1
ATOM 5204 C C . LEU B 1 334 ? 5.84 25.297 18.25 1 98.44 334 LEU B C 1
ATOM 5206 O O . LEU B 1 334 ? 5.797 26.234 19.047 1 98.44 334 LEU B O 1
ATOM 5210 N N . ARG B 1 335 ? 6.168 24.094 18.594 1 97.06 335 ARG B N 1
ATOM 5211 C CA . ARG B 1 335 ? 6.469 23.75 19.969 1 97.06 335 ARG B CA 1
ATOM 5212 C C . ARG B 1 335 ? 7.914 24.094 20.328 1 97.06 335 ARG B C 1
ATOM 5214 O O . ARG B 1 335 ? 8.266 24.203 21.5 1 97.06 335 ARG B O 1
ATOM 5221 N N . LYS B 1 336 ? 8.719 24.109 19.281 1 93.5 336 LYS B N 1
ATOM 5222 C CA . LYS B 1 336 ? 10.117 24.5 19.391 1 93.5 336 LYS B CA 1
ATOM 5223 C C . LYS B 1 336 ? 10.477 25.562 18.359 1 93.5 336 LYS B C 1
ATOM 5225 O O . LYS B 1 336 ? 10.008 25.516 17.219 1 93.5 336 LYS B O 1
ATOM 5230 N N . PRO B 1 337 ? 11.281 26.531 18.797 1 88.56 337 PRO B N 1
ATOM 5231 C CA . PRO B 1 337 ? 11.688 27.562 17.828 1 88.56 337 PRO B CA 1
ATOM 5232 C C . PRO B 1 337 ? 12.531 27 16.688 1 88.56 337 PRO B C 1
ATOM 5234 O O . PRO B 1 337 ? 13.266 26.031 16.875 1 88.56 337 PRO B O 1
ATOM 5237 N N . LEU B 1 338 ? 12.352 27.578 15.562 1 88.62 338 LEU B N 1
ATOM 5238 C CA . LEU B 1 338 ? 13.195 27.234 14.422 1 88.62 338 LEU B CA 1
ATOM 5239 C C . LEU B 1 338 ? 14.578 27.859 14.555 1 88.62 338 LEU B C 1
ATOM 5241 O O . LEU B 1 338 ? 14.711 28.969 15.086 1 88.62 338 LEU B O 1
ATOM 5245 N N . ASP B 1 339 ? 15.727 27.281 14.523 1 68.56 339 ASP B N 1
ATOM 5246 C CA . ASP B 1 339 ? 17.062 27.875 14.594 1 68.56 339 ASP B CA 1
ATOM 5247 C C . ASP B 1 339 ? 17.266 28.859 13.453 1 68.56 339 ASP B C 1
ATOM 5249 O O . ASP B 1 339 ? 16.672 28.734 12.391 1 68.56 339 ASP B O 1
#

Radius of gyration: 25.22 Å; Cα contacts (8 Å, |Δi|>4): 1103; chains: 2; bounding box: 72×78×66 Å

Solvent-accessible surface area (backbone atoms only — not comparable to full-atom values): 34440 Å² total; per-residue (Å²): 132,80,74,73,79,75,67,85,34,28,73,74,73,81,61,45,59,64,57,11,38,34,49,50,56,38,48,74,36,65,59,86,60,73,61,64,60,76,53,90,66,64,63,82,77,51,55,48,64,33,49,25,51,26,49,28,48,45,58,59,54,35,37,67,34,72,37,36,55,89,38,50,70,63,48,60,72,30,37,69,59,48,48,50,49,50,50,52,46,50,39,31,51,49,45,44,48,60,69,53,47,85,75,61,91,82,57,42,38,68,57,51,54,55,57,60,60,53,75,67,91,80,65,75,46,55,46,46,40,35,42,76,71,46,48,69,70,57,50,52,49,51,51,50,41,45,40,72,41,39,59,49,50,65,31,40,62,49,53,32,53,50,56,47,59,62,44,19,30,8,31,46,41,41,50,49,26,52,45,36,18,64,46,34,42,81,51,13,45,27,46,32,43,33,48,18,28,47,62,71,74,43,81,56,55,65,61,67,49,64,76,24,38,42,32,39,46,42,41,44,47,43,50,42,38,53,21,18,75,30,64,87,30,37,41,22,34,50,16,28,51,44,43,48,29,48,47,41,18,67,47,21,48,32,43,34,53,19,34,58,75,62,66,50,50,65,46,49,36,47,44,29,50,50,38,31,56,50,23,54,57,42,30,58,46,37,53,50,37,20,52,42,41,44,29,71,66,39,59,87,42,28,55,39,19,36,47,14,30,41,40,46,51,53,35,50,47,50,32,36,49,48,43,45,58,21,51,76,68,75,40,75,56,47,72,44,84,80,131,133,81,75,73,80,76,67,86,35,29,73,74,72,81,61,45,60,63,58,10,37,34,49,49,56,38,46,76,37,66,59,84,61,73,59,62,59,76,52,90,64,64,63,81,77,50,55,46,63,34,49,26,52,27,49,28,48,44,59,58,55,35,36,68,34,73,37,37,55,91,38,52,70,63,48,60,70,30,37,69,57,48,48,51,49,50,49,52,45,51,39,31,49,50,46,45,49,62,70,54,48,87,73,61,90,83,58,43,37,70,58,50,54,56,57,59,58,55,75,68,91,80,63,76,48,53,46,47,41,36,43,76,71,45,50,69,71,56,50,51,48,50,51,51,40,46,41,72,40,40,61,49,49,64,32,39,61,48,52,32,52,51,56,48,59,62,44,20,29,8,33,46,42,42,50,49,26,54,46,36,18,64,46,34,41,82,50,12,46,29,45,33,44,32,48,18,28,46,62,69,74,42,80,56,56,65,60,68,51,65,74,25,39,40,32,39,46,41,41,45,47,44,49,42,41,54,20,18,74,29,64,88,31,38,41,22,34,50,15,28,50,43,42,48,30,48,46,41,18,66,48,22,48,32,44,34,52,19,34,57,75,62,67,52,52,66,44,48,36,47,44,30,49,49,38,30,56,51,24,54,58,43,30,57,46,37,54,51,37,21,52,40,39,43,30,71,66,39,58,87,40,28,56,39,20,38,49,13,30,42,40,44,50,52,34,50,49,50,32,36,48,50,42,45,59,21,50,76,67,74,39,73,54,48,74,43,84,81,130

Foldseek 3Di:
DPPPPPQQFAAQDDADDQLLVLQSVCQLDALVVLCSPPRPDDLQPDDLLAQRLLSNLLLLLCLVPRHHPPGHNVSVPRPSSVVSNVSSCVNNVVVLDVLLDDDDPPDFLLVLLVVLLDDDPDDDFDLQCLLPPNALQLVLLVLLLCLQAQLVPLPLLVLLLVLDDDQLNVLSVVLSCQCCQVPDNCNNSNNLSLLLQVQSVHHSRHCPSVQWAGSLSSSLRSVSNVLSNDSVLSLLNLLLVLLCLSNLQVSLVSQLSSCVVNVGDPSNNVSSVCSNPSSVVSNVSSSCRNNVVRCVVPVVSRVSSSSSNSSNVSSVVVSRCLSCVQVVVVHRSIPDDDD/DPPPPPQQFAAQDDADDQLSVLLSVCQLDALVVLCSPPRPDDLQPDDLLAQRLLSNLLLLLCLVPRHHPPGHNVSVPRPSSVVSNVSSCVNNVVVLDVLLDDDDPPDFLLVLLVVLLDDDPDDDFDLVCLLPPNALQLVLLVLLLCLQAQLVPLPLLVLLLVLDDDQLNVLSVVLSCQCCQVPDNCNNSNNLSLLLQVQSVHHSRHCPSVQWAGSLSSSLRSVSNVLSNDSVLSLLNLLLVLLCLSNLQVSLVSQLSSCVVNVGDVSNNVSSVCSNPSSVVSNVSSSCRNNVVRCVVPVVSRVSSSSSNSSNVSSVVVSRCLSCVQVVVVHRSIPDDDD

Secondary structure (DSSP, 8-state):
--------SPPPPPP-HHHHHHHHHHHTS-GGG------SS-GGGS-TTSHHHHHHHHHHHHTTTT--TT--GGGGG-HHHHHHHHHHHHHHHHHHHHHH-PPPTT--HHHHHHHHTS--TT--SHHHHHHHT--HHHHHHHHHHHHHHHTTTTHHHHTTGGG--HHHHHHHHHHHHHHTTTT-GGG-HHHHHHHHHHHTT---STTTTTTTS-HHHHHHHHHHHHHHH-GGGHHHHHHHHHHHHHHHHHHHHHHHHHHHHTT--HHHHHHHHHHHHHHHHHHHHIIIIIIIHHHHH-GGGHHHHHHHHHHHHHHHHHHHHHHHHHHHTT--SSSS---/--------SPPPPPP-HHHHHHHHHHHTS-GGG------SS-GGGS-TTSHHHHHHHHHHHHTTTT--TT--GGGGG-HHHHHHHHHHHHHHHHHHHHHH-PPPTT--HHHHHHHHTS--TT--SHHHHHHHT--HHHHHHHHHHHHHHHTTTTHHHHTTGGG--HHHHHHHHHHHHHHTTTT-GGG-HHHHHHHHHHHTT---STTTTTTTS-HHHHHHHHHHHHHHH-GGGHHHHHHHHHHHHHHHHHHHHHHHHHHHHTT--HHHHHHHHHHHHHHHHHHHHIIIIIIIHHHHH-GGGHHHHHHHHHHHHHHHHHHHHHHHHHHHTT--SSSS---

Nearest PDB structures (foldseek):
  6vzy-assembly1_B  TM=7.659E-01  e=1.626E-10  Streptomyces achromogenes subsp. streptozoticus
  6vzy-assembly1_A  TM=7.522E-01  e=4.211E-10  Streptomyces achromogenes subsp. streptozoticus
  6m9s-assembly2_C  TM=7.480E-01  e=1.998E-09  Streptomyces achromogenes subsp. streptozoticus
  6xcv-assembly1_A  TM=7.556E-01  e=3.822E-09  Streptomyces achromogenes subsp. streptozoticus
  6m9s-assembly1_A  TM=7.446E-01  e=6.705E-09  Streptomyces achromogenes subsp. streptozoticus

InterPro domains:
  IPR016084 Haem oxygenase-like, multi-helical [G3DSA:1.20.910.10] (128-329)
  IPR016084 Haem oxygenase-like, multi-helical [SSF48613] (167-312)

pLDDT: mean 94.88, std 10.45, range [24.11, 98.94]